Protein 6ZYT (pdb70)

B-factor: mean 37.99, std 12.78, range [18.91, 91.52]

Foldseek 3Di:
DCQPQVAAWKAWPQRKIWGWGQDPQFKIWTWTADNRPPDPLHDDTFIWTWGADAQWTKIKTQSDDPPDHPQKMKMWTFGWDGDPFTKTKTKMWIWHADPVGIDIDIDIIIMTNPD/DAAWKAWPQGKIWGWDQDPVFKIWTWIADNRPPDPLHDDTFIKIWGDDAFWIKIKTQSDDPPDHPQKMKMWTFGWDDDPFTKTKTKMWIWHADPPGIDIDIDIIIMDNPD/DPAAWKAWPQRKIDHWDQDPVFKIWDWIADNHPPDPLHDDTFIKTWGADVFWTKIKTQSDDPPDHPQKMKIWTFGWDDDQFIKTKTKMWIWHADPVGIDIDIDIIIIGNDD/DPAAWKAWPQRKIDHWDQDPVFKIWDWIAGNRPPDPLHDDTFTKIWGHDAFWIKIKTQSDDPPDHPAKMKIWTFGWDDDDFTKTKTKMWIWHADPVGTDIDIDIIIMTNDD/DFVAAWKAWPQGKIDHWDQDPVFKIWDWIADNHPPDPLHDDTFIKIWGHDVFKIKIKTQSDDPPDHPQKMKIWTFGWDGDPFIKTKTKMWIWHADPVGTDIDIDIIIIGNDD/DADWKAWPQGKIDHWDCDPPFKIWDWIADNRPPDPLHPDTFTKTWGADQFWTKIKTQSDDPPDHPQKMKIWTAGWDDDQQTKTKTKMWIWHADDPGIDIDIDIIIIDPD

Solvent-accessible surface area: 32009 Å² total; per-residue (Å²): 65,20,69,103,18,0,56,23,50,0,32,13,116,51,34,2,18,3,74,6,57,2,13,48,29,2,4,1,1,6,87,5,41,13,98,22,181,86,67,41,3,57,104,13,74,2,71,0,5,8,24,3,23,20,68,73,6,37,4,26,0,26,20,83,40,129,100,74,67,39,112,10,38,7,29,8,48,10,84,26,112,28,68,105,109,17,86,0,66,3,87,51,23,39,16,73,111,30,94,128,34,72,23,62,77,128,21,120,13,59,0,33,83,104,198,33,75,23,51,0,48,15,117,51,36,2,18,3,72,5,60,22,11,66,20,2,7,3,4,6,82,4,37,13,86,20,172,64,32,44,2,54,101,12,71,2,71,1,0,1,31,25,5,33,72,52,3,32,3,41,0,33,19,78,39,128,103,77,67,40,129,9,52,8,51,7,44,18,72,45,78,38,59,113,127,16,107,0,60,4,111,25,40,25,15,50,127,15,49,48,13,36,2,19,6,105,11,124,12,48,0,27,88,119,192,71,14,65,25,53,0,39,13,153,55,35,1,17,0,52,5,75,25,27,118,131,18,58,2,78,32,76,4,29,14,102,20,171,68,26,39,4,56,101,7,71,1,87,3,63,13,129,51,126,58,65,124,1,53,3,37,0,32,19,34,43,130,102,76,56,38,127,8,23,6,37,8,68,17,84,40,89,40,68,116,131,4,84,0,74,7,21,23,21,20,30,44,79,21,49,45,10,12,1,23,8,7,9,72,20,36,0,30,99,118,203,76,13,70,26,45,0,17,15,119,47,33,1,14,0,35,4,82,25,24,120,103,12,70,2,88,17,70,4,29,14,58,21,180,83,68,42,1,28,12,3,24,1,96,1,86,9,161,50,117,56,75,112,1,64,0,93,0,105,19,91,44,128,63,58,62,46,120,24,42,7,21,6,105,21,92,37,118,31,82,107,137,23,98,0,79,6,100,49,38,38,49,73,138,32,93,128,33,140,22,79,79,130,15,110,13,49,0,18,85,110,90,128,36,6,55,26,56,0,38,12,162,55,35,2,12,0,46,3,75,14,23,119,101,14,58,1,30,10,40,5,35,12,92,21,174,69,24,43,2,60,108,9,71,1,28,0,47,8,119,52,118,59,58,115,7,54,1,42,0,27,19,24,45,126,97,74,61,42,128,8,32,7,36,7,64,21,68,29,103,42,68,113,145,3,82,0,63,8,20,21,23,20,13,44,92,23,50,45,10,16,0,11,8,12,7,74,21,40,0,30,86,120,199,81,76,29,55,0,91,14,161,58,33,2,15,3,60,9,76,21,54,70,108,16,28,5,64,24,91,4,46,14,85,20,95,68,30,39,2,63,107,9,62,1,59,2,11,1,28,64,128,66,66,116,11,38,0,48,0,45,21,26,35,128,103,80,59,42,121,8,77,7,40,7,147,21,81,33,87,28,56,95,108,1,105,1,62,5,34,20,50,22,35,48,135,28,53,50,18,98,0,40,6,24,6,82,21,26,0,19,103,156

Radius of gyration: 29.75 Å; Cα contacts (8 Å, |Δi|>4): 1801; chains: 6; bounding box: 52×66×89 Å

Secondary structure (P-SEA, 3-state):
cccccccccbbbbbbbbcccbbbbbbbbbbccccccccbbbbbbbccccccccccccccccccccccbbbbbbccccccbbbbbbbbbbbbbccccbbbbbbbbbbbccc/cccccccbbbbcccbbbbbbbbcccbbbbbbbbbcccccccccbbbbbbbcccccbbbbbbcccccccccccbbbbbbccccccbbbbbbbbbbbccccccbbbbbbbbbbbccc/cccbbbbcccbbbbbbbbcccccccbbbbbbccccccccbbbbbbbccccccccccccccccccccccbbbbbbccccccbbbbbbbbbbbbbccccbbbbbbbbbbcccc/ccccbbbbcccbbbbbbbbcccccccbbbbbbccccccccbbbbbbbccccccbbbbbccccccccccbbbbbbbccccccbbbbbbbbbbbbbccccbbbbbbbbbbcccc/ccbbbbcccbbbbbbcccccbbbbbbbbbcccccccccbbbbbbbcccccccccccccccccccccbbbbbbbccccccbbbbbbbbbbbbbccccbbbbbbbbbbccc/ccbbbbbcccbbbbbbbbcccccccbbbbbcccccccccbbbbbbbcccccccccccccccccccccbbbbbbbcccccccccccbbbbbbbbccccbbbbbbbbbbcccc

Sequence (668 aa):
SAEAGITGTWYNQSGSTFTVTAGADGNLTGQYENRAQGTGCQNSPYTLTGRYNGTKLEWRRVEWNNSTENCHSRTEWRGQYQGGAEARINTQWNLTYEEGGSGPATEQGQDTFTKVKITGTWYNQSGSTFTVTAGADGNLTGQYENRAQGTGCQNSPYTLTGRYNGTKLEWRVEWNNSTENCHSRTEWRGQYQGGAEARINTQWNLTYEGGSGPATEQGQDTFTKVKGITGTWYNQSGSTFTVTAGADGNLTGQYENRAQGTGCQNSPYTLTGRYNGTKLEWRVEWNNSTENCHSRTEWRGQYQGGAEARINTQWNLTYEGGSGPATEQGQDTFTKVKGITGTWYNQSGSTFTVTAGADGNLTGQYENRAQGTGCQNSPYTLTGRYNGTKLEWRVEWNNSTENCHSRTEWRGQYQGGAEARINTQWNLTYEGGSGPATEQGQDTFTKVKAGITGTWYNQSGSTFTVTAGADGNLTGQYENRAQGTGCQNSPYTLTGRYNGTKKLEWRVEWNNSTENCHSRTEWRGQYQGGAEARINTQWNLTYEGGSGPATEQGQDTFTKVKITGTWYNQSGSTFTVTAGADGNLTGQYENRAQGTGCQNSPYTLTGRYNGTKLEWRVEWNNSTENCHSRRTEWRGQYQGGAEARINTQWNLTYEGGSGPATEQGQDTFTKV

Structure (mmCIF, N/CA/C/O backbone):
data_6ZYT
#
_entry.id   6ZYT
#
_cell.length_a   41.790
_cell.length_b   52.740
_cell.length_c   89.360
_cell.angle_alpha   75.240
_cell.angle_beta   78.240
_cell.angle_gamma   84.880
#
_symmetry.space_group_name_H-M   'P 1'
#
loop_
_entity.id
_entity.type
_entity.pdbx_description
1 polymer 'Streptavidin/Rhizavidin Hybrid'
2 non-polymer 'SULFATE ION'
3 non-polymer 5-((3aS,4S,6aR)-2-oxohexahydro-1H-thieno[3,4-d]imidazol-4-yl)-N-((S)-pyrrolidin-3-yl)pentanamide
4 water water
#
loop_
_atom_site.group_PDB
_atom_site.id
_atom_site.type_symbol
_atom_site.label_atom_id
_atom_site.label_alt_id
_atom_site.label_comp_id
_atom_site.label_asym_id
_atom_site.label_entity_id
_atom_site.label_seq_id
_atom_site.pdbx_PDB_ins_code
_atom_site.Cartn_x
_atom_site.Cartn_y
_atom_site.Cartn_z
_atom_site.occupancy
_atom_site.B_iso_or_equiv
_atom_site.auth_seq_id
_atom_site.auth_comp_id
_atom_site.auth_asym_id
_atom_site.auth_atom_id
_atom_site.pdbx_PDB_model_num
ATOM 1 N N . SER A 1 16 ? 41.026 22.666 26.451 1.000 50.166 23 SER BBB N 1
ATOM 2 C CA . SER A 1 16 ? 40.343 21.350 26.259 1.000 51.787 23 SER BBB CA 1
ATOM 3 C C . SER A 1 16 ? 40.967 20.233 27.086 1.000 51.752 23 SER BBB C 1
ATOM 4 O O . SER A 1 16 ? 41.944 19.621 26.605 1.000 58.532 23 SER BBB O 1
ATOM 5 N N . ALA A 1 17 ? 40.417 19.968 28.277 1.000 51.698 24 ALA BBB N 1
ATOM 6 C CA . ALA A 1 17 ? 40.760 18.818 29.156 1.000 48.912 24 ALA BBB CA 1
ATOM 7 C C . ALA A 1 17 ? 39.812 17.634 28.877 1.000 46.647 24 ALA BBB C 1
ATOM 8 O O . ALA A 1 17 ? 39.494 16.886 29.828 1.000 39.691 24 ALA BBB O 1
ATOM 10 N N . GLU A 1 18 ? 39.413 17.457 27.608 1.000 46.303 25 GLU BBB N 1
ATOM 11 C CA . GLU A 1 18 ? 38.447 16.435 27.120 1.000 46.790 25 GLU BBB CA 1
ATOM 12 C C . GLU A 1 18 ? 38.763 15.049 27.709 1.000 48.303 25 GLU BBB C 1
ATOM 13 O O . GLU A 1 18 ? 37.921 14.536 28.467 1.000 42.458 25 GLU BBB O 1
ATOM 19 N N . ALA A 1 19 ? 39.905 14.456 27.325 1.000 53.419 26 ALA BBB N 1
ATOM 20 C CA . ALA A 1 19 ? 40.301 13.054 27.618 1.000 52.194 26 ALA BBB CA 1
ATOM 21 C C . ALA A 1 19 ? 41.058 13.007 28.949 1.000 53.965 26 ALA BBB C 1
ATOM 22 O O . ALA A 1 19 ? 42.305 13.099 28.944 1.000 57.225 26 ALA BBB O 1
ATOM 24 N N . GLY A 1 20 ? 40.309 12.817 30.037 1.000 47.868 27 GLY BBB N 1
ATOM 25 C CA . GLY A 1 20 ? 40.719 13.140 31.412 1.000 43.058 27 GLY BBB CA 1
ATOM 26 C C . GLY A 1 20 ? 39.499 13.548 32.214 1.000 36.240 27 GLY BBB C 1
ATOM 27 O O . GLY A 1 20 ? 39.265 12.939 33.247 1.000 41.375 27 GLY BBB O 1
ATOM 28 N N . ILE A 1 21 ? 38.725 14.522 31.727 1.000 36.192 28 ILE BBB N 1
ATOM 29 C CA . ILE A 1 21 ? 37.397 14.891 32.312 1.000 32.149 28 ILE BBB CA 1
ATOM 30 C C . ILE A 1 21 ? 36.438 13.724 32.058 1.000 30.234 28 ILE BBB C 1
ATOM 31 O O . ILE A 1 21 ? 35.751 13.314 33.008 1.000 28.219 28 ILE BBB O 1
ATOM 36 N N . THR A 1 22 ? 36.386 13.230 30.813 1.000 27.314 29 THR BBB N 1
ATOM 37 C CA . THR A 1 22 ? 35.483 12.124 30.397 1.000 28.266 29 THR BBB CA 1
ATOM 38 C C . THR A 1 22 ? 35.767 10.916 31.294 1.000 28.082 29 THR BBB C 1
ATOM 39 O O . THR A 1 22 ? 36.931 10.485 31.368 1.000 28.072 29 THR BBB O 1
ATOM 43 N N . GLY A 1 23 ? 34.748 10.395 31.964 1.000 27.575 30 GLY BBB N 1
ATOM 44 C CA . GLY A 1 23 ? 34.871 9.179 32.778 1.000 27.957 30 GLY BBB CA 1
ATOM 45 C C . GLY A 1 23 ? 33.874 9.183 33.908 1.000 30.457 30 GLY BBB C 1
ATOM 46 O O . GLY A 1 23 ? 32.897 9.974 33.870 1.000 29.998 30 GLY BBB O 1
ATOM 47 N N . THR A 1 24 ? 34.099 8.302 34.871 1.000 29.238 31 THR BBB N 1
ATOM 48 C CA . THR A 1 24 ? 33.288 8.193 36.096 1.000 29.705 31 THR BBB CA 1
ATOM 49 C C . THR A 1 24 ? 34.078 8.828 37.235 1.000 31.416 31 THR BBB C 1
ATOM 50 O O . THR A 1 24 ? 35.313 8.604 37.301 1.000 30.039 31 THR BBB O 1
ATOM 54 N N . TRP A 1 25 ? 33.367 9.600 38.058 1.000 29.096 32 TRP BBB N 1
ATOM 55 C CA . TRP A 1 25 ? 33.884 10.346 39.225 1.000 28.372 32 TRP BBB CA 1
ATOM 56 C C . TRP A 1 25 ? 33.041 10.012 40.448 1.000 28.417 32 TRP BBB C 1
ATOM 57 O O . TRP A 1 25 ? 31.849 9.689 40.261 1.000 27.343 32 TRP BBB O 1
ATOM 68 N N . TYR A 1 26 ? 33.658 10.117 41.631 1.000 28.103 33 TYR BBB N 1
ATOM 69 C CA . TYR A 1 26 ? 33.064 9.897 42.971 1.000 27.505 33 TYR BBB CA 1
ATOM 70 C C . TYR A 1 26 ? 33.449 11.059 43.890 1.000 27.882 33 TYR BBB C 1
ATOM 71 O O . TYR A 1 26 ? 34.639 11.411 43.934 1.000 28.596 33 TYR BBB O 1
ATOM 80 N N . ASN A 1 27 ? 32.498 11.607 44.646 1.000 29.460 34 ASN BBB N 1
ATOM 81 C CA . ASN A 1 27 ? 32.796 12.663 45.650 1.000 29.597 34 ASN BBB CA 1
ATOM 82 C C . ASN A 1 27 ? 32.886 12.016 47.039 1.000 31.338 34 ASN BBB C 1
ATOM 83 O O . ASN A 1 27 ? 32.712 10.777 47.142 1.000 31.672 34 ASN BBB O 1
ATOM 88 N N . GLN A 1 28 ? 33.148 12.830 48.063 1.000 33.315 35 GLN BBB N 1
ATOM 89 C CA . GLN A 1 28 ? 33.387 12.400 49.473 1.000 33.707 35 GLN BBB CA 1
ATOM 90 C C . GLN A 1 28 ? 32.098 11.874 50.119 1.000 35.323 35 GLN BBB C 1
ATOM 91 O O . GLN A 1 28 ? 32.208 11.188 51.157 1.000 34.201 35 GLN BBB O 1
ATOM 97 N N . SER A 1 29 ? 30.928 12.193 49.559 1.000 34.999 36 SER BBB N 1
ATOM 98 C CA . SER A 1 29 ? 29.601 11.755 50.066 1.000 35.117 36 SER BBB CA 1
ATOM 99 C C . SER A 1 29 ? 29.235 10.374 49.509 1.000 35.114 36 SER BBB C 1
ATOM 100 O O . SER A 1 29 ? 28.211 9.822 49.967 1.000 36.549 36 SER BBB O 1
ATOM 103 N N . GLY A 1 30 ? 30.018 9.858 48.552 1.000 34.177 37 GLY BBB N 1
ATOM 104 C CA . GLY A 1 30 ? 29.772 8.578 47.855 1.000 32.750 37 GLY BBB CA 1
ATOM 105 C C . GLY A 1 30 ? 28.874 8.732 46.637 1.000 30.939 37 GLY BBB C 1
ATOM 106 O O . GLY A 1 30 ? 28.401 7.696 46.114 1.000 29.335 37 GLY BBB O 1
ATOM 107 N N . SER A 1 31 ? 28.619 9.968 46.194 1.000 29.120 38 SER BBB N 1
ATOM 108 C CA . SER A 1 31 ? 27.866 10.263 44.947 1.000 26.629 38 SER BBB CA 1
ATOM 109 C C . SER A 1 31 ? 28.802 10.038 43.755 1.000 25.383 38 SER BBB C 1
ATOM 110 O O . SER A 1 31 ? 30.032 10.171 43.917 1.000 27.404 38 SER BBB O 1
ATOM 113 N N . THR A 1 32 ? 28.251 9.660 42.610 1.000 24.573 39 THR BBB N 1
ATOM 114 C CA . THR A 1 32 ? 29.019 9.395 41.363 1.000 25.553 39 THR BBB CA 1
ATOM 115 C C . THR A 1 32 ? 28.342 10.121 40.204 1.000 25.333 39 THR BBB C 1
ATOM 116 O O . THR A 1 32 ? 27.099 10.243 40.220 1.000 25.678 39 THR BBB O 1
ATOM 120 N N . PHE A 1 33 ? 29.131 10.616 39.257 1.000 24.328 40 PHE BBB N 1
ATOM 121 C CA . PHE A 1 33 ? 28.619 11.023 37.929 1.000 23.837 40 PHE BBB CA 1
ATOM 122 C C . PHE A 1 33 ? 29.519 10.420 36.864 1.000 23.880 40 PHE BBB C 1
ATOM 123 O O . PHE A 1 33 ? 30.701 10.106 37.119 1.000 22.875 40 PHE BBB O 1
ATOM 131 N N . THR A 1 34 ? 28.928 10.244 35.690 1.000 23.587 41 THR BBB N 1
ATOM 132 C CA . THR A 1 34 ? 29.594 9.767 34.471 1.000 23.867 41 THR BBB CA 1
ATOM 133 C C . THR A 1 34 ? 29.400 10.870 33.442 1.000 25.024 41 THR BBB C 1
ATOM 134 O O . THR A 1 34 ? 28.272 11.353 33.323 1.000 25.545 41 THR BBB O 1
ATOM 138 N N . VAL A 1 35 ? 30.469 11.325 32.805 1.000 26.295 42 VAL BBB N 1
ATOM 139 C CA . VAL A 1 35 ? 30.407 12.533 31.941 1.000 24.250 42 VAL BBB CA 1
ATOM 140 C C . VAL A 1 35 ? 31.157 12.236 30.648 1.000 25.034 42 VAL BBB C 1
ATOM 141 O O . VAL A 1 35 ? 32.142 11.471 30.697 1.000 23.781 42 VAL BBB O 1
ATOM 145 N N . THR A 1 36 ? 30.669 12.800 29.545 1.000 26.970 43 THR BBB N 1
ATOM 146 C CA . THR A 1 36 ? 31.375 12.921 28.246 1.000 28.730 43 THR BBB CA 1
ATOM 147 C C . THR A 1 36 ? 31.741 14.397 28.054 1.000 29.361 43 THR BBB C 1
ATOM 148 O O . THR A 1 36 ? 30.828 15.238 28.060 1.000 29.307 43 THR BBB O 1
ATOM 152 N N . ALA A 1 37 ? 33.033 14.693 27.912 1.000 30.487 44 ALA BBB N 1
ATOM 153 C CA . ALA A 1 37 ? 33.566 16.022 27.542 1.000 31.410 44 ALA BBB CA 1
ATOM 154 C C . ALA A 1 37 ? 33.833 16.037 26.035 1.000 30.549 44 ALA BBB C 1
ATOM 155 O O . ALA A 1 37 ? 34.763 15.338 25.586 1.000 30.302 44 ALA BBB O 1
ATOM 157 N N . GLY A 1 38 ? 32.993 16.721 25.256 1.000 29.177 45 GLY BBB N 1
ATOM 158 C CA . GLY A 1 38 ? 33.228 16.894 23.810 1.000 28.612 45 GLY BBB CA 1
ATOM 159 C C . GLY A 1 38 ? 34.353 17.887 23.578 1.000 27.927 45 GLY BBB C 1
ATOM 160 O O . GLY A 1 38 ? 34.549 18.748 24.453 1.000 27.039 45 GLY BBB O 1
ATOM 161 N N . ALA A 1 39 ? 35.058 17.796 22.444 1.000 26.161 46 ALA BBB N 1
ATOM 162 C CA . ALA A 1 39 ? 36.125 18.749 22.056 1.000 28.743 46 ALA BBB CA 1
ATOM 163 C C . ALA A 1 39 ? 35.589 20.180 22.108 1.000 28.388 46 ALA BBB C 1
ATOM 164 O O . ALA A 1 39 ? 36.379 21.069 22.448 1.000 27.059 46 ALA BBB O 1
ATOM 166 N N . ASP A 1 40 ? 34.295 20.377 21.812 1.000 30.571 47 ASP BBB N 1
ATOM 167 C CA . ASP A 1 40 ? 33.656 21.722 21.717 1.000 31.908 47 ASP BBB CA 1
ATOM 168 C C . ASP A 1 40 ? 33.396 22.312 23.112 1.000 28.737 47 ASP BBB C 1
ATOM 169 O O . ASP A 1 40 ? 33.095 23.522 23.194 1.000 27.823 47 ASP BBB O 1
ATOM 174 N N . GLY A 1 41 ? 33.499 21.515 24.173 1.000 26.891 48 GLY BBB N 1
ATOM 175 C CA . GLY A 1 41 ? 33.329 22.006 25.554 1.000 27.014 48 GLY BBB CA 1
ATOM 176 C C . GLY A 1 41 ? 31.980 21.629 26.148 1.000 27.155 48 GLY BBB C 1
ATOM 177 O O . GLY A 1 41 ? 31.728 22.021 27.302 1.000 26.426 48 GLY BBB O 1
ATOM 178 N N . ASN A 1 42 ? 31.146 20.887 25.410 1.000 26.594 49 ASN BBB N 1
ATOM 179 C CA . ASN A 1 42 ? 29.897 20.275 25.941 1.000 26.629 49 ASN BBB CA 1
ATOM 180 C C . ASN A 1 42 ? 30.254 19.248 27.028 1.000 24.871 49 ASN BBB C 1
ATOM 181 O O . ASN A 1 42 ? 31.124 18.376 26.761 1.000 22.447 49 ASN BBB O 1
ATOM 186 N N . LEU A 1 43 ? 29.635 19.365 28.207 1.000 22.449 50 LEU BBB N 1
ATOM 187 C CA . LEU A 1 43 ? 29.562 18.293 29.233 1.000 22.991 50 LEU BBB CA 1
ATOM 188 C C . LEU A 1 43 ? 28.161 17.680 29.217 1.000 22.891 50 LEU BBB C 1
ATOM 189 O O . LEU A 1 43 ? 27.183 18.432 29.302 1.000 21.825 50 LEU BBB O 1
ATOM 194 N N . THR A 1 44 ? 28.075 16.352 29.150 1.000 23.892 51 THR BBB N 1
ATOM 195 C CA . THR A 1 44 ? 26.791 15.601 29.203 1.000 24.562 51 THR BBB CA 1
ATOM 196 C C . THR A 1 44 ? 27.006 14.300 29.968 1.000 23.532 51 THR BBB C 1
ATOM 197 O O . THR A 1 44 ? 28.127 13.773 29.940 1.000 22.822 51 THR BBB O 1
ATOM 201 N N . GLY A 1 45 ? 25.958 13.817 30.624 1.000 25.113 52 GLY BBB N 1
ATOM 202 C CA . GLY A 1 45 ? 25.994 12.513 31.301 1.000 25.184 52 GLY BBB CA 1
ATOM 203 C C . GLY A 1 45 ? 24.884 12.385 32.316 1.000 24.291 52 GLY BBB C 1
ATOM 204 O O . GLY A 1 45 ? 23.801 12.950 32.106 1.000 23.364 52 GLY BBB O 1
ATOM 205 N N . GLN A 1 46 ? 25.179 11.702 33.409 1.000 21.771 53 GLN BBB N 1
ATOM 206 C CA . GLN A 1 46 ? 24.211 11.345 34.460 1.000 23.938 53 GLN BBB CA 1
ATOM 207 C C . GLN A 1 46 ? 24.897 11.530 35.811 1.000 22.523 53 GLN BBB C 1
ATOM 208 O O . GLN A 1 46 ? 26.116 11.331 35.906 1.000 21.944 53 GLN BBB O 1
ATOM 214 N N . TYR A 1 47 ? 24.116 11.890 36.810 1.000 22.301 54 TYR BBB N 1
ATOM 215 C CA . TYR A 1 47 ? 24.563 12.096 38.198 1.000 24.868 54 TYR BBB CA 1
ATOM 216 C C . TYR A 1 47 ? 23.703 11.188 39.088 1.000 25.972 54 TYR BBB C 1
ATOM 217 O O . TYR A 1 47 ? 22.463 11.142 38.899 1.000 27.364 54 TYR BBB O 1
ATOM 226 N N . GLU A 1 48 ? 24.332 10.459 40.004 1.000 27.875 55 GLU BBB N 1
ATOM 227 C CA . GLU A 1 48 ? 23.617 9.621 41.005 1.000 28.448 55 GLU BBB CA 1
ATOM 228 C C . GLU A 1 48 ? 24.045 10.105 42.392 1.000 28.065 55 GLU BBB C 1
ATOM 229 O O . GLU A 1 48 ? 25.216 9.907 42.744 1.000 26.694 55 GLU BBB O 1
ATOM 235 N N . ASN A 1 49 ? 23.127 10.757 43.110 1.000 27.059 56 ASN BBB N 1
ATOM 236 C CA . ASN A 1 49 ? 23.314 11.287 44.484 1.000 30.285 56 ASN BBB CA 1
ATOM 237 C C . ASN A 1 49 ? 23.262 10.107 45.468 1.000 31.471 56 ASN BBB C 1
ATOM 238 O O . ASN A 1 49 ? 22.372 9.268 45.326 1.000 31.254 56 ASN BBB O 1
ATOM 243 N N . ARG A 1 50 ? 24.174 10.056 46.434 1.000 34.573 57 ARG BBB N 1
ATOM 244 C CA . ARG A 1 50 ? 24.123 9.062 47.542 1.000 35.750 57 ARG BBB CA 1
ATOM 245 C C . ARG A 1 50 ? 24.463 9.749 48.867 1.000 36.090 57 ARG BBB C 1
ATOM 246 O O . ARG A 1 50 ? 24.856 9.042 49.804 1.000 35.158 57 ARG BBB O 1
ATOM 254 N N . ALA A 1 51 ? 24.293 11.072 48.948 1.000 35.584 58 ALA BBB N 1
ATOM 255 C CA . ALA A 1 51 ? 24.550 11.864 50.168 1.000 38.487 58 ALA BBB CA 1
ATOM 256 C C . ALA A 1 51 ? 23.461 11.535 51.198 1.000 39.233 58 ALA BBB C 1
ATOM 257 O O . ALA A 1 51 ? 22.264 11.818 50.932 1.000 39.464 58 ALA BBB O 1
ATOM 259 N N . GLN A 1 52 ? 23.854 10.901 52.306 1.000 38.118 59 GLN BBB N 1
ATOM 260 C CA . GLN A 1 52 ? 22.942 10.506 53.414 1.000 40.449 59 GLN BBB CA 1
ATOM 261 C C . GLN A 1 52 ? 22.017 11.683 53.748 1.000 37.992 59 GLN BBB C 1
ATOM 262 O O . GLN A 1 52 ? 22.526 12.803 53.839 1.000 34.571 59 GLN BBB O 1
ATOM 268 N N . GLY A 1 53 ? 20.714 11.419 53.898 1.000 40.006 60 GLY BBB N 1
ATOM 269 C CA . GLY A 1 53 ? 19.718 12.362 54.444 1.000 40.571 60 GLY BBB CA 1
ATOM 270 C C . GLY A 1 53 ? 19.103 13.274 53.392 1.000 42.491 60 GLY BBB C 1
ATOM 271 O O . GLY A 1 53 ? 18.187 14.030 53.759 1.000 44.343 60 GLY BBB O 1
ATOM 272 N N . THR A 1 54 ? 19.551 13.199 52.130 1.000 40.848 61 THR BBB N 1
ATOM 273 C CA . THR A 1 54 ? 19.078 14.068 51.016 1.000 41.379 61 THR BBB CA 1
ATOM 274 C C . THR A 1 54 ? 17.916 13.377 50.295 1.000 39.090 61 THR BBB C 1
ATOM 275 O O . THR A 1 54 ? 17.616 12.222 50.642 1.000 39.470 61 THR BBB O 1
ATOM 279 N N . GLY A 1 55 ? 17.294 14.066 49.335 1.000 37.440 62 GLY BBB N 1
ATOM 280 C CA . GLY A 1 55 ? 16.294 13.482 48.421 1.000 34.382 62 GLY BBB CA 1
ATOM 281 C C . GLY A 1 55 ? 16.949 12.972 47.147 1.000 34.351 62 GLY BBB C 1
ATOM 282 O O . GLY A 1 55 ? 18.159 13.190 46.968 1.000 31.972 62 GLY BBB O 1
ATOM 283 N N . CYS A 1 56 ? 16.180 12.286 46.301 1.000 33.115 63 CYS BBB N 1
ATOM 284 C CA . CYS A 1 56 ? 16.558 11.931 44.912 1.000 33.243 63 CYS BBB CA 1
ATOM 285 C C . CYS A 1 56 ? 17.893 11.166 44.892 1.000 32.405 63 CYS BBB C 1
ATOM 286 O O . CYS A 1 56 ? 18.784 11.528 44.106 1.000 32.926 63 CYS BBB O 1
ATOM 289 N N . GLN A 1 57 ? 18.008 10.101 45.690 1.000 31.205 64 GLN BBB N 1
ATOM 290 C CA . GLN A 1 57 ? 19.222 9.246 45.720 1.000 30.324 64 GLN BBB CA 1
ATOM 291 C C . GLN A 1 57 ? 18.985 7.978 44.906 1.000 29.859 64 GLN BBB C 1
ATOM 292 O O . GLN A 1 57 ? 17.803 7.612 44.725 1.000 30.690 64 GLN BBB O 1
ATOM 298 N N . ASN A 1 58 ? 20.078 7.372 44.429 1.000 29.897 65 ASN BBB N 1
ATOM 299 C CA . ASN A 1 58 ? 20.165 5.961 43.965 1.000 32.278 65 ASN BBB CA 1
ATOM 300 C C . ASN A 1 58 ? 19.385 5.779 42.656 1.000 33.550 65 ASN BBB C 1
ATOM 301 O O . ASN A 1 58 ? 18.989 4.640 42.377 1.000 36.074 65 ASN BBB O 1
ATOM 306 N N . SER A 1 59 ? 19.173 6.851 41.886 1.000 30.885 66 SER BBB N 1
ATOM 307 C CA . SER A 1 59 ? 18.638 6.811 40.503 1.000 31.315 66 SER BBB CA 1
ATOM 308 C C . SER A 1 59 ? 19.350 7.889 39.691 1.000 30.708 66 SER BBB C 1
ATOM 309 O O . SER A 1 59 ? 19.738 8.911 40.251 1.000 28.977 66 SER BBB O 1
ATOM 312 N N . PRO A 1 60 ? 19.598 7.683 38.375 1.000 30.793 67 PRO BBB N 1
ATOM 313 C CA . PRO A 1 60 ? 20.327 8.664 37.575 1.000 29.030 67 PRO BBB CA 1
ATOM 314 C C . PRO A 1 60 ? 19.493 9.914 37.272 1.000 27.925 67 PRO BBB C 1
ATOM 315 O O . PRO A 1 60 ? 18.326 9.798 37.038 1.000 28.903 67 PRO BBB O 1
ATOM 319 N N . TYR A 1 61 ? 20.148 11.072 37.296 1.000 24.130 68 TYR BBB N 1
ATOM 320 C CA . TYR A 1 61 ? 19.604 12.395 36.909 1.000 24.305 68 TYR BBB CA 1
ATOM 321 C C . TYR A 1 61 ? 20.482 12.961 35.799 1.000 25.635 68 TYR BBB C 1
ATOM 322 O O . TYR A 1 61 ? 21.683 12.613 35.694 1.000 24.412 68 TYR BBB O 1
ATOM 331 N N . THR A 1 62 ? 19.886 13.768 34.935 1.000 24.332 69 THR BBB N 1
ATOM 332 C CA . THR A 1 62 ? 20.606 14.325 33.771 1.000 24.682 69 THR BBB CA 1
ATOM 333 C C . THR A 1 62 ? 21.624 15.335 34.298 1.000 23.777 69 THR BBB C 1
ATOM 334 O O . THR A 1 62 ? 21.266 16.171 35.137 1.000 24.065 69 THR BBB O 1
ATOM 338 N N . LEU A 1 63 ? 22.853 15.215 33.814 1.000 23.238 70 LEU BBB N 1
ATOM 339 C CA . LEU A 1 63 ? 23.943 16.193 34.013 1.000 22.705 70 LEU BBB CA 1
ATOM 340 C C . LEU A 1 63 ? 24.171 16.921 32.685 1.000 21.133 70 LEU BBB C 1
ATOM 341 O O . LEU A 1 63 ? 24.357 16.264 31.650 1.000 21.431 70 LEU BBB O 1
ATOM 346 N N . THR A 1 64 ? 24.202 18.246 32.715 1.000 21.518 71 THR BBB N 1
ATOM 347 C CA . THR A 1 64 ? 24.627 19.063 31.558 1.000 20.966 71 THR BBB CA 1
ATOM 348 C C . THR A 1 64 ? 25.504 20.204 32.061 1.000 20.745 71 THR BBB C 1
ATOM 349 O O . THR A 1 64 ? 25.274 20.664 33.197 1.000 19.296 71 THR BBB O 1
ATOM 353 N N . GLY A 1 65 ? 26.470 20.605 31.243 1.000 19.827 72 GLY BBB N 1
ATOM 354 C CA . GLY A 1 65 ? 27.399 21.694 31.595 1.000 21.616 72 GLY BBB CA 1
ATOM 355 C C . GLY A 1 65 ? 28.380 22.028 30.493 1.000 22.373 72 GLY BBB C 1
ATOM 356 O O . GLY A 1 65 ? 28.185 21.638 29.329 1.000 23.600 72 GLY BBB O 1
ATOM 357 N N . ARG A 1 66 ? 29.420 22.760 30.859 1.000 23.571 73 ARG BBB N 1
ATOM 358 C CA . ARG A 1 66 ? 30.375 23.366 29.908 1.000 25.448 73 ARG BBB CA 1
ATOM 359 C C . ARG A 1 66 ? 31.735 23.337 30.603 1.000 26.649 73 ARG BBB C 1
ATOM 360 O O . ARG A 1 66 ? 31.758 23.507 31.840 1.000 26.219 73 ARG BBB O 1
ATOM 368 N N . TYR A 1 67 ? 32.804 23.142 29.842 1.000 26.160 74 TYR BBB N 1
ATOM 369 C CA . TYR A 1 67 ? 34.185 23.291 30.347 1.000 26.690 74 TYR BBB CA 1
ATOM 370 C C . TYR A 1 67 ? 34.995 24.129 29.358 1.000 27.372 74 TYR BBB C 1
ATOM 371 O O . TYR A 1 67 ? 34.684 24.172 28.139 1.000 24.043 74 TYR BBB O 1
ATOM 380 N N . ASN A 1 68 ? 36.021 24.782 29.900 1.000 26.682 75 ASN BBB N 1
ATOM 381 C CA . ASN A 1 68 ? 37.001 25.620 29.162 1.000 27.030 75 ASN BBB CA 1
ATOM 382 C C . ASN A 1 68 ? 38.369 25.324 29.776 1.000 28.237 75 ASN BBB C 1
ATOM 383 O O . ASN A 1 68 ? 38.643 25.838 30.867 1.000 29.002 75 ASN BBB O 1
ATOM 388 N N . GLY A 1 69 ? 39.150 24.449 29.137 1.000 30.290 76 GLY BBB N 1
ATOM 389 C CA . GLY A 1 69 ? 40.394 23.912 29.715 1.000 29.930 76 GLY BBB CA 1
ATOM 390 C C . GLY A 1 69 ? 40.115 23.243 31.047 1.000 29.262 76 GLY BBB C 1
ATOM 391 O O . GLY A 1 69 ? 39.294 22.284 31.087 1.000 32.499 76 GLY BBB O 1
ATOM 392 N N . THR A 1 70 ? 40.736 23.731 32.116 1.000 28.847 77 THR BBB N 1
ATOM 393 C CA . THR A 1 70 ? 40.628 23.129 33.469 1.000 30.442 77 THR BBB CA 1
ATOM 394 C C . THR A 1 70 ? 39.378 23.651 34.171 1.000 29.398 77 THR BBB C 1
ATOM 395 O O . THR A 1 70 ? 39.061 23.120 35.237 1.000 28.815 77 THR BBB O 1
ATOM 399 N N . LYS A 1 71 ? 38.699 24.646 33.595 1.000 28.848 78 LYS BBB N 1
ATOM 400 C CA . LYS A 1 71 ? 37.507 25.286 34.217 1.000 29.986 78 LYS BBB CA 1
ATOM 401 C C . LYS A 1 71 ? 36.241 24.547 33.754 1.000 27.476 78 LYS BBB C 1
ATOM 402 O O . LYS A 1 71 ? 36.044 24.408 32.541 1.000 28.081 78 LYS BBB O 1
ATOM 408 N N . LEU A 1 72 ? 35.454 24.065 34.712 1.000 28.330 79 LEU BBB N 1
ATOM 409 C CA . LEU A 1 72 ? 34.266 23.189 34.511 1.000 29.060 79 LEU BBB CA 1
ATOM 410 C C . LEU A 1 72 ? 33.073 23.807 35.233 1.000 27.161 79 LEU BBB C 1
ATOM 411 O O . LEU A 1 72 ? 33.278 24.390 36.315 1.000 28.393 79 LEU BBB O 1
ATOM 416 N N . GLU A 1 73 ? 31.864 23.576 34.719 1.000 26.436 80 GLU BBB N 1
ATOM 417 C CA . GLU A 1 73 ? 30.603 23.884 35.441 1.000 26.766 80 GLU BBB CA 1
ATOM 418 C C . GLU A 1 73 ? 29.529 22.936 34.902 1.000 24.036 80 GLU BBB C 1
ATOM 419 O O . GLU A 1 73 ? 29.504 22.712 33.687 1.000 22.522 80 GLU BBB O 1
ATOM 425 N N . TRP A 1 74 ? 28.727 22.347 35.787 1.000 23.962 81 TRP BBB N 1
ATOM 426 C CA . TRP A 1 74 ? 27.584 21.491 35.379 1.000 22.608 81 TRP BBB CA 1
ATOM 427 C C . TRP A 1 74 ? 26.442 21.699 36.365 1.000 22.540 81 TRP BBB C 1
ATOM 428 O O . TRP A 1 74 ? 26.677 22.174 37.494 1.000 24.282 81 TRP BBB O 1
ATOM 439 N N A ARG A 1 75 ? 25.228 21.358 35.948 0.500 23.001 82 ARG BBB N 1
ATOM 440 N N B ARG A 1 75 ? 25.220 21.388 35.939 0.500 22.704 82 ARG BBB N 1
ATOM 441 C CA A ARG A 1 75 ? 24.039 21.470 36.818 0.500 24.295 82 ARG BBB CA 1
ATOM 442 C CA B ARG A 1 75 ? 24.018 21.485 36.798 0.500 23.772 82 ARG BBB CA 1
ATOM 443 C C A ARG A 1 75 ? 23.163 20.231 36.625 0.500 24.529 82 ARG BBB C 1
ATOM 444 C C B ARG A 1 75 ? 23.189 20.209 36.635 0.500 24.216 82 ARG BBB C 1
ATOM 445 O O A ARG A 1 75 ? 23.183 19.629 35.523 0.500 24.166 82 ARG BBB O 1
ATOM 446 O O B ARG A 1 75 ? 23.256 19.567 35.557 0.500 23.819 82 ARG BBB O 1
ATOM 461 N N . VAL A 1 76 ? 22.461 19.854 37.692 1.000 23.320 83 VAL BBB N 1
ATOM 462 C CA . VAL A 1 76 ? 21.503 18.719 37.695 1.000 22.401 83 VAL BBB CA 1
ATOM 463 C C . VAL A 1 76 ? 20.173 19.247 38.219 1.000 22.485 83 VAL BBB C 1
ATOM 464 O O . VAL A 1 76 ? 20.159 19.801 39.360 1.000 24.928 83 VAL BBB O 1
ATOM 468 N N . GLU A 1 77 ? 19.110 19.104 37.423 1.000 21.377 84 GLU BBB N 1
ATOM 469 C CA . GLU A 1 77 ? 17.717 19.293 37.888 1.000 23.514 84 GLU BBB CA 1
ATOM 470 C C . GLU A 1 77 ? 17.259 17.997 38.559 1.000 23.319 84 GLU BBB C 1
ATOM 471 O O . GLU A 1 77 ? 17.325 16.981 37.889 1.000 26.000 84 GLU BBB O 1
ATOM 477 N N . TRP A 1 78 ? 16.811 18.041 39.818 1.000 24.808 85 TRP BBB N 1
ATOM 478 C CA . TRP A 1 78 ? 16.443 16.839 40.618 1.000 25.312 85 TRP BBB CA 1
ATOM 479 C C . TRP A 1 78 ? 15.001 16.437 40.291 1.000 25.854 85 TRP BBB C 1
ATOM 480 O O . TRP A 1 78 ? 14.136 16.495 41.172 1.000 24.691 85 TRP BBB O 1
ATOM 491 N N . ASN A 1 79 ? 14.783 16.090 39.029 1.000 27.344 86 ASN BBB N 1
ATOM 492 C CA . ASN A 1 79 ? 13.497 15.622 38.456 1.000 27.578 86 ASN BBB CA 1
ATOM 493 C C . ASN A 1 79 ? 13.843 14.561 37.416 1.000 27.505 86 ASN BBB C 1
ATOM 494 O O . ASN A 1 79 ? 14.604 14.876 36.468 1.000 24.286 86 ASN BBB O 1
ATOM 499 N N . ASN A 1 80 ? 13.375 13.330 37.639 1.000 25.412 87 ASN BBB N 1
ATOM 500 C CA . ASN A 1 80 ? 13.488 12.220 36.670 1.000 25.049 87 ASN BBB CA 1
ATOM 501 C C . ASN A 1 80 ? 12.206 11.382 36.795 1.000 26.497 87 ASN BBB C 1
ATOM 502 O O . ASN A 1 80 ? 11.306 11.757 37.584 1.000 26.873 87 ASN BBB O 1
ATOM 507 N N . SER A 1 81 ? 12.124 10.284 36.047 1.000 29.152 88 SER BBB N 1
ATOM 508 C CA . SER A 1 81 ? 10.943 9.384 36.003 1.000 29.813 88 SER BBB CA 1
ATOM 509 C C . SER A 1 81 ? 10.767 8.653 37.337 1.000 29.535 88 SER BBB C 1
ATOM 510 O O . SER A 1 81 ? 9.723 7.987 37.503 1.000 34.282 88 SER BBB O 1
ATOM 513 N N . THR A 1 82 ? 11.738 8.738 38.247 1.000 27.447 89 THR BBB N 1
ATOM 514 C CA . THR A 1 82 ? 11.679 8.050 39.564 1.000 27.294 89 THR BBB CA 1
ATOM 515 C C . THR A 1 82 ? 11.200 9.015 40.659 1.000 28.540 89 THR BBB C 1
ATOM 516 O O . THR A 1 82 ? 10.308 8.625 41.431 1.000 29.365 89 THR BBB O 1
ATOM 520 N N . GLU A 1 83 ? 11.764 10.223 40.746 1.000 28.617 90 GLU BBB N 1
ATOM 521 C CA . GLU A 1 83 ? 11.517 11.132 41.889 1.000 30.146 90 GLU BBB CA 1
ATOM 522 C C . GLU A 1 83 ? 11.787 12.585 41.486 1.000 30.506 90 GLU BBB C 1
ATOM 523 O O . GLU A 1 83 ? 12.791 12.838 40.806 1.000 32.045 90 GLU BBB O 1
ATOM 529 N N . ASN A 1 84 ? 10.890 13.484 41.889 1.000 30.574 91 ASN BBB N 1
ATOM 530 C CA . ASN A 1 84 ? 10.971 14.947 41.659 1.000 31.470 91 ASN BBB CA 1
ATOM 531 C C . ASN A 1 84 ? 11.159 15.619 43.018 1.000 32.265 91 ASN BBB C 1
ATOM 532 O O . ASN A 1 84 ? 10.214 15.535 43.814 1.000 34.429 91 ASN BBB O 1
ATOM 537 N N . CYS A 1 85 ? 12.319 16.256 43.253 1.000 31.353 92 CYS BBB N 1
ATOM 538 C CA . CYS A 1 85 ? 12.715 16.906 44.537 1.000 31.164 92 CYS BBB CA 1
ATOM 539 C C . CYS A 1 85 ? 12.614 18.435 44.411 1.000 30.090 92 CYS BBB C 1
ATOM 540 O O . CYS A 1 85 ? 13.076 19.138 45.335 1.000 28.837 92 CYS BBB O 1
ATOM 543 N N . HIS A 1 86 ? 12.040 18.938 43.309 1.000 30.967 93 HIS BBB N 1
ATOM 544 C CA . HIS A 1 86 ? 11.705 20.372 43.117 1.000 31.766 93 HIS BBB CA 1
ATOM 545 C C . HIS A 1 86 ? 12.902 21.223 43.537 1.000 30.577 93 HIS BBB C 1
ATOM 546 O O . HIS A 1 86 ? 12.759 22.031 44.457 1.000 30.045 93 HIS BBB O 1
ATOM 553 N N . SER A 1 87 ? 14.054 20.988 42.914 1.000 29.223 94 SER BBB N 1
ATOM 554 C CA . SER A 1 87 ? 15.332 21.651 43.272 1.000 28.614 94 SER BBB CA 1
ATOM 555 C C . SER A 1 87 ? 16.370 21.360 42.178 1.000 26.961 94 SER BBB C 1
ATOM 556 O O . SER A 1 87 ? 16.117 20.483 41.350 1.000 25.135 94 SER BBB O 1
ATOM 559 N N . ARG A 1 88 ? 17.475 22.103 42.156 1.000 27.197 95 ARG BBB N 1
ATOM 560 C CA . ARG A 1 88 ? 18.612 21.860 41.232 1.000 27.186 95 ARG BBB CA 1
ATOM 561 C C . ARG A 1 88 ? 19.927 22.252 41.913 1.000 27.479 95 ARG BBB C 1
ATOM 562 O O . ARG A 1 88 ? 19.904 23.062 42.870 1.000 28.676 95 ARG BBB O 1
ATOM 570 N N . THR A 1 89 ? 21.033 21.663 41.455 1.000 26.737 96 THR BBB N 1
ATOM 571 C CA . THR A 1 89 ? 22.400 21.988 41.934 1.000 26.341 96 THR BBB CA 1
ATOM 572 C C . THR A 1 89 ? 23.248 22.446 40.742 1.000 27.981 96 THR BBB C 1
ATOM 573 O O . THR A 1 89 ? 23.069 21.895 39.640 1.000 25.266 96 THR BBB O 1
ATOM 577 N N . GLU A 1 90 ? 24.098 23.452 40.960 1.000 28.859 97 GLU BBB N 1
ATOM 578 C CA . GLU A 1 90 ? 25.201 23.819 40.036 1.000 27.173 97 GLU BBB CA 1
ATOM 579 C C . GLU A 1 90 ? 26.513 23.604 40.779 1.000 24.982 97 GLU BBB C 1
ATOM 580 O O . GLU A 1 90 ? 26.569 23.937 41.968 1.000 25.597 97 GLU BBB O 1
ATOM 586 N N . TRP A 1 91 ? 27.479 22.998 40.095 1.000 25.985 98 TRP BBB N 1
ATOM 587 C CA . TRP A 1 91 ? 28.875 22.778 40.545 1.000 25.277 98 TRP BBB CA 1
ATOM 588 C C . TRP A 1 91 ? 29.739 23.680 39.676 1.000 28.089 98 TRP BBB C 1
ATOM 589 O O . TRP A 1 91 ? 29.459 23.728 38.487 1.000 26.494 98 TRP BBB O 1
ATOM 600 N N . ARG A 1 92 ? 30.688 24.403 40.266 1.000 29.665 99 ARG BBB N 1
ATOM 601 C CA . ARG A 1 92 ? 31.726 25.168 39.536 1.000 32.159 99 ARG BBB CA 1
ATOM 602 C C . ARG A 1 92 ? 33.076 24.803 40.148 1.000 29.148 99 ARG BBB C 1
ATOM 603 O O . ARG A 1 92 ? 33.190 24.799 41.375 1.000 28.831 99 ARG BBB O 1
ATOM 611 N N . GLY A 1 93 ? 34.054 24.463 39.331 1.000 28.700 100 GLY BBB N 1
ATOM 612 C CA . GLY A 1 93 ? 35.401 24.236 39.863 1.000 29.123 100 GLY BBB CA 1
ATOM 613 C C . GLY A 1 93 ? 36.417 23.991 38.781 1.000 30.869 100 GLY BBB C 1
ATOM 614 O O . GLY A 1 93 ? 36.199 24.385 37.609 1.000 28.932 100 GLY BBB O 1
ATOM 615 N N . GLN A 1 94 ? 37.488 23.324 39.180 1.000 31.455 101 GLN BBB N 1
ATOM 616 C CA . GLN A 1 94 ? 38.690 23.135 38.353 1.000 32.173 101 GLN BBB CA 1
ATOM 617 C C . GLN A 1 94 ? 38.992 21.639 38.314 1.000 29.645 101 GLN BBB C 1
ATOM 618 O O . GLN A 1 94 ? 38.774 20.957 39.339 1.000 28.771 101 GLN BBB O 1
ATOM 624 N N . TYR A 1 95 ? 39.451 21.177 37.156 1.000 28.192 102 TYR BBB N 1
ATOM 625 C CA . TYR A 1 95 ? 40.015 19.826 36.922 1.000 29.597 102 TYR BBB CA 1
ATOM 626 C C . TYR A 1 95 ? 41.539 19.897 37.051 1.000 30.929 102 TYR BBB C 1
ATOM 627 O O . TYR A 1 95 ? 42.165 20.802 36.460 1.000 28.466 102 TYR BBB O 1
ATOM 636 N N . GLN A 1 96 ? 42.095 18.958 37.812 1.000 32.157 103 GLN BBB N 1
ATOM 637 C CA . GLN A 1 96 ? 43.551 18.719 37.970 1.000 32.614 103 GLN BBB CA 1
ATOM 638 C C . GLN A 1 96 ? 43.852 17.329 37.407 1.000 33.256 103 GLN BBB C 1
ATOM 639 O O . GLN A 1 96 ? 43.354 16.346 38.005 1.000 38.680 103 GLN BBB O 1
ATOM 645 N N . GLY A 1 97 ? 44.603 17.262 36.299 1.000 34.051 104 GLY BBB N 1
ATOM 646 C CA . GLY A 1 97 ? 44.963 16.013 35.589 1.000 33.933 104 GLY BBB CA 1
ATOM 647 C C . GLY A 1 97 ? 46.181 15.341 36.204 1.000 36.393 104 GLY BBB C 1
ATOM 648 O O . GLY A 1 97 ? 46.705 15.872 37.208 1.000 33.370 104 GLY BBB O 1
ATOM 649 N N . GLY A 1 98 ? 46.610 14.210 35.633 1.000 36.287 105 GLY BBB N 1
ATOM 650 C CA . GLY A 1 98 ? 47.840 13.487 36.025 1.000 37.488 105 GLY BBB CA 1
ATOM 651 C C . GLY A 1 98 ? 47.571 12.426 37.082 1.000 37.744 105 GLY BBB C 1
ATOM 652 O O . GLY A 1 98 ? 46.422 11.944 37.157 1.000 35.973 105 GLY BBB O 1
ATOM 653 N N . ALA A 1 99 ? 48.582 12.066 37.883 1.000 37.262 106 ALA BBB N 1
ATOM 654 C CA . ALA A 1 99 ? 48.427 11.094 38.989 1.000 38.279 106 ALA BBB CA 1
ATOM 655 C C . ALA A 1 99 ? 47.447 11.673 40.021 1.000 38.233 106 ALA BBB C 1
ATOM 656 O O . ALA A 1 99 ? 47.528 12.873 40.323 1.000 34.104 106 ALA BBB O 1
ATOM 658 N N . GLU A 1 100 ? 46.501 10.861 40.496 1.000 41.042 107 GLU BBB N 1
ATOM 659 C CA . GLU A 1 100 ? 45.488 11.279 41.501 1.000 44.166 107 GLU BBB CA 1
ATOM 660 C C . GLU A 1 100 ? 44.719 12.496 40.964 1.000 42.514 107 GLU BBB C 1
ATOM 661 O O . GLU A 1 100 ? 44.700 13.549 41.646 1.000 41.251 107 GLU BBB O 1
ATOM 667 N N . ALA A 1 101 ? 44.122 12.357 39.776 1.000 38.723 108 ALA BBB N 1
ATOM 668 C CA . ALA A 1 101 ? 43.352 13.419 39.089 1.000 36.883 108 ALA BBB CA 1
ATOM 669 C C . ALA A 1 101 ? 42.133 13.765 39.942 1.000 34.363 108 ALA BBB C 1
ATOM 670 O O . ALA A 1 101 ? 41.596 12.861 40.613 1.000 33.862 108 ALA BBB O 1
ATOM 672 N N . ARG A 1 102 ? 41.725 15.032 39.916 1.000 33.691 109 ARG BBB N 1
ATOM 673 C CA . ARG A 1 102 ? 40.697 15.589 40.831 1.000 36.528 109 ARG BBB CA 1
ATOM 674 C C . ARG A 1 102 ? 39.878 16.657 40.103 1.000 32.869 109 ARG BBB C 1
ATOM 675 O O . ARG A 1 102 ? 40.413 17.300 39.192 1.000 30.462 109 ARG BBB O 1
ATOM 683 N N . ILE A 1 103 ? 38.606 16.776 40.480 1.000 31.828 110 ILE BBB N 1
ATOM 684 C CA . ILE A 1 103 ? 37.725 17.937 40.179 1.000 31.208 110 ILE BBB CA 1
ATOM 685 C C . ILE A 1 103 ? 37.320 18.521 41.530 1.000 30.446 110 ILE BBB C 1
ATOM 686 O O . ILE A 1 103 ? 36.622 17.835 42.284 1.000 33.501 110 ILE BBB O 1
ATOM 691 N N . ASN A 1 104 ? 37.809 19.721 41.839 1.000 32.343 111 ASN BBB N 1
ATOM 692 C CA . ASN A 1 104 ? 37.480 20.465 43.079 1.000 33.168 111 ASN BBB CA 1
ATOM 693 C C . ASN A 1 104 ? 36.352 21.432 42.726 1.000 31.569 111 ASN BBB C 1
ATOM 694 O O . ASN A 1 104 ? 36.482 22.119 41.694 1.000 32.617 111 ASN BBB O 1
ATOM 699 N N . THR A 1 105 ? 35.269 21.436 43.504 1.000 29.593 112 THR BBB N 1
ATOM 700 C CA . THR A 1 105 ? 34.043 22.208 43.179 1.000 29.353 112 THR BBB CA 1
ATOM 701 C C . THR A 1 105 ? 33.445 22.883 44.407 1.000 29.483 112 THR BBB C 1
ATOM 702 O O . THR A 1 105 ? 33.508 22.300 45.530 1.000 30.179 112 THR BBB O 1
ATOM 706 N N . GLN A 1 106 ? 32.838 24.046 44.148 1.000 27.791 113 GLN BBB N 1
ATOM 707 C CA . GLN A 1 106 ? 31.838 24.745 44.991 1.000 28.918 113 GLN BBB CA 1
ATOM 708 C C . GLN A 1 106 ? 30.457 24.488 44.370 1.000 28.786 113 GLN BBB C 1
ATOM 709 O O . GLN A 1 106 ? 30.334 24.624 43.127 1.000 31.778 113 GLN BBB O 1
ATOM 715 N N . TRP A 1 107 ? 29.453 24.117 45.163 1.000 28.013 114 TRP BBB N 1
ATOM 716 C CA . TRP A 1 107 ? 28.067 23.925 44.652 1.000 27.801 114 TRP BBB CA 1
ATOM 717 C C . TRP A 1 107 ? 27.062 24.835 45.366 1.000 27.127 114 TRP BBB C 1
ATOM 718 O O . TRP A 1 107 ? 27.264 25.162 46.564 1.000 28.931 114 TRP BBB O 1
ATOM 729 N N . ASN A 1 108 ? 26.004 25.211 44.636 1.000 28.853 115 ASN BBB N 1
ATOM 730 C CA . ASN A 1 108 ? 24.746 25.796 45.171 1.000 28.674 115 ASN BBB CA 1
ATOM 731 C C . ASN A 1 108 ? 23.591 24.814 44.923 1.000 27.959 115 ASN BBB C 1
ATOM 732 O O . ASN A 1 108 ? 23.458 24.327 43.795 1.000 26.463 115 ASN BBB O 1
ATOM 737 N N . LEU A 1 109 ? 22.792 24.539 45.946 1.000 25.837 116 LEU BBB N 1
ATOM 738 C CA . LEU A 1 109 ? 21.545 23.745 45.837 1.000 28.752 116 LEU BBB CA 1
ATOM 739 C C . LEU A 1 109 ? 20.391 24.696 46.142 1.000 27.576 116 LEU BBB C 1
ATOM 740 O O . LEU A 1 109 ? 20.254 25.096 47.316 1.000 36.403 116 LEU BBB O 1
ATOM 745 N N . THR A 1 110 ? 19.587 25.017 45.126 1.000 29.186 117 THR BBB N 1
ATOM 746 C CA . THR A 1 110 ? 18.536 26.067 45.170 1.000 27.867 117 THR BBB CA 1
ATOM 747 C C . THR A 1 110 ? 17.151 25.433 45.036 1.000 30.330 117 THR BBB C 1
ATOM 748 O O . THR A 1 110 ? 16.989 24.478 44.247 1.000 32.433 117 THR BBB O 1
ATOM 752 N N . TYR A 1 111 ? 16.186 25.958 45.786 1.000 28.313 118 TYR BBB N 1
ATOM 753 C CA . TYR A 1 111 ? 14.790 25.466 45.790 1.000 30.346 118 TYR BBB CA 1
ATOM 754 C C . TYR A 1 111 ? 13.897 26.581 46.323 1.000 29.570 118 TYR BBB C 1
ATOM 755 O O . TYR A 1 111 ? 14.424 27.631 46.734 1.000 29.397 118 TYR BBB O 1
ATOM 764 N N A GLU A 1 112 ? 12.578 26.380 46.276 0.600 32.092 119 GLU BBB N 1
ATOM 765 N N B GLU A 1 112 ? 12.579 26.374 46.272 0.400 30.443 119 GLU BBB N 1
ATOM 766 C CA A GLU A 1 112 ? 11.597 27.320 46.884 0.600 33.201 119 GLU BBB CA 1
ATOM 767 C CA B GLU A 1 112 ? 11.588 27.292 46.890 0.400 30.668 119 GLU BBB CA 1
ATOM 768 C C A GLU A 1 112 ? 11.423 26.903 48.352 0.600 33.051 119 GLU BBB C 1
ATOM 769 C C B GLU A 1 112 ? 11.437 26.888 48.361 0.400 31.679 119 GLU BBB C 1
ATOM 770 O O A GLU A 1 112 ? 10.947 25.778 48.613 0.600 32.268 119 GLU BBB O 1
ATOM 771 O O B GLU A 1 112 ? 10.953 25.769 48.629 0.400 31.280 119 GLU BBB O 1
ATOM 782 N N . GLY A 1 113 ? 11.894 27.751 49.271 1.000 33.951 120 GLY BBB N 1
ATOM 783 C CA . GLY A 1 113 ? 11.670 27.593 50.720 1.000 33.875 120 GLY BBB CA 1
ATOM 784 C C . GLY A 1 113 ? 10.300 28.121 51.081 1.000 34.775 120 GLY BBB C 1
ATOM 785 O O . GLY A 1 113 ? 9.603 28.594 50.161 1.000 34.568 120 GLY BBB O 1
ATOM 786 N N . GLY A 1 114 ? 9.933 28.051 52.362 1.000 37.668 121 GLY BBB N 1
ATOM 787 C CA . GLY A 1 114 ? 8.628 28.498 52.883 1.000 38.445 121 GLY BBB CA 1
ATOM 788 C C . GLY A 1 114 ? 8.455 30.004 52.778 1.000 40.102 121 GLY BBB C 1
ATOM 789 O O . GLY A 1 114 ? 7.322 30.454 52.500 1.000 40.649 121 GLY BBB O 1
ATOM 790 N N . SER A 1 115 ? 9.530 30.767 52.995 1.000 40.560 122 SER BBB N 1
ATOM 791 C CA . SER A 1 115 ? 9.499 32.251 53.058 1.000 39.138 122 SER BBB CA 1
ATOM 792 C C . SER A 1 115 ? 10.047 32.871 51.765 1.000 37.254 122 SER BBB C 1
ATOM 793 O O . SER A 1 115 ? 9.593 33.973 51.425 1.000 36.643 122 SER BBB O 1
ATOM 796 N N . GLY A 1 116 ? 10.990 32.212 51.077 1.000 35.075 123 GLY BBB N 1
ATOM 797 C CA . GLY A 1 116 ? 11.638 32.779 49.878 1.000 34.767 123 GLY BBB CA 1
ATOM 798 C C . GLY A 1 116 ? 12.513 31.775 49.129 1.000 34.340 123 GLY BBB C 1
ATOM 799 O O . GLY A 1 116 ? 12.613 30.614 49.521 1.000 34.778 123 GLY BBB O 1
ATOM 800 N N . PRO A 1 117 ? 13.174 32.204 48.026 1.000 33.919 124 PRO BBB N 1
ATOM 801 C CA . PRO A 1 117 ? 14.160 31.373 47.335 1.000 33.047 124 PRO BBB CA 1
ATOM 802 C C . PRO A 1 117 ? 15.296 30.975 48.292 1.000 32.189 124 PRO BBB C 1
ATOM 803 O O . PRO A 1 117 ? 15.891 31.855 48.900 1.000 28.881 124 PRO BBB O 1
ATOM 807 N N . ALA A 1 118 ? 15.526 29.661 48.426 1.000 30.472 125 ALA BBB N 1
ATOM 808 C CA . ALA A 1 118 ? 16.569 29.036 49.265 1.000 26.952 125 ALA BBB CA 1
ATOM 809 C C . ALA A 1 118 ? 17.834 28.788 48.436 1.000 29.249 125 ALA BBB C 1
ATOM 810 O O . ALA A 1 118 ? 17.698 28.461 47.248 1.000 27.420 125 ALA BBB O 1
ATOM 812 N N . THR A 1 119 ? 19.008 28.926 49.061 1.000 29.733 126 THR BBB N 1
ATOM 813 C CA . THR A 1 119 ? 20.329 28.472 48.545 1.000 31.379 126 THR BBB CA 1
ATOM 814 C C . THR A 1 119 ? 21.033 27.678 49.655 1.000 34.864 126 THR BBB C 1
ATOM 815 O O . THR A 1 119 ? 21.134 28.217 50.765 1.000 35.421 126 THR BBB O 1
ATOM 819 N N . GLU A 1 120 ? 21.467 26.442 49.383 1.000 35.426 127 GLU BBB N 1
ATOM 820 C CA . GLU A 1 120 ? 22.472 25.720 50.213 1.000 34.822 127 GLU BBB CA 1
ATOM 821 C C . GLU A 1 120 ? 23.811 25.764 49.468 1.000 36.656 127 GLU BBB C 1
ATOM 822 O O . GLU A 1 120 ? 23.803 25.745 48.212 1.000 31.819 127 GLU BBB O 1
ATOM 828 N N . GLN A 1 121 ? 24.908 25.870 50.221 1.000 36.243 128 GLN BBB N 1
ATOM 829 C CA . GLN A 1 121 ? 26.295 26.008 49.706 1.000 36.842 128 GLN BBB CA 1
ATOM 830 C C . GLN A 1 121 ? 27.148 24.850 50.238 1.000 33.923 128 GLN BBB C 1
ATOM 831 O O . GLN A 1 121 ? 26.958 24.467 51.402 1.000 33.463 128 GLN BBB O 1
ATOM 837 N N . GLY A 1 122 ? 28.083 24.349 49.429 1.000 33.873 129 GLY BBB N 1
ATOM 838 C CA . GLY A 1 122 ? 29.057 23.335 49.874 1.000 31.704 129 GLY BBB CA 1
ATOM 839 C C . GLY A 1 122 ? 30.179 23.131 48.878 1.000 30.869 129 GLY BBB C 1
ATOM 840 O O . GLY A 1 122 ? 30.132 23.731 47.778 1.000 28.935 129 GLY BBB O 1
ATOM 841 N N . GLN A 1 123 ? 31.139 22.280 49.246 1.000 31.448 130 GLN BBB N 1
ATOM 842 C CA . GLN A 1 123 ? 32.273 21.869 48.381 1.000 32.683 130 GLN BBB CA 1
ATOM 843 C C . GLN A 1 123 ? 32.190 20.354 48.200 1.000 31.214 130 GLN BBB C 1
ATOM 844 O O . GLN A 1 123 ? 31.909 19.637 49.183 1.000 32.843 130 GLN BBB O 1
ATOM 850 N N . ASP A 1 124 ? 32.341 19.906 46.960 1.000 29.877 131 ASP BBB N 1
ATOM 851 C CA . ASP A 1 124 ? 32.513 18.479 46.604 1.000 30.435 131 ASP BBB CA 1
ATOM 852 C C . ASP A 1 124 ? 33.861 18.339 45.910 1.000 29.208 131 ASP BBB C 1
ATOM 853 O O . ASP A 1 124 ? 34.189 19.193 45.051 1.000 28.891 131 ASP BBB O 1
ATOM 858 N N . THR A 1 125 ? 34.595 17.298 46.296 1.000 27.824 132 THR BBB N 1
ATOM 859 C CA . THR A 1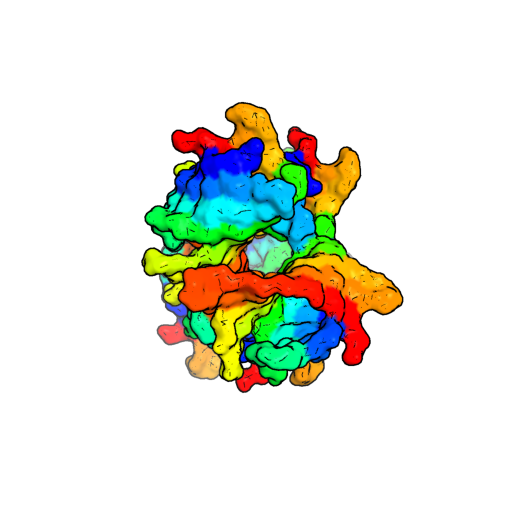 125 ? 35.891 16.880 45.721 1.000 28.320 132 THR BBB CA 1
ATOM 860 C C . THR A 1 125 ? 35.664 15.545 45.022 1.000 26.547 132 THR BBB C 1
ATOM 861 O O . THR A 1 125 ? 35.261 14.600 45.709 1.000 25.111 132 THR BBB O 1
ATOM 865 N N . PHE A 1 126 ? 35.937 15.475 43.724 1.000 26.608 133 PHE BBB N 1
ATOM 866 C CA . PHE A 1 126 ? 35.692 14.275 42.887 1.000 27.600 133 PHE BBB CA 1
ATOM 867 C C . PHE A 1 126 ? 37.016 13.581 42.544 1.000 29.120 133 PHE BBB C 1
ATOM 868 O O . PHE A 1 126 ? 37.985 14.258 42.194 1.000 27.951 133 PHE BBB O 1
ATOM 876 N N . THR A 1 127 ? 37.034 12.250 42.666 1.000 32.858 134 THR BBB N 1
ATOM 877 C CA . THR A 1 127 ? 38.140 11.355 42.227 1.000 36.043 134 THR BBB CA 1
ATOM 878 C C . THR A 1 127 ? 37.571 10.275 41.295 1.000 36.280 134 THR BBB C 1
ATOM 879 O O . THR A 1 127 ? 36.340 10.091 41.302 1.000 34.679 134 THR BBB O 1
ATOM 883 N N . LYS A 1 128 ? 38.425 9.595 40.520 1.000 38.235 135 LYS BBB N 1
ATOM 884 C CA . LYS A 1 128 ? 38.012 8.465 39.645 1.000 41.649 135 LYS BBB CA 1
ATOM 885 C C . LYS A 1 128 ? 38.128 7.147 40.416 1.000 43.478 135 LYS BBB C 1
ATOM 886 O O . LYS A 1 128 ? 37.695 6.120 39.857 1.000 42.344 135 LYS BBB O 1
ATOM 892 N N . VAL A 1 129 ? 38.663 7.189 41.645 1.000 44.985 136 VAL BBB N 1
ATOM 893 C CA . VAL A 1 129 ? 38.757 6.030 42.584 1.000 46.676 136 VAL BBB CA 1
ATOM 894 C C . VAL A 1 129 ? 37.401 5.837 43.272 1.000 48.282 136 VAL BBB C 1
ATOM 895 O O . VAL A 1 129 ? 36.864 6.824 43.804 1.000 50.549 136 VAL BBB O 1
ATOM 899 N N . LYS A 1 130 ? 36.926 4.589 43.323 1.000 52.971 137 LYS BBB N 1
ATOM 900 C CA . LYS A 1 130 ? 35.510 4.214 43.597 1.000 55.925 137 LYS BBB CA 1
ATOM 901 C C . LYS A 1 130 ? 35.179 4.458 45.076 1.000 54.729 137 LYS BBB C 1
ATOM 902 O O . LYS A 1 130 ? 36.029 4.350 45.965 1.000 52.686 137 LYS BBB O 1
ATOM 908 N N . ILE B 1 21 ? 41.301 36.185 22.598 1.000 33.892 28 ILE AAA N 1
ATOM 909 C CA . ILE B 1 21 ? 40.050 36.051 21.814 1.000 31.715 28 ILE AAA CA 1
ATOM 910 C C . ILE B 1 21 ? 39.221 37.332 21.938 1.000 27.946 28 ILE AAA C 1
ATOM 911 O O . ILE B 1 21 ? 38.676 37.759 20.903 1.000 26.922 28 ILE AAA O 1
ATOM 916 N N . THR B 1 22 ? 39.063 37.853 23.162 1.000 28.339 29 THR AAA N 1
ATOM 917 C CA . THR B 1 22 ? 38.297 39.089 23.489 1.000 29.317 29 THR AAA CA 1
ATOM 918 C C . THR B 1 22 ? 38.838 40.225 22.624 1.000 28.979 29 THR AAA C 1
ATOM 919 O O . THR B 1 22 ? 40.067 40.426 22.636 1.000 31.916 29 THR AAA O 1
ATOM 923 N N . GLY B 1 23 ? 37.966 40.891 21.863 1.000 28.787 30 GLY AAA N 1
ATOM 924 C CA . GLY B 1 23 ? 38.303 42.101 21.090 1.000 28.145 30 GLY AAA CA 1
ATOM 925 C C . GLY B 1 23 ? 37.552 42.191 19.776 1.000 28.039 30 GLY AAA C 1
ATOM 926 O O . GLY B 1 23 ? 36.489 41.564 19.648 1.000 25.049 30 GLY AAA O 1
ATOM 927 N N . THR B 1 24 ? 38.096 42.967 18.829 1.000 27.000 31 THR AAA N 1
ATOM 928 C CA . THR B 1 24 ? 37.494 43.269 17.505 1.000 27.324 31 THR AAA CA 1
ATOM 929 C C . THR B 1 24 ? 38.288 42.518 16.434 1.000 27.435 31 THR AAA C 1
ATOM 930 O O . THR B 1 24 ? 39.540 42.600 16.448 1.000 30.982 31 THR AAA O 1
ATOM 934 N N . TRP B 1 25 ? 37.565 41.810 15.563 1.000 27.353 32 TRP AAA N 1
ATOM 935 C CA . TRP B 1 25 ? 38.081 40.943 14.470 1.000 26.526 32 TRP AAA CA 1
ATOM 936 C C . TRP B 1 25 ? 37.511 41.408 13.135 1.000 27.721 32 TRP AAA C 1
ATOM 937 O O . TRP B 1 25 ? 36.385 41.948 13.147 1.000 25.581 32 TRP AAA O 1
ATOM 948 N N . TYR B 1 26 ? 38.239 41.140 12.044 1.000 26.386 33 TYR AAA N 1
ATOM 949 C CA . TYR B 1 26 ? 37.887 41.469 10.640 1.000 27.773 33 TYR AAA CA 1
ATOM 950 C C . TYR B 1 26 ? 38.191 40.275 9.731 1.000 28.500 33 TYR AAA C 1
ATOM 951 O O . TYR B 1 26 ? 39.261 39.648 9.902 1.000 31.847 33 TYR AAA O 1
ATOM 960 N N . ASN B 1 27 ? 37.291 39.971 8.799 1.000 29.233 34 ASN AAA N 1
ATOM 961 C CA . ASN B 1 27 ? 37.446 38.854 7.827 1.000 30.905 34 ASN AAA CA 1
ATOM 962 C C . ASN B 1 27 ? 37.766 39.438 6.440 1.000 33.160 34 ASN AAA C 1
ATOM 963 O O . ASN B 1 27 ? 37.859 40.680 6.313 1.000 29.317 34 ASN AAA O 1
ATOM 968 N N . GLN B 1 28 ? 37.952 38.561 5.452 1.000 35.484 35 GLN AAA N 1
ATOM 969 C CA . GLN B 1 28 ? 38.498 38.887 4.106 1.000 39.188 35 GLN AAA CA 1
ATOM 970 C C . GLN B 1 28 ? 37.409 39.513 3.227 1.000 40.002 35 GLN AAA C 1
ATOM 971 O O . GLN B 1 28 ? 37.735 39.917 2.090 1.000 36.637 35 GLN AAA O 1
ATOM 977 N N . SER B 1 29 ? 36.166 39.583 3.726 1.000 40.327 36 SER AAA N 1
ATOM 978 C CA . SER B 1 29 ? 35.010 40.226 3.049 1.000 38.485 36 SER AAA CA 1
ATOM 979 C C . SER B 1 29 ? 34.726 41.620 3.636 1.000 36.962 36 SER AAA C 1
ATOM 980 O O . SER B 1 29 ? 33.825 42.294 3.096 1.000 40.287 36 SER AAA O 1
ATOM 983 N N . GLY B 1 30 ? 35.435 42.031 4.696 1.000 35.546 37 GLY AAA N 1
ATOM 984 C CA . GLY B 1 30 ? 35.320 43.373 5.308 1.000 34.055 37 GLY AAA CA 1
ATOM 985 C C . GLY B 1 30 ? 34.403 43.404 6.529 1.000 31.977 37 GLY AAA C 1
ATOM 986 O O . GLY B 1 30 ? 34.235 44.496 7.136 1.000 27.776 37 GLY AAA O 1
ATOM 987 N N . SER B 1 31 ? 33.797 42.268 6.879 1.000 29.995 38 SER AAA N 1
ATOM 988 C CA . SER B 1 31 ? 32.928 42.137 8.078 1.000 28.203 38 SER AAA CA 1
ATOM 989 C C . SER B 1 31 ? 33.804 42.268 9.317 1.000 27.116 38 SER AAA C 1
ATOM 990 O O . SER B 1 31 ? 35.026 42.027 9.226 1.000 26.789 38 SER AAA O 1
ATOM 993 N N . THR B 1 32 ? 33.191 42.674 10.421 1.000 26.597 39 THR AAA N 1
ATOM 994 C CA . THR B 1 32 ? 33.838 42.821 11.741 1.000 26.060 39 THR AAA CA 1
ATOM 995 C C . THR B 1 32 ? 32.913 42.226 12.796 1.000 26.433 39 THR AAA C 1
ATOM 996 O O . THR B 1 32 ? 31.696 42.379 12.649 1.000 24.457 39 THR AAA O 1
ATOM 1000 N N . PHE B 1 33 ? 33.475 41.550 13.799 1.000 26.333 40 PHE AAA N 1
ATOM 1001 C CA . PHE B 1 33 ? 32.760 41.215 15.052 1.000 25.608 40 PHE AAA CA 1
ATOM 1002 C C . PHE B 1 33 ? 33.590 41.703 16.239 1.000 25.626 40 PHE AAA C 1
ATOM 1003 O O . PHE B 1 33 ? 34.822 41.860 16.145 1.000 25.678 40 PHE AAA O 1
ATOM 1011 N N . THR B 1 34 ? 32.882 42.012 17.318 1.000 23.622 41 THR AAA N 1
ATOM 1012 C CA . THR B 1 34 ? 33.449 42.435 18.607 1.000 24.429 41 THR AAA CA 1
ATOM 1013 C C . THR B 1 34 ? 32.910 41.448 19.641 1.000 27.029 41 THR AAA C 1
ATOM 1014 O O . THR B 1 34 ? 31.675 41.267 19.686 1.000 27.725 41 THR AAA O 1
ATOM 1018 N N . VAL B 1 35 ? 33.800 40.772 20.364 1.000 26.698 42 VAL AAA N 1
ATOM 1019 C CA . VAL B 1 35 ? 33.419 39.625 21.231 1.000 26.475 42 VAL AAA CA 1
ATOM 1020 C C . VAL B 1 35 ? 34.059 39.803 22.605 1.000 24.611 42 VAL AAA C 1
ATOM 1021 O O . VAL B 1 35 ? 35.140 40.426 22.706 1.000 24.719 42 VAL AAA O 1
ATOM 1025 N N . THR B 1 36 ? 33.388 39.273 23.620 1.000 26.008 43 THR AAA N 1
ATOM 1026 C CA . THR B 1 36 ? 33.904 39.070 24.990 1.000 25.312 43 THR AAA CA 1
ATOM 1027 C C . THR B 1 36 ? 33.973 37.567 25.232 1.000 28.182 43 THR AAA C 1
ATOM 1028 O O . THR B 1 36 ? 32.923 36.913 25.092 1.000 26.714 43 THR AAA O 1
ATOM 1032 N N . ALA B 1 37 ? 35.152 37.053 25.593 1.000 27.293 44 ALA AAA N 1
ATOM 1033 C CA . ALA B 1 37 ? 35.386 35.625 25.901 1.000 27.978 44 ALA AAA CA 1
ATOM 1034 C C . ALA B 1 37 ? 35.457 35.447 27.423 1.000 28.979 44 ALA AAA C 1
ATOM 1035 O O . ALA B 1 37 ? 36.504 35.774 28.008 1.000 29.838 44 ALA AAA O 1
ATOM 1037 N N . GLY B 1 38 ? 34.371 34.980 28.040 1.000 27.274 45 GLY AAA N 1
ATOM 1038 C CA . GLY B 1 38 ? 34.300 34.804 29.498 1.000 28.273 45 GLY AAA CA 1
ATOM 1039 C C . GLY B 1 38 ? 35.206 33.676 29.937 1.000 29.677 45 GLY AAA C 1
ATOM 1040 O O . GLY B 1 38 ? 35.415 32.755 29.128 1.000 28.956 45 GLY AAA O 1
ATOM 1041 N N . ALA B 1 39 ? 35.678 33.724 31.188 1.000 31.235 46 ALA AAA N 1
ATOM 1042 C CA . ALA B 1 39 ? 36.490 32.662 31.822 1.000 31.762 46 ALA AAA CA 1
ATOM 1043 C C . ALA B 1 39 ? 35.788 31.312 31.636 1.000 29.612 46 ALA AAA C 1
ATOM 1044 O O . ALA B 1 39 ? 36.493 30.322 31.400 1.000 27.709 46 ALA AAA O 1
ATOM 1046 N N . ASP B 1 40 ? 34.452 31.287 31.720 1.000 30.091 47 ASP AAA N 1
ATOM 1047 C CA . ASP B 1 40 ? 33.645 30.031 31.747 1.000 30.833 47 ASP AAA CA 1
ATOM 1048 C C . ASP B 1 40 ? 33.454 29.448 30.340 1.000 29.262 47 ASP AAA C 1
ATOM 1049 O O . ASP B 1 40 ? 32.878 28.331 30.241 1.000 27.992 47 ASP AAA O 1
ATOM 1054 N N . GLY B 1 41 ? 33.899 30.157 29.294 1.000 28.133 48 GLY AAA N 1
ATOM 1055 C CA . GLY B 1 41 ? 33.785 29.707 27.892 1.000 26.874 48 GLY AAA CA 1
ATOM 1056 C C . GLY B 1 41 ? 32.633 30.353 27.127 1.000 25.687 48 GLY AAA C 1
ATOM 1057 O O . GLY B 1 41 ? 32.462 30.010 25.946 1.000 26.738 48 GLY AAA O 1
ATOM 1058 N N . ASN B 1 42 ? 31.868 31.260 27.745 1.000 28.149 49 ASN AAA N 1
ATOM 1059 C CA . ASN B 1 42 ? 30.818 32.067 27.057 1.000 28.281 49 ASN AAA CA 1
ATOM 1060 C C . ASN B 1 42 ? 31.467 33.000 26.024 1.000 26.757 49 ASN AAA C 1
ATOM 1061 O O . ASN B 1 42 ? 32.424 33.696 26.413 1.000 27.269 49 ASN AAA O 1
ATOM 1066 N N . LEU B 1 43 ? 30.972 33.012 24.777 1.000 25.391 50 LEU AAA N 1
ATOM 1067 C CA . LEU B 1 43 ? 31.211 34.080 23.763 1.000 25.599 50 LEU AAA CA 1
ATOM 1068 C C . LEU B 1 43 ? 29.945 34.915 23.558 1.000 25.834 50 LEU AAA C 1
ATOM 1069 O O . LEU B 1 43 ? 28.868 34.337 23.304 1.000 24.772 50 LEU AAA O 1
ATOM 1074 N N . THR B 1 44 ? 30.080 36.240 23.604 1.000 25.026 51 THR AAA N 1
ATOM 1075 C CA . THR B 1 44 ? 28.947 37.190 23.506 1.000 25.702 51 THR AAA CA 1
ATOM 1076 C C . THR B 1 44 ? 29.489 38.467 22.877 1.000 25.701 51 THR AAA C 1
ATOM 1077 O O . THR B 1 44 ? 30.623 38.844 23.225 1.000 27.266 51 THR AAA O 1
ATOM 1081 N N . GLY B 1 45 ? 28.735 39.079 21.969 1.000 25.546 52 GLY AAA N 1
ATOM 1082 C CA . GLY B 1 45 ? 29.148 40.333 21.313 1.000 24.550 52 GLY AAA CA 1
ATOM 1083 C C . GLY B 1 45 ? 28.228 40.694 20.179 1.000 24.141 52 GLY AAA C 1
ATOM 1084 O O . GLY B 1 45 ? 27.013 40.446 20.301 1.000 25.428 52 GLY AAA O 1
ATOM 1085 N N . GLN B 1 46 ? 28.790 41.242 19.098 1.000 24.602 53 GLN AAA N 1
ATOM 1086 C CA . GLN B 1 46 ? 28.026 41.792 17.961 1.000 22.857 53 GLN AAA CA 1
ATOM 1087 C C . GLN B 1 46 ? 28.805 41.496 16.671 1.000 23.428 53 GLN AAA C 1
ATOM 1088 O O . GLN B 1 46 ? 30.060 41.498 16.689 1.000 22.360 53 GLN AAA O 1
ATOM 1094 N N . TYR B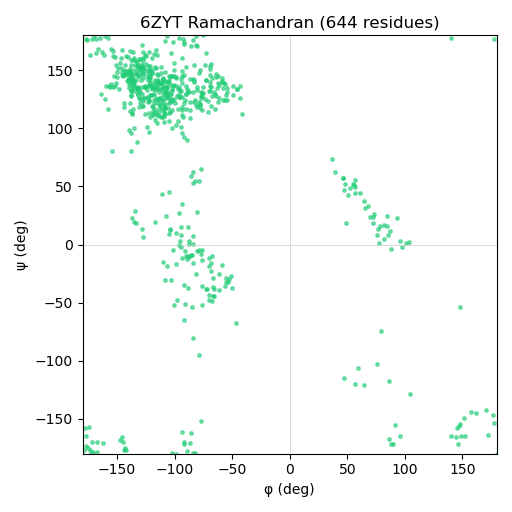 1 47 ? 28.081 41.249 15.585 1.000 22.507 54 TYR AAA N 1
ATOM 1095 C CA . TYR B 1 47 ? 28.636 40.977 14.239 1.000 24.210 54 TYR AAA CA 1
ATOM 1096 C C . TYR B 1 47 ? 28.074 42.028 13.284 1.000 26.688 54 TYR AAA C 1
ATOM 1097 O O . TYR B 1 47 ? 26.847 42.228 13.273 1.000 26.495 54 TYR AAA O 1
ATOM 1106 N N . GLU B 1 48 ? 28.950 42.697 12.528 1.000 26.100 55 GLU AAA N 1
ATOM 1107 C CA . GLU B 1 48 ? 28.534 43.593 11.418 1.000 27.291 55 GLU AAA CA 1
ATOM 1108 C C . GLU B 1 48 ? 28.971 42.977 10.086 1.000 27.061 55 GLU AAA C 1
ATOM 1109 O O . GLU B 1 48 ? 30.186 42.929 9.784 1.000 27.015 55 GLU AAA O 1
ATOM 1115 N N . ASN B 1 49 ? 27.995 42.512 9.318 1.000 27.095 56 ASN AAA N 1
ATOM 1116 C CA . ASN B 1 49 ? 28.217 41.970 7.962 1.000 28.324 56 ASN AAA CA 1
ATOM 1117 C C . ASN B 1 49 ? 28.476 43.142 7.007 1.000 27.608 56 ASN AAA C 1
ATOM 1118 O O . ASN B 1 49 ? 27.696 44.126 7.055 1.000 28.181 56 ASN AAA O 1
ATOM 1123 N N . ARG B 1 50 ? 29.553 43.049 6.220 1.000 28.677 57 ARG AAA N 1
ATOM 1124 C CA . ARG B 1 50 ? 29.895 43.993 5.118 1.000 31.421 57 ARG AAA CA 1
ATOM 1125 C C . ARG B 1 50 ? 30.311 43.210 3.868 1.000 32.230 57 ARG AAA C 1
ATOM 1126 O O . ARG B 1 50 ? 31.111 43.743 3.070 1.000 35.251 57 ARG AAA O 1
ATOM 1134 N N . ALA B 1 51 ? 29.789 41.997 3.678 1.000 32.425 58 ALA AAA N 1
ATOM 1135 C CA . ALA B 1 51 ? 30.104 41.142 2.508 1.000 32.888 58 ALA AAA CA 1
ATOM 1136 C C . ALA B 1 51 ? 29.293 41.627 1.299 1.000 31.249 58 ALA AAA C 1
ATOM 1137 O O . ALA B 1 51 ? 28.050 41.650 1.391 1.000 28.718 58 ALA AAA O 1
ATOM 1139 N N . GLN B 1 52 ? 29.968 41.978 0.200 1.000 33.394 59 GLN AAA N 1
ATOM 1140 C CA . GLN B 1 52 ? 29.326 42.627 -0.976 1.000 38.382 59 GLN AAA CA 1
ATOM 1141 C C . GLN B 1 52 ? 28.270 41.674 -1.542 1.000 37.422 59 GLN AAA C 1
ATOM 1142 O O . GLN B 1 52 ? 28.537 40.453 -1.598 1.000 38.096 59 GLN A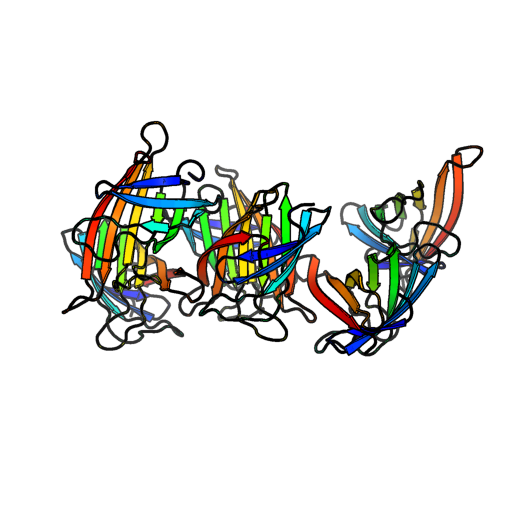AA O 1
ATOM 1148 N N . GLY B 1 53 ? 27.101 42.220 -1.892 1.000 42.100 60 GLY AAA N 1
ATOM 1149 C CA . GLY B 1 53 ? 25.977 41.469 -2.488 1.000 42.025 60 GLY AAA CA 1
ATOM 1150 C C . GLY B 1 53 ? 25.365 40.489 -1.502 1.000 41.547 60 GLY AAA C 1
ATOM 1151 O O . GLY B 1 53 ? 24.925 39.405 -1.942 1.000 41.855 60 GLY AAA O 1
ATOM 1152 N N . THR B 1 54 ? 25.349 40.839 -0.212 1.000 39.804 61 THR AAA N 1
ATOM 1153 C CA . THR B 1 54 ? 24.598 40.104 0.835 1.000 34.448 61 THR AAA CA 1
ATOM 1154 C C . THR B 1 54 ? 23.583 41.063 1.466 1.000 36.256 61 THR AAA C 1
ATOM 1155 O O . THR B 1 54 ? 23.766 42.305 1.348 1.000 31.897 61 THR AAA O 1
ATOM 1159 N N . GLY B 1 55 ? 22.565 40.503 2.123 1.000 33.399 62 GLY AAA N 1
ATOM 1160 C CA . GLY B 1 55 ? 21.600 41.247 2.954 1.000 34.295 62 GLY AAA CA 1
ATOM 1161 C C . GLY B 1 55 ? 22.115 41.478 4.370 1.000 33.813 62 GLY AAA C 1
ATOM 1162 O O . GLY B 1 55 ? 23.228 41.001 4.701 1.000 33.709 62 GLY AAA O 1
ATOM 1163 N N . CYS B 1 56 ? 21.347 42.210 5.175 1.000 32.034 63 CYS AAA N 1
ATOM 1164 C CA . CYS B 1 56 ? 21.664 42.532 6.590 1.000 33.528 63 CYS AAA CA 1
ATOM 1165 C C . CYS B 1 56 ? 23.124 42.997 6.712 1.000 32.127 63 CYS AAA C 1
ATOM 1166 O O . CYS B 1 56 ? 23.883 42.389 7.487 1.000 32.285 63 CYS AAA O 1
ATOM 1169 N N . GLN B 1 57 ? 23.495 44.051 5.980 1.000 30.714 64 GLN AAA N 1
ATOM 1170 C CA . GLN B 1 57 ? 24.829 44.700 6.086 1.000 33.975 64 GLN AAA CA 1
ATOM 1171 C C . GLN B 1 57 ? 24.758 45.972 6.934 1.000 33.726 64 GLN AAA C 1
ATOM 1172 O O . GLN B 1 57 ? 23.695 46.629 6.941 1.000 33.390 64 GLN AAA O 1
ATOM 1178 N N . ASN B 1 58 ? 25.868 46.282 7.610 1.000 36.395 65 ASN AAA N 1
ATOM 1179 C CA . ASN B 1 58 ? 26.236 47.627 8.130 1.000 37.096 65 ASN AAA CA 1
ATOM 1180 C C . ASN B 1 58 ? 25.366 48.000 9.337 1.000 35.996 65 ASN AAA C 1
ATOM 1181 O O . ASN B 1 58 ? 25.346 49.199 9.699 1.000 34.674 65 ASN AAA O 1
ATOM 1186 N N . SER B 1 59 ? 24.730 47.015 9.979 1.000 34.208 66 SER AAA N 1
ATOM 1187 C CA . SER B 1 59 ? 24.096 47.164 11.314 1.000 33.711 66 SER AAA CA 1
ATOM 1188 C C . SER B 1 59 ? 24.509 45.976 12.179 1.000 31.808 66 SER AAA C 1
ATOM 1189 O O . SER B 1 59 ? 24.706 44.887 11.657 1.000 31.010 66 SER AAA O 1
ATOM 1192 N N . PRO B 1 60 ? 24.660 46.153 13.510 1.000 29.208 67 PRO AAA N 1
ATOM 1193 C CA . PRO B 1 60 ? 25.087 45.066 14.387 1.000 27.982 67 PRO AAA CA 1
ATOM 1194 C C . PRO B 1 60 ? 23.983 44.019 14.606 1.000 27.340 67 PRO AAA C 1
ATOM 1195 O O . PRO B 1 60 ? 22.848 44.408 14.703 1.000 28.995 67 PRO AAA O 1
ATOM 1199 N N . TYR B 1 61 ? 24.362 42.736 14.650 1.000 25.216 68 TYR AAA N 1
ATOM 1200 C CA . TYR B 1 61 ? 23.498 41.574 15.002 1.000 25.875 68 TYR AAA CA 1
ATOM 1201 C C . TYR B 1 61 ? 24.127 40.825 16.169 1.000 25.059 68 TYR AAA C 1
ATOM 1202 O O . TYR B 1 61 ? 25.356 40.733 16.179 1.000 26.011 68 TYR AAA O 1
ATOM 1211 N N . THR B 1 62 ? 23.315 40.335 17.111 1.000 25.450 69 THR AAA N 1
ATOM 1212 C CA . THR B 1 62 ? 23.763 39.576 18.308 1.000 25.182 69 THR AAA CA 1
ATOM 1213 C C . THR B 1 62 ? 24.628 38.386 17.869 1.000 25.302 69 THR AAA C 1
ATOM 1214 O O . THR B 1 62 ? 24.212 37.622 16.978 1.000 24.553 69 THR AAA O 1
ATOM 1218 N N . LEU B 1 63 ? 25.784 38.247 18.503 1.000 24.009 70 LEU AAA N 1
ATOM 1219 C CA . LEU B 1 63 ? 26.689 37.077 18.412 1.000 25.178 70 LEU AAA CA 1
ATOM 1220 C C . LEU B 1 63 ? 26.620 36.336 19.741 1.000 23.166 70 LEU AAA C 1
ATOM 1221 O O . LEU B 1 63 ? 26.683 36.998 20.785 1.000 24.065 70 LEU AAA O 1
ATOM 1226 N N . THR B 1 64 ? 26.502 35.013 19.714 1.000 22.365 71 THR AAA N 1
ATOM 1227 C CA . THR B 1 64 ? 26.685 34.165 20.916 1.000 22.325 71 THR AAA CA 1
ATOM 1228 C C . THR B 1 64 ? 27.386 32.883 20.482 1.000 22.029 71 THR AAA C 1
ATOM 1229 O O . THR B 1 64 ? 27.281 32.500 19.305 1.000 21.439 71 THR AAA O 1
ATOM 1233 N N . GLY B 1 65 ? 28.088 32.253 21.413 1.000 21.302 72 GLY AAA N 1
ATOM 1234 C CA . GLY B 1 65 ? 28.972 31.130 21.081 1.000 21.859 72 GLY AAA CA 1
ATOM 1235 C C . GLY B 1 65 ? 29.650 30.602 22.317 1.000 22.793 72 GLY AAA C 1
ATOM 1236 O O . GLY B 1 65 ? 29.372 31.113 23.420 1.000 23.513 72 GLY AAA O 1
ATOM 1237 N N . ARG B 1 66 ? 30.474 29.583 22.126 1.000 23.133 73 ARG AAA N 1
ATOM 1238 C CA . ARG B 1 66 ? 31.223 28.900 23.207 1.000 24.714 73 ARG AAA CA 1
ATOM 1239 C C . ARG B 1 66 ? 32.638 28.657 22.685 1.000 23.786 73 ARG AAA C 1
ATOM 1240 O O . ARG B 1 66 ? 32.786 28.424 21.473 1.000 25.862 73 ARG AAA O 1
ATOM 1248 N N . TYR B 1 67 ? 33.634 28.760 23.556 1.000 25.717 74 TYR AAA N 1
ATOM 1249 C CA . TYR B 1 67 ? 35.027 28.384 23.225 1.000 25.022 74 TYR AAA CA 1
ATOM 1250 C C . TYR B 1 67 ? 35.535 27.472 24.335 1.000 24.267 74 TYR AAA C 1
ATOM 1251 O O . TYR B 1 67 ? 35.064 27.521 25.492 1.000 24.987 74 TYR AAA O 1
ATOM 1260 N N . ASN B 1 68 ? 36.443 26.594 23.948 1.000 25.046 75 ASN AAA N 1
ATOM 1261 C CA . ASN B 1 68 ? 37.142 25.651 24.850 1.000 24.370 75 ASN AAA CA 1
ATOM 1262 C C . ASN B 1 68 ? 38.602 25.657 24.400 1.000 23.916 75 ASN AAA C 1
ATOM 1263 O O . ASN B 1 68 ? 38.920 24.947 23.441 1.000 23.660 75 ASN AAA O 1
ATOM 1268 N N . GLY B 1 69 ? 39.433 26.459 25.068 1.000 26.312 76 GLY AAA N 1
ATOM 1269 C CA . GLY B 1 69 ? 40.817 26.710 24.635 1.000 27.015 76 GLY AAA CA 1
ATOM 1270 C C . GLY B 1 69 ? 40.820 27.423 23.305 1.000 25.751 76 GLY AAA C 1
ATOM 1271 O O . GLY B 1 69 ? 40.255 28.539 23.231 1.000 27.149 76 GLY AAA O 1
ATOM 1272 N N . THR B 1 70 ? 41.434 26.828 22.283 1.000 28.452 77 THR AAA N 1
ATOM 1273 C CA . THR B 1 70 ? 41.588 27.467 20.948 1.000 30.352 77 THR AAA CA 1
ATOM 1274 C C . THR B 1 70 ? 40.394 27.119 20.061 1.000 28.441 77 THR AAA C 1
ATOM 1275 O O . THR B 1 70 ? 40.291 27.739 18.993 1.000 29.218 77 THR AAA O 1
ATOM 1279 N N . LYS B 1 71 ? 39.536 26.180 20.491 1.000 28.697 78 LYS AAA N 1
ATOM 1280 C CA . LYS B 1 71 ? 38.376 25.677 19.708 1.000 27.706 78 LYS AAA CA 1
ATOM 1281 C C . LYS B 1 71 ? 37.179 26.594 19.969 1.000 26.389 78 LYS AAA C 1
ATOM 1282 O O . LYS B 1 71 ? 36.820 26.730 21.143 1.000 26.339 78 LYS AAA O 1
ATOM 1288 N N . LEU B 1 72 ? 36.596 27.197 18.925 1.000 25.704 79 LEU AAA N 1
ATOM 1289 C CA . LEU B 1 72 ? 35.468 28.154 19.102 1.000 26.982 79 LEU AAA CA 1
ATOM 1290 C C . LEU B 1 72 ? 34.371 27.938 18.065 1.000 26.025 79 LEU AAA C 1
ATOM 1291 O O . LEU B 1 72 ? 34.616 27.365 16.993 1.000 25.603 79 LEU AAA O 1
ATOM 1296 N N . GLU B 1 73 ? 33.182 28.419 18.422 1.000 25.721 80 GLU AAA N 1
ATOM 1297 C CA . GLU B 1 73 ? 31.944 28.295 17.633 1.000 27.893 80 GLU AAA CA 1
ATOM 1298 C C . GLU B 1 73 ? 31.029 29.440 18.061 1.000 25.327 80 GLU AAA C 1
ATOM 1299 O O . GLU B 1 73 ? 30.941 29.729 19.272 1.000 24.981 80 GLU AAA O 1
ATOM 1305 N N . TRP B 1 74 ? 30.420 30.095 17.088 1.000 26.211 81 TRP AAA N 1
ATOM 1306 C CA . TRP B 1 74 ? 29.445 31.181 17.344 1.000 25.774 81 TRP AAA CA 1
ATOM 1307 C C . TRP B 1 74 ? 28.450 31.239 16.190 1.000 25.617 81 TRP AAA C 1
ATOM 1308 O O . TRP B 1 74 ? 28.724 30.674 15.115 1.000 26.957 81 TRP AAA O 1
ATOM 1319 N N . ARG B 1 75 ? 27.323 31.882 16.474 1.000 25.984 82 ARG AAA N 1
ATOM 1320 C CA . ARG B 1 75 ? 26.075 31.885 15.686 1.000 29.292 82 ARG AAA CA 1
ATOM 1321 C C . ARG B 1 75 ? 25.528 33.309 15.713 1.000 26.547 82 ARG AAA C 1
ATOM 1322 O O . ARG B 1 75 ? 25.647 33.965 16.762 1.000 26.222 82 ARG AAA O 1
ATOM 1330 N N . VAL B 1 76 ? 25.017 33.753 14.575 1.000 24.881 83 VAL AAA N 1
ATOM 1331 C CA . VAL B 1 76 ? 24.310 35.041 14.410 1.000 24.427 83 VAL AAA CA 1
ATOM 1332 C C . VAL B 1 76 ? 22.980 34.728 13.725 1.000 25.222 83 VAL AAA C 1
ATOM 1333 O O . VAL B 1 76 ? 23.013 34.190 12.598 1.000 26.091 83 VAL AAA O 1
ATOM 1337 N N . GLU B 1 77 ? 21.859 35.034 14.381 1.000 25.166 84 GLU AAA N 1
ATOM 1338 C CA . GLU B 1 77 ? 20.529 35.125 13.726 1.000 26.223 84 GLU AAA CA 1
ATOM 1339 C C . GLU B 1 77 ? 20.473 36.463 12.982 1.000 25.149 84 GLU AAA C 1
ATOM 1340 O O . GLU B 1 77 ? 20.740 37.485 13.624 1.000 26.490 84 GLU AAA O 1
ATOM 1346 N N . TRP B 1 78 ? 20.130 36.470 11.691 1.000 25.728 85 TRP AAA N 1
ATOM 1347 C CA . TRP B 1 78 ? 20.142 37.715 10.876 1.000 23.903 85 TRP AAA CA 1
ATOM 1348 C C . TRP B 1 78 ? 18.810 38.449 11.044 1.000 23.832 85 TRP AAA C 1
ATOM 1349 O O . TRP B 1 78 ? 18.091 38.635 10.047 1.000 25.136 85 TRP AAA O 1
ATOM 1360 N N . ASN B 1 79 ? 18.495 38.794 12.288 1.000 24.473 86 ASN AAA N 1
ATOM 1361 C CA . ASN B 1 79 ? 17.304 39.579 12.695 1.000 26.752 86 ASN AAA CA 1
ATOM 1362 C C . ASN B 1 79 ? 17.728 40.576 13.775 1.000 26.864 86 ASN AAA C 1
ATOM 1363 O O . ASN B 1 79 ? 18.242 40.156 14.842 1.000 27.072 86 ASN AAA O 1
ATOM 1368 N N . ASN B 1 80 ? 17.511 41.861 13.504 1.000 27.704 87 ASN AAA N 1
ATOM 1369 C CA . ASN B 1 80 ? 17.682 42.937 14.509 1.000 28.101 87 ASN AAA CA 1
ATOM 1370 C C . ASN B 1 80 ? 16.608 43.983 14.226 1.000 28.349 87 ASN AAA C 1
ATOM 1371 O O . ASN B 1 80 ? 15.733 43.696 13.402 1.000 29.070 87 ASN AAA O 1
ATOM 1376 N N . SER B 1 81 ? 16.688 45.144 14.872 1.000 31.314 88 SER AAA N 1
ATOM 1377 C CA . SER B 1 81 ? 15.653 46.207 14.799 1.000 30.955 88 SER AAA CA 1
ATOM 1378 C C . SER B 1 81 ? 15.752 46.960 13.462 1.000 31.027 88 SER AAA C 1
ATOM 1379 O O . SER B 1 81 ? 14.860 47.772 13.204 1.000 34.902 88 SER AAA O 1
ATOM 1382 N N . THR B 1 82 ? 16.755 46.663 12.622 1.000 30.349 89 THR AAA N 1
ATOM 1383 C CA . THR B 1 82 ? 17.004 47.325 11.309 1.000 32.406 89 THR AAA CA 1
ATOM 1384 C C . THR B 1 82 ? 16.486 46.466 10.135 1.000 32.339 89 THR AAA C 1
ATOM 1385 O O . THR B 1 82 ? 15.728 47.012 9.311 1.000 32.019 89 THR AAA O 1
ATOM 1389 N N . GLU B 1 83 ? 16.873 45.183 10.050 1.000 31.894 90 GLU AAA N 1
ATOM 1390 C CA . GLU B 1 83 ? 16.628 44.300 8.880 1.000 30.799 90 GLU AAA CA 1
ATOM 1391 C C . GLU B 1 83 ? 16.541 42.835 9.333 1.000 31.157 90 GLU AAA C 1
ATOM 1392 O O . GLU B 1 83 ? 17.371 42.408 10.159 1.000 29.194 90 GLU AAA O 1
ATOM 1398 N N . ASN B 1 84 ? 15.560 42.102 8.810 1.000 29.559 91 ASN AAA N 1
ATOM 1399 C CA . ASN B 1 84 ? 15.389 40.636 9.005 1.000 30.009 91 ASN AAA CA 1
ATOM 1400 C C . ASN B 1 84 ? 15.665 39.937 7.669 1.000 31.307 91 ASN AAA C 1
ATOM 1401 O O . ASN B 1 84 ? 14.901 40.179 6.720 1.000 35.087 91 ASN AAA O 1
ATOM 1406 N N . CYS B 1 85 ? 16.709 39.101 7.599 1.000 31.655 92 CYS AAA N 1
ATOM 1407 C CA . CYS B 1 85 ? 17.100 38.324 6.387 1.000 32.398 92 CYS AAA CA 1
ATOM 1408 C C . CYS B 1 85 ? 16.702 36.847 6.531 1.000 30.874 92 CYS AAA C 1
ATOM 1409 O O . CYS B 1 85 ? 17.131 36.052 5.687 1.000 30.790 92 CYS AAA O 1
ATOM 1412 N N . HIS B 1 86 ? 15.881 36.516 7.532 1.000 28.899 93 HIS AAA N 1
ATOM 1413 C CA . HIS B 1 86 ? 15.204 35.204 7.720 1.000 29.383 93 HIS AAA CA 1
ATOM 1414 C C . HIS B 1 86 ? 16.238 34.096 7.526 1.000 29.982 93 HIS AAA C 1
ATOM 1415 O O . HIS B 1 86 ? 15.963 33.130 6.832 1.000 31.565 93 HIS AAA O 1
ATOM 1422 N N . SER B 1 87 ? 17.402 34.245 8.144 1.000 31.525 94 SER AAA N 1
ATOM 1423 C CA . SER B 1 87 ? 18.539 33.311 7.959 1.000 31.967 94 SER AAA CA 1
ATOM 1424 C C . SER B 1 87 ? 19.421 33.340 9.203 1.000 29.328 94 SER AAA C 1
ATOM 1425 O O . SER B 1 87 ? 19.235 34.240 10.043 1.000 27.689 94 SER AAA O 1
ATOM 1428 N N . ARG B 1 88 ? 20.326 32.375 9.324 1.000 26.523 95 ARG AAA N 1
ATOM 1429 C CA . ARG B 1 88 ? 21.317 32.368 10.423 1.000 27.689 95 ARG AAA CA 1
ATOM 1430 C C . ARG B 1 88 ? 22.588 31.680 9.944 1.000 25.262 95 ARG AAA C 1
ATOM 1431 O O . ARG B 1 88 ? 22.484 30.777 9.122 1.000 26.295 95 ARG AAA O 1
ATOM 1439 N N . THR B 1 89 ? 23.721 32.129 10.482 1.000 24.630 96 THR AAA N 1
ATOM 1440 C CA . THR B 1 89 ? 25.077 31.605 10.220 1.000 23.914 96 THR AAA CA 1
ATOM 1441 C C . THR B 1 89 ? 25.673 31.045 11.508 1.000 25.001 96 THR AAA C 1
ATOM 1442 O O . THR B 1 89 ? 25.567 31.719 12.554 1.000 25.551 96 THR AAA O 1
ATOM 1446 N N . GLU B 1 90 ? 26.351 29.904 11.391 1.000 25.005 97 GLU AAA N 1
ATOM 1447 C CA . GLU B 1 90 ? 27.232 29.333 12.438 1.000 26.731 97 GLU AAA CA 1
ATOM 1448 C C . GLU B 1 90 ? 28.653 29.265 11.879 1.000 26.599 97 GLU AAA C 1
ATOM 1449 O O . GLU B 1 90 ? 28.816 28.757 10.764 1.000 26.970 97 GLU AAA O 1
ATOM 1455 N N . TRP B 1 91 ? 29.619 29.787 12.629 1.000 24.261 98 TRP AAA N 1
ATOM 1456 C CA . TRP B 1 91 ? 31.069 29.700 12.351 1.000 25.170 98 TRP AAA CA 1
ATOM 1457 C C . TRP B 1 91 ? 31.653 28.680 13.334 1.000 25.950 98 TRP AAA C 1
ATOM 1458 O O . TRP B 1 91 ? 31.241 28.682 14.504 1.000 23.838 98 TRP AAA O 1
ATOM 1469 N N . ARG B 1 92 ? 32.584 27.861 12.857 1.000 27.992 99 ARG AAA N 1
ATOM 1470 C CA . ARG B 1 92 ? 33.305 26.851 13.658 1.000 32.263 99 ARG AAA CA 1
ATOM 1471 C C . ARG B 1 92 ? 34.769 26.910 13.232 1.000 32.267 99 ARG AAA C 1
ATOM 1472 O O . ARG B 1 92 ? 35.035 26.942 12.021 1.000 31.943 99 ARG AAA O 1
ATOM 1480 N N . GLY B 1 93 ? 35.681 26.945 14.198 1.000 34.480 100 GLY AAA N 1
ATOM 1481 C CA . GLY B 1 93 ? 37.114 26.846 13.883 1.000 33.765 100 GLY AAA CA 1
ATOM 1482 C C . GLY B 1 93 ? 37.997 26.978 15.098 1.000 32.244 100 GLY AAA C 1
ATOM 1483 O O . GLY B 1 93 ? 37.584 26.533 16.183 1.000 26.613 100 GLY AAA O 1
ATOM 1484 N N . GLN B 1 94 ? 39.180 27.567 14.900 1.000 31.696 101 GLN AAA N 1
ATOM 1485 C CA . GLN B 1 94 ? 40.301 27.526 15.870 1.000 33.643 101 GLN AAA CA 1
ATOM 1486 C C . GLN B 1 94 ? 40.937 28.914 15.934 1.000 33.654 101 GLN AAA C 1
ATOM 1487 O O . GLN B 1 94 ? 41.094 29.547 14.868 1.000 30.198 101 GLN AAA O 1
ATOM 1493 N N . TYR B 1 95 ? 41.262 29.353 17.150 1.000 33.243 102 TYR AAA N 1
ATOM 1494 C CA . TYR B 1 95 ? 42.049 30.577 17.444 1.000 35.491 102 TYR AAA CA 1
ATOM 1495 C C . TYR B 1 95 ? 43.526 30.191 17.421 1.000 39.968 102 TYR AAA C 1
ATOM 1496 O O . TYR B 1 95 ? 43.895 29.146 18.007 1.000 36.749 102 TYR AAA O 1
ATOM 1505 N N . GLN B 1 96 ? 44.324 30.982 16.704 1.000 42.669 103 GLN AAA N 1
ATOM 1506 C CA . GLN B 1 96 ? 45.808 30.942 16.725 1.000 46.707 103 GLN AAA CA 1
ATOM 1507 C C . GLN B 1 96 ? 46.282 32.207 17.451 1.000 46.001 103 GLN AAA C 1
ATOM 1508 O O . GLN B 1 96 ? 45.956 33.321 16.980 1.000 40.815 103 GLN AAA O 1
ATOM 1514 N N . GLY B 1 97 ? 46.977 32.035 18.582 1.000 49.449 104 GLY AAA N 1
ATOM 1515 C CA . GLY B 1 97 ? 47.441 33.126 19.462 1.000 51.759 104 GLY AAA CA 1
ATOM 1516 C C . GLY B 1 97 ? 48.723 33.781 18.968 1.000 53.116 104 GLY AAA C 1
ATOM 1517 O O . GLY B 1 97 ? 49.250 33.357 17.916 1.000 50.088 104 GLY AAA O 1
ATOM 1518 N N . GLY B 1 98 ? 49.205 34.785 19.709 1.000 55.047 105 GLY AAA N 1
ATOM 1519 C CA . GLY B 1 98 ? 50.450 35.525 19.423 1.000 57.440 105 GLY AAA CA 1
ATOM 1520 C C . GLY B 1 98 ? 50.186 36.808 18.651 1.000 62.709 105 GLY AAA C 1
ATOM 1521 O O . GLY B 1 98 ? 49.010 37.232 18.581 1.000 62.325 105 GLY AAA O 1
ATOM 1522 N N . ALA B 1 99 ? 51.245 37.390 18.072 1.000 65.476 106 ALA AAA N 1
ATOM 1523 C CA . ALA B 1 99 ? 51.240 38.693 17.361 1.000 67.116 106 ALA AAA CA 1
ATOM 1524 C C . ALA B 1 99 ? 50.798 38.509 15.900 1.000 66.798 106 ALA AAA C 1
ATOM 1525 O O . ALA B 1 99 ? 50.864 39.496 15.130 1.000 70.287 106 ALA AAA O 1
ATOM 1527 N N . GLU B 1 100 ? 50.350 37.300 15.546 1.000 60.798 107 GLU AAA N 1
ATOM 1528 C CA . GLU B 1 100 ? 49.819 36.934 14.205 1.000 56.898 107 GLU AAA CA 1
ATOM 1529 C C . GLU B 1 100 ? 48.344 36.524 14.347 1.000 51.728 107 GLU AAA C 1
ATOM 1530 O O . GLU B 1 100 ? 47.825 35.879 13.416 1.000 52.601 107 GLU AAA O 1
ATOM 1536 N N . ALA B 1 101 ? 47.701 36.925 15.454 1.000 45.805 108 ALA AAA N 1
ATOM 1537 C CA . ALA B 1 101 ? 46.373 36.458 15.930 1.000 42.441 108 ALA AAA CA 1
ATOM 1538 C C . ALA B 1 101 ? 45.391 36.336 14.761 1.000 40.318 108 ALA AAA C 1
ATOM 1539 O O . ALA B 1 101 ? 45.022 37.372 14.173 1.000 41.488 108 ALA AAA O 1
ATOM 1541 N N . ARG B 1 102 ? 44.996 35.104 14.441 1.000 35.893 109 ARG AAA N 1
ATOM 1542 C CA . ARG B 1 102 ? 43.990 34.781 13.403 1.000 36.350 109 ARG AAA CA 1
ATOM 1543 C C . ARG B 1 102 ? 43.014 33.764 13.998 1.000 32.679 109 ARG AAA C 1
ATOM 1544 O O . ARG B 1 102 ? 43.469 32.915 14.771 1.000 34.728 109 ARG AAA O 1
ATOM 1552 N N . ILE B 1 103 ? 41.728 33.892 13.686 1.000 31.265 110 ILE AAA N 1
ATOM 1553 C CA . ILE B 1 103 ? 40.710 32.822 13.896 1.000 31.667 110 ILE AAA CA 1
ATOM 1554 C C . ILE B 1 103 ? 40.343 32.303 12.509 1.000 32.941 110 ILE AAA C 1
ATOM 1555 O O . ILE B 1 103 ? 39.862 33.104 11.706 1.000 34.480 110 ILE AAA O 1
ATOM 1560 N N . ASN B 1 104 ? 40.605 31.024 12.236 1.000 33.314 111 ASN AAA N 1
ATOM 1561 C CA . ASN B 1 104 ? 40.222 30.371 10.958 1.000 34.215 111 ASN AAA CA 1
ATOM 1562 C C . ASN B 1 104 ? 38.907 29.622 11.192 1.000 32.824 111 ASN AAA C 1
ATOM 1563 O O . ASN B 1 104 ? 38.804 28.949 12.232 1.000 31.784 111 ASN AAA O 1
ATOM 1568 N N . THR B 1 105 ? 37.939 29.763 10.280 1.000 33.295 112 THR AAA N 1
ATOM 1569 C CA . THR B 1 105 ? 36.568 29.203 10.431 1.000 31.086 112 THR AAA CA 1
ATOM 1570 C C . THR B 1 105 ? 36.037 28.597 9.131 1.000 32.476 112 THR AAA C 1
ATOM 1571 O O . THR B 1 105 ? 36.388 29.103 8.018 1.000 29.890 112 THR AAA O 1
ATOM 1575 N N . GLN B 1 106 ? 35.190 27.575 9.306 1.000 31.279 113 GLN AAA N 1
ATOM 1576 C CA . GLN B 1 106 ? 34.127 27.150 8.364 1.000 30.332 113 GLN AAA CA 1
ATOM 1577 C C . GLN B 1 106 ? 32.786 27.658 8.915 1.000 27.402 113 GLN AAA C 1
ATOM 1578 O O . GLN B 1 106 ? 32.527 27.517 10.159 1.000 22.659 113 GLN AAA O 1
ATOM 1584 N N . TRP B 1 107 ? 31.984 28.259 8.039 1.000 26.963 114 TRP AAA N 1
ATOM 1585 C CA . TRP B 1 107 ? 30.623 28.770 8.351 1.000 27.503 114 TRP AAA CA 1
ATOM 1586 C C . TRP B 1 107 ? 29.577 28.069 7.480 1.000 28.513 114 TRP AAA C 1
ATOM 1587 O O . TRP B 1 107 ? 29.904 27.699 6.310 1.000 27.454 114 TRP AAA O 1
ATOM 1598 N N . ASN B 1 108 ? 28.373 27.883 8.038 1.000 29.058 115 ASN AAA N 1
ATOM 1599 C CA . ASN B 1 108 ? 27.144 27.468 7.307 1.000 31.424 115 ASN AAA CA 1
ATOM 1600 C C . ASN B 1 108 ? 26.087 28.568 7.459 1.000 29.722 115 ASN AAA C 1
ATOM 1601 O O . ASN B 1 108 ? 25.704 28.854 8.611 1.000 30.008 115 ASN AAA O 1
ATOM 1606 N N . LEU B 1 109 ? 25.663 29.167 6.344 1.000 27.427 116 LEU AAA N 1
ATOM 1607 C CA . LEU B 1 109 ? 24.501 30.089 6.270 1.000 28.369 116 LEU AAA CA 1
ATOM 1608 C C . LEU B 1 109 ? 23.256 29.264 5.926 1.000 28.466 116 LEU AAA C 1
ATOM 1609 O O . LEU B 1 109 ? 23.275 28.553 4.903 1.000 28.480 116 LEU AAA O 1
ATOM 1614 N N . THR B 1 110 ? 22.229 29.296 6.774 1.000 28.643 117 THR AAA N 1
ATOM 1615 C CA . THR B 1 110 ? 21.052 28.397 6.641 1.000 29.230 117 THR AAA CA 1
ATOM 1616 C C . THR B 1 110 ? 19.790 29.251 6.548 1.000 30.067 117 THR AAA C 1
ATOM 1617 O O . THR B 1 110 ? 19.659 30.235 7.312 1.000 28.771 117 THR AAA O 1
ATOM 1621 N N . TYR B 1 111 ? 18.904 28.881 5.623 1.000 28.279 118 TYR AAA N 1
ATOM 1622 C CA . TYR B 1 111 ? 17.603 29.552 5.389 1.000 29.024 118 TYR AAA CA 1
ATOM 1623 C C . TYR B 1 111 ? 16.622 28.546 4.794 1.000 29.603 118 TYR AAA C 1
ATOM 1624 O O . TYR B 1 111 ? 17.064 27.485 4.337 1.000 29.192 118 TYR AAA O 1
ATOM 1633 N N . GLU B 1 112 ? 15.325 28.847 4.849 1.000 32.366 119 GLU AAA N 1
ATOM 1634 C CA . GLU B 1 112 ? 14.284 28.014 4.189 1.000 34.808 119 GLU AAA CA 1
ATOM 1635 C C . GLU B 1 112 ? 14.286 28.337 2.695 1.000 35.893 119 GLU AAA C 1
ATOM 1636 O O . GLU B 1 112 ? 14.037 29.508 2.355 1.000 35.859 119 GLU AAA O 1
ATOM 1642 N N . GLY B 1 113 ? 14.547 27.334 1.850 1.000 37.738 120 GLY AAA N 1
ATOM 1643 C CA . GLY B 1 113 ? 14.446 27.449 0.383 1.000 37.612 120 GLY AAA CA 1
ATOM 1644 C C . GLY B 1 113 ? 13.048 27.104 -0.104 1.000 36.452 120 GLY AAA C 1
ATOM 1645 O O . GLY B 1 113 ? 12.189 26.781 0.732 1.000 34.901 120 GLY AAA O 1
ATOM 1646 N N . GLY B 1 114 ? 12.839 27.130 -1.421 1.000 36.041 121 GLY AAA N 1
ATOM 1647 C CA . GLY B 1 114 ? 11.555 26.792 -2.066 1.000 35.584 121 GLY AAA CA 1
ATOM 1648 C C . GLY B 1 114 ? 11.188 25.325 -1.887 1.000 35.718 121 GLY AAA C 1
ATOM 1649 O O . GLY B 1 114 ? 9.996 25.039 -1.682 1.000 32.658 121 GLY AAA O 1
ATOM 1650 N N . SER B 1 115 ? 12.177 24.429 -1.944 1.000 34.691 122 SER AAA N 1
ATOM 1651 C CA . SER B 1 115 ? 11.981 22.956 -2.018 1.000 36.976 122 SER AAA CA 1
ATOM 1652 C C . SER B 1 115 ? 12.369 22.275 -0.696 1.000 37.194 122 SER AAA C 1
ATOM 1653 O O . SER B 1 115 ? 11.761 21.231 -0.376 1.000 37.612 122 SER AAA O 1
ATOM 1656 N N . GLY B 1 116 ? 13.335 22.822 0.049 1.000 34.640 123 GLY AAA N 1
ATOM 1657 C CA . GLY B 1 116 ? 13.693 22.308 1.385 1.000 35.462 123 GLY AAA CA 1
ATOM 1658 C C . GLY B 1 116 ? 14.685 23.198 2.129 1.000 34.326 123 GLY AAA C 1
ATOM 1659 O O . GLY B 1 116 ? 14.957 24.322 1.721 1.000 32.630 123 GLY AAA O 1
ATOM 1660 N N . PRO B 1 117 ? 15.229 22.719 3.270 1.000 34.754 124 PRO AAA N 1
ATOM 1661 C CA . PRO B 1 117 ? 16.288 23.432 3.981 1.000 32.155 124 PRO AAA CA 1
ATOM 1662 C C . PRO B 1 117 ? 17.475 23.704 3.049 1.000 29.494 124 PRO AAA C 1
ATOM 1663 O O . PRO B 1 117 ? 17.942 22.787 2.384 1.000 25.084 124 PRO AAA O 1
ATOM 1667 N N . ALA B 1 118 ? 17.908 24.968 3.000 1.000 28.809 125 ALA AAA N 1
ATOM 1668 C CA . ALA B 1 118 ? 19.013 25.450 2.142 1.000 31.449 125 ALA AAA CA 1
ATOM 1669 C C . ALA B 1 118 ? 20.234 25.698 3.023 1.000 32.030 125 ALA AAA C 1
ATOM 1670 O O . ALA B 1 118 ? 20.053 26.216 4.142 1.000 32.313 125 ALA AAA O 1
ATOM 1672 N N . THR B 1 119 ? 21.418 25.319 2.550 1.000 33.123 126 THR AAA N 1
ATOM 1673 C CA . THR B 1 119 ? 22.710 25.623 3.216 1.000 33.731 126 THR AAA CA 1
ATOM 1674 C C . THR B 1 119 ? 23.657 26.267 2.193 1.000 35.802 126 THR AAA C 1
ATOM 1675 O O . THR B 1 119 ? 23.801 25.716 1.086 1.000 33.046 126 THR AAA O 1
ATOM 1679 N N . GLU B 1 120 ? 24.249 27.406 2.560 1.000 37.019 127 GLU AAA N 1
ATOM 1680 C CA . GLU B 1 120 ? 25.429 28.016 1.893 1.000 36.407 127 GLU AAA CA 1
ATOM 1681 C C . GLU B 1 120 ? 26.647 27.805 2.796 1.000 36.104 127 GLU AAA C 1
ATOM 1682 O O . GLU B 1 120 ? 26.522 28.043 4.010 1.000 34.231 127 GLU AAA O 1
ATOM 1688 N N . GLN B 1 121 ? 27.784 27.394 2.221 1.000 39.146 128 GLN AAA N 1
ATOM 1689 C CA . GLN B 1 121 ? 29.018 27.028 2.966 1.000 36.814 128 GLN AAA CA 1
ATOM 1690 C C . GLN B 1 121 ? 30.180 27.894 2.485 1.000 38.137 128 GLN AAA C 1
ATOM 1691 O O . GLN B 1 121 ? 30.213 28.239 1.285 1.000 36.577 128 GLN AAA O 1
ATOM 1697 N N . GLY B 1 122 ? 31.112 28.202 3.381 1.000 34.187 129 GLY AAA N 1
ATOM 1698 C CA . GLY B 1 122 ? 32.343 28.912 3.010 1.000 35.802 129 GLY AAA CA 1
ATOM 1699 C C . GLY B 1 122 ? 33.299 29.003 4.169 1.000 34.789 129 GLY AAA C 1
ATOM 1700 O O . GLY B 1 122 ? 32.972 28.490 5.250 1.000 35.618 129 GLY AAA O 1
ATOM 1701 N N . GLN B 1 123 ? 34.418 29.687 3.943 1.000 35.064 130 GLN AAA N 1
ATOM 1702 C CA . GLN B 1 123 ? 35.514 29.878 4.920 1.000 33.783 130 GLN AAA CA 1
ATOM 1703 C C . GLN B 1 123 ? 35.646 31.382 5.184 1.000 33.199 130 GLN AAA C 1
ATOM 1704 O O . GLN B 1 123 ? 35.500 32.168 4.217 1.000 32.207 130 GLN AAA O 1
ATOM 1710 N N . ASP B 1 124 ? 35.847 31.759 6.450 1.000 31.549 131 ASP AAA N 1
ATOM 1711 C CA . ASP B 1 124 ? 36.182 33.142 6.878 1.000 31.721 131 ASP AAA CA 1
ATOM 1712 C C . ASP B 1 124 ? 37.452 33.086 7.723 1.000 32.148 131 ASP AAA C 1
ATOM 1713 O O . ASP B 1 124 ? 37.464 32.333 8.715 1.000 33.704 131 ASP AAA O 1
ATOM 1718 N N . THR B 1 125 ? 38.457 33.880 7.356 1.000 32.069 132 THR AAA N 1
ATOM 1719 C CA . THR B 1 125 ? 39.702 34.075 8.127 1.000 32.673 132 THR AAA CA 1
ATOM 1720 C C . THR B 1 125 ? 39.622 35.438 8.794 1.000 30.685 132 THR AAA C 1
ATOM 1721 O O . THR B 1 125 ? 39.447 36.414 8.068 1.000 31.131 132 THR AAA O 1
ATOM 1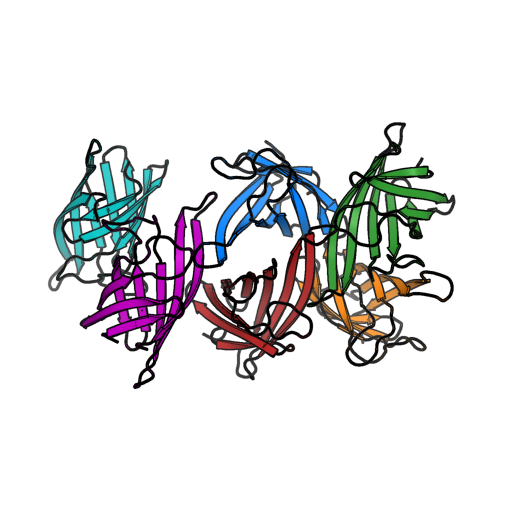725 N N . PHE B 1 126 ? 39.727 35.480 10.127 1.000 32.410 133 PHE AAA N 1
ATOM 1726 C CA . PHE B 1 126 ? 39.586 36.720 10.929 1.000 31.828 133 PHE AAA CA 1
ATOM 1727 C C . PHE B 1 126 ? 40.951 37.108 11.514 1.000 30.867 133 PHE AAA C 1
ATOM 1728 O O . PHE B 1 126 ? 41.731 36.231 11.923 1.000 31.519 133 PHE AAA O 1
ATOM 1736 N N . THR B 1 127 ? 41.232 38.411 11.539 1.000 32.357 134 THR AAA N 1
ATOM 1737 C CA . THR B 1 127 ? 42.432 39.019 12.157 1.000 32.527 134 THR AAA CA 1
ATOM 1738 C C . THR B 1 127 ? 41.988 40.238 12.963 1.000 33.612 134 THR AAA C 1
ATOM 1739 O O . THR B 1 127 ? 40.905 40.765 12.684 1.000 31.912 134 THR AAA O 1
ATOM 1743 N N . LYS B 1 128 ? 42.819 40.688 13.898 1.000 35.452 135 LYS AAA N 1
ATOM 1744 C CA . LYS B 1 128 ? 42.565 41.920 14.686 1.000 37.997 135 LYS AAA CA 1
ATOM 1745 C C . LYS B 1 128 ? 43.123 43.134 13.945 1.000 40.895 135 LYS AAA C 1
ATOM 1746 O O . LYS B 1 128 ? 42.974 44.249 14.487 1.000 42.862 135 LYS AAA O 1
ATOM 1752 N N . VAL B 1 129 ? 43.723 42.931 12.763 1.000 41.502 136 VAL AAA N 1
ATOM 1753 C CA . VAL B 1 129 ? 44.174 44.027 11.853 1.000 44.063 136 VAL AAA CA 1
ATOM 1754 C C . VAL B 1 129 ? 43.168 44.155 10.704 1.000 46.040 136 VAL AAA C 1
ATOM 1755 O O . VAL B 1 129 ? 42.889 43.126 10.072 1.000 52.369 136 VAL AAA O 1
ATOM 1759 N N . LYS B 1 130 ? 42.677 45.371 10.429 1.000 53.677 137 LYS AAA N 1
ATOM 1760 C CA . LYS B 1 130 ? 41.647 45.668 9.387 1.000 56.646 137 LYS AAA CA 1
ATOM 1761 C C . LYS B 1 130 ? 42.208 45.379 7.982 1.000 60.834 137 LYS AAA C 1
ATOM 1762 O O . LYS B 1 130 ? 42.151 46.199 7.054 1.000 61.050 137 LYS AAA O 1
ATOM 1768 N N . GLY C 1 20 ? 30.492 52.701 45.136 1.000 39.891 27 GLY CCC N 1
ATOM 1769 C CA . GLY C 1 20 ? 30.443 52.845 43.656 1.000 39.203 27 GLY CCC CA 1
ATOM 1770 C C . GLY C 1 20 ? 29.481 51.861 43.016 1.000 39.261 27 GLY CCC C 1
ATOM 1771 O O . GLY C 1 20 ? 28.663 52.296 42.167 1.000 38.942 27 GLY CCC O 1
ATOM 1772 N N . ILE C 1 21 ? 29.596 50.577 43.373 1.000 38.026 28 ILE CCC N 1
ATOM 1773 C CA . ILE C 1 21 ? 28.679 49.493 42.908 1.000 40.126 28 ILE CCC CA 1
ATOM 1774 C C . ILE C 1 21 ? 27.294 49.739 43.507 1.000 36.873 28 ILE CCC C 1
ATOM 1775 O O . ILE C 1 21 ? 26.311 49.608 42.773 1.000 37.792 28 ILE CCC O 1
ATOM 1780 N N . THR C 1 22 ? 27.215 50.079 44.793 1.000 36.777 29 THR CCC N 1
ATOM 1781 C CA . THR C 1 22 ? 25.925 50.299 45.499 1.000 36.096 29 THR CCC CA 1
ATOM 1782 C C . THR C 1 22 ? 25.141 51.395 44.779 1.000 36.687 29 THR CCC C 1
ATOM 1783 O O . THR C 1 22 ? 25.743 52.433 44.429 1.000 38.756 29 THR CCC O 1
ATOM 1787 N N . GLY C 1 23 ? 23.846 51.162 44.570 1.000 36.185 30 GLY CCC N 1
ATOM 1788 C CA . GLY C 1 23 ? 22.951 52.104 43.878 1.000 35.706 30 GLY CCC CA 1
ATOM 1789 C C . GLY C 1 23 ? 21.974 51.403 42.950 1.000 34.775 30 GLY CCC C 1
ATOM 1790 O O . GLY C 1 23 ? 21.812 50.155 43.050 1.000 31.336 30 GLY CCC O 1
ATOM 1791 N N . THR C 1 24 ? 21.363 52.195 42.071 1.000 31.291 31 THR CCC N 1
ATOM 1792 C CA . THR C 1 24 ? 20.278 51.806 41.139 1.000 30.844 31 THR CCC CA 1
ATOM 1793 C C . THR C 1 24 ? 20.824 51.876 39.715 1.000 29.439 31 THR CCC C 1
ATOM 1794 O O . THR C 1 24 ? 21.277 52.953 39.289 1.000 27.433 31 THR CCC O 1
ATOM 1798 N N . TRP C 1 25 ? 20.796 50.742 39.031 1.000 26.919 32 TRP CCC N 1
ATOM 1799 C CA . TRP C 1 25 ? 21.357 50.551 37.676 1.000 26.430 32 TRP CCC CA 1
ATOM 1800 C C . TRP C 1 25 ? 20.233 50.215 36.709 1.000 25.857 32 TRP CCC C 1
ATOM 1801 O O . TRP C 1 25 ? 19.250 49.603 37.148 1.000 27.756 32 TRP CCC O 1
ATOM 1812 N N . TYR C 1 26 ? 20.424 50.568 35.440 1.000 26.588 33 TYR CCC N 1
ATOM 1813 C CA . TYR C 1 26 ? 19.474 50.331 34.328 1.000 26.162 33 TYR CCC CA 1
ATOM 1814 C C . TYR C 1 26 ? 20.266 49.718 33.177 1.000 25.717 33 TYR CCC C 1
ATOM 1815 O O . TYR C 1 26 ? 21.359 50.236 32.882 1.000 25.236 33 TYR CCC O 1
ATOM 1824 N N . ASN C 1 27 ? 19.746 48.668 32.536 1.000 26.085 34 ASN CCC N 1
ATOM 1825 C CA . ASN C 1 27 ? 20.418 48.056 31.355 1.000 26.727 34 ASN CCC CA 1
ATOM 1826 C C . ASN C 1 27 ? 19.713 48.542 30.093 1.000 25.893 34 ASN CCC C 1
ATOM 1827 O O . ASN C 1 27 ? 18.692 49.208 30.241 1.000 28.153 34 ASN CCC O 1
ATOM 1832 N N . GLN C 1 28 ? 20.248 48.188 28.917 1.000 29.386 35 GLN CCC N 1
ATOM 1833 C CA . GLN C 1 28 ? 19.768 48.605 27.570 1.000 31.226 35 GLN CCC CA 1
ATOM 1834 C C . GLN C 1 28 ? 18.314 48.192 27.310 1.000 30.588 35 GLN CCC C 1
ATOM 1835 O O . GLN C 1 28 ? 17.733 48.726 26.330 1.000 29.409 35 GLN CCC O 1
ATOM 1841 N N . SER C 1 29 ? 17.769 47.244 28.087 1.000 29.755 36 SER CCC N 1
ATOM 1842 C CA . SER C 1 29 ? 16.385 46.706 27.974 1.000 29.960 36 SER CCC CA 1
ATOM 1843 C C . SER C 1 29 ? 15.435 47.453 28.925 1.000 29.753 36 SER CCC C 1
ATOM 1844 O O . SER C 1 29 ? 14.221 47.133 28.924 1.000 30.185 36 SER CCC O 1
ATOM 1847 N N . GLY C 1 30 ? 15.960 48.400 29.710 1.000 30.033 37 GLY CCC N 1
ATOM 1848 C CA . GLY C 1 30 ? 15.184 49.175 30.703 1.000 29.430 37 GLY CCC CA 1
ATOM 1849 C C . GLY C 1 30 ? 14.988 48.432 32.018 1.000 27.833 37 GLY CCC C 1
ATOM 1850 O O . GLY C 1 30 ? 14.265 48.952 32.890 1.000 26.509 37 GLY CCC O 1
ATOM 1851 N N . SER C 1 31 ? 15.587 47.251 32.187 1.000 27.144 38 SER CCC N 1
ATOM 1852 C CA . SER C 1 31 ? 15.559 46.519 33.485 1.000 26.564 38 SER CCC CA 1
ATOM 1853 C C . SER C 1 31 ? 16.302 47.336 34.542 1.000 27.533 38 SER CCC C 1
ATOM 1854 O O . SER C 1 31 ? 17.274 48.015 34.172 1.000 32.151 38 SER CCC O 1
ATOM 1857 N N . THR C 1 32 ? 15.825 47.308 35.787 1.000 29.259 39 THR CCC N 1
ATOM 1858 C CA . THR C 1 32 ? 16.394 48.019 36.962 1.000 31.031 39 THR CCC CA 1
ATOM 1859 C C . THR C 1 32 ? 17.079 47.017 37.896 1.000 31.365 39 THR CCC C 1
ATOM 1860 O O . THR C 1 32 ? 16.461 45.988 38.228 1.000 29.526 39 THR CCC O 1
ATOM 1864 N N . PHE C 1 33 ? 18.317 47.321 38.274 1.000 30.611 40 PHE CCC N 1
ATOM 1865 C CA . PHE C 1 33 ? 19.153 46.565 39.239 1.000 31.991 40 PHE CCC CA 1
ATOM 1866 C C . PHE C 1 33 ? 19.375 47.499 40.434 1.000 32.516 40 PHE CCC C 1
ATOM 1867 O O . PHE C 1 33 ? 20.124 48.500 40.304 1.000 31.180 40 PHE CCC O 1
ATOM 1875 N N . THR C 1 34 ? 18.680 47.243 41.543 1.000 34.679 41 THR CCC N 1
ATOM 1876 C CA . THR C 1 34 ? 18.880 47.987 42.819 1.000 36.194 41 THR CCC CA 1
ATOM 1877 C C . THR C 1 34 ? 19.696 47.088 43.740 1.000 34.347 41 THR CCC C 1
ATOM 1878 O O . THR C 1 34 ? 19.205 45.998 44.064 1.000 35.873 41 THR CCC O 1
ATOM 1882 N N . VAL C 1 35 ? 20.914 47.513 44.085 1.000 33.174 42 VAL CCC N 1
ATOM 1883 C CA . VAL C 1 35 ? 21.948 46.639 44.701 1.000 32.955 42 VAL CCC CA 1
ATOM 1884 C C . VAL C 1 35 ? 22.622 47.382 45.862 1.000 34.489 42 VAL CCC C 1
ATOM 1885 O O . VAL C 1 35 ? 22.832 48.604 45.756 1.000 31.851 42 VAL CCC O 1
ATOM 1889 N N . THR C 1 36 ? 22.915 46.661 46.946 1.000 36.342 43 THR CCC N 1
ATOM 1890 C CA . THR C 1 36 ? 23.848 47.096 48.019 1.000 39.781 43 THR CCC CA 1
ATOM 1891 C C . THR C 1 36 ? 25.072 46.178 47.989 1.000 41.705 43 THR CCC C 1
ATOM 1892 O O . THR C 1 36 ? 24.884 44.948 48.029 1.000 42.757 43 THR CCC O 1
ATOM 1896 N N . ALA C 1 37 ? 26.270 46.755 47.895 1.000 43.410 44 ALA CCC N 1
ATOM 1897 C CA . ALA C 1 37 ? 27.557 46.036 48.019 1.000 45.294 44 ALA CCC CA 1
ATOM 1898 C C . ALA C 1 37 ? 28.020 46.110 49.480 1.000 47.670 44 ALA CCC C 1
ATOM 1899 O O . ALA C 1 37 ? 28.628 47.125 49.845 1.000 48.718 44 ALA CCC O 1
ATOM 1901 N N . GLY C 1 38 ? 27.720 45.074 50.275 1.000 50.089 45 GLY CCC N 1
ATOM 1902 C CA . GLY C 1 38 ? 28.061 44.977 51.710 1.000 50.699 45 GLY CCC CA 1
ATOM 1903 C C . GLY C 1 38 ? 29.557 44.818 51.938 1.000 53.072 45 GLY CCC C 1
ATOM 1904 O O . GLY C 1 38 ? 30.220 44.157 51.114 1.000 52.786 45 GLY CCC O 1
ATOM 1905 N N . ALA C 1 39 ? 30.074 45.389 53.031 1.000 53.747 46 ALA CCC N 1
ATOM 1906 C CA . ALA C 1 39 ? 31.516 45.422 53.375 1.000 55.928 46 ALA CCC CA 1
ATOM 1907 C C . ALA C 1 39 ? 32.113 44.011 53.307 1.000 58.007 46 ALA CCC C 1
ATOM 1908 O O . ALA C 1 39 ? 33.331 43.913 53.046 1.000 59.740 46 ALA CCC O 1
ATOM 1910 N N . ASP C 1 40 ? 31.293 42.971 53.524 1.000 60.155 47 ASP CCC N 1
ATOM 1911 C CA . ASP C 1 40 ? 31.713 41.540 53.548 1.000 61.650 47 ASP CCC CA 1
ATOM 1912 C C . ASP C 1 40 ? 31.659 40.936 52.135 1.000 57.576 47 ASP CCC C 1
ATOM 1913 O O . ASP C 1 40 ? 31.715 39.695 52.028 1.000 57.753 47 ASP CCC O 1
ATOM 1918 N N . GLY C 1 41 ? 31.563 41.765 51.090 1.000 54.893 48 GLY CCC N 1
ATOM 1919 C CA . GLY C 1 41 ? 31.654 41.316 49.685 1.000 51.113 48 GLY CCC CA 1
ATOM 1920 C C . GLY C 1 41 ? 30.379 40.646 49.192 1.000 47.838 48 GLY CCC C 1
ATOM 1921 O O . GLY C 1 41 ? 30.436 40.016 48.121 1.000 46.224 48 GLY CCC O 1
ATOM 1922 N N . ASN C 1 42 ? 29.271 40.771 49.935 1.000 44.432 49 ASN CCC N 1
ATOM 1923 C CA . ASN C 1 42 ? 27.923 40.289 49.526 1.000 42.474 49 ASN CCC CA 1
ATOM 1924 C C . ASN C 1 42 ? 27.219 41.364 48.697 1.000 38.868 49 ASN CCC C 1
ATOM 1925 O O . ASN C 1 42 ? 27.362 42.557 49.024 1.000 39.549 49 ASN CCC O 1
ATOM 1930 N N . LEU C 1 43 ? 26.478 40.936 47.674 1.000 38.206 50 LEU CCC N 1
ATOM 1931 C CA . LEU C 1 43 ? 25.516 41.772 46.912 1.000 36.125 50 LEU CCC CA 1
ATOM 1932 C C . LEU C 1 43 ? 24.100 41.359 47.323 1.000 35.728 50 LEU CCC C 1
ATOM 1933 O O . LEU C 1 43 ? 23.794 40.157 47.240 1.000 31.705 50 LEU CCC O 1
ATOM 1938 N N . THR C 1 44 ? 23.274 42.314 47.753 1.000 36.795 51 THR CCC N 1
ATOM 1939 C CA . THR C 1 44 ? 21.820 42.110 47.995 1.000 39.237 51 THR CCC CA 1
ATOM 1940 C C . THR C 1 44 ? 21.036 43.184 47.239 1.000 39.112 51 THR CCC C 1
ATOM 1941 O O . THR C 1 44 ? 21.635 44.216 46.874 1.000 40.754 51 THR CCC O 1
ATOM 1945 N N . GLY C 1 45 ? 19.747 42.934 47.008 1.000 37.117 52 GLY CCC N 1
ATOM 1946 C CA . GLY C 1 45 ? 18.817 43.917 46.432 1.000 34.494 52 GLY CCC CA 1
ATOM 1947 C C . GLY C 1 45 ? 17.701 43.249 45.659 1.000 33.649 52 GLY CCC C 1
ATOM 1948 O O . GLY C 1 45 ? 17.305 42.130 46.024 1.000 32.049 52 GLY CCC O 1
ATOM 1949 N N . GLN C 1 46 ? 17.194 43.923 44.626 1.000 30.619 53 GLN CCC N 1
ATOM 1950 C CA . GLN C 1 46 ? 16.070 43.427 43.801 1.000 31.341 53 GLN CCC CA 1
ATOM 1951 C C . GLN C 1 46 ? 16.392 43.712 42.339 1.000 30.062 53 GLN CCC C 1
ATOM 1952 O O . GLN C 1 46 ? 17.151 44.683 42.075 1.000 30.608 53 GLN CCC O 1
ATOM 1958 N N . TYR C 1 47 ? 15.811 42.915 41.447 1.000 27.176 54 TYR CCC N 1
ATOM 1959 C CA . TYR C 1 47 ? 15.910 43.083 39.978 1.000 27.470 54 TYR CCC CA 1
ATOM 1960 C C . TYR C 1 47 ? 14.495 43.198 39.420 1.000 28.345 54 TYR CCC C 1
ATOM 1961 O O . TYR C 1 47 ? 13.661 42.327 39.727 1.000 25.924 54 TYR CCC O 1
ATOM 1970 N N . GLU C 1 48 ? 14.213 44.262 38.663 1.000 29.309 55 GLU CCC N 1
ATOM 1971 C CA . GLU C 1 48 ? 12.922 44.394 37.937 1.000 31.245 55 GLU CCC CA 1
ATOM 1972 C C . GLU C 1 48 ? 13.186 44.240 36.442 1.000 27.691 55 GLU CCC C 1
ATOM 1973 O O . GLU C 1 48 ? 13.849 45.113 35.856 1.000 27.304 55 GLU CCC O 1
ATOM 1979 N N . ASN C 1 49 ? 12.719 43.133 35.871 1.000 25.688 56 ASN CCC N 1
ATOM 1980 C CA . ASN C 1 49 ? 12.918 42.802 34.440 1.000 26.445 56 ASN CCC CA 1
ATOM 1981 C C . ASN C 1 49 ? 11.960 43.636 33.592 1.000 24.573 56 ASN CCC C 1
ATOM 1982 O O . ASN C 1 49 ? 10.768 43.625 33.876 1.000 25.264 56 ASN CCC O 1
ATOM 1987 N N . ARG C 1 50 ? 12.445 44.292 32.543 1.000 27.862 57 ARG CCC N 1
ATOM 1988 C CA . ARG C 1 50 ? 11.556 45.046 31.625 1.000 28.048 57 ARG CCC CA 1
ATOM 1989 C C . ARG C 1 50 ? 11.910 44.716 30.173 1.000 29.565 57 ARG CCC C 1
ATOM 1990 O O . ARG C 1 50 ? 11.494 45.483 29.293 1.000 26.205 57 ARG CCC O 1
ATOM 1998 N N . ALA C 1 51 ? 12.618 43.607 29.933 1.000 28.150 58 ALA CCC N 1
ATOM 1999 C CA . ALA C 1 51 ? 13.021 43.162 28.581 1.000 31.188 58 ALA CCC CA 1
ATOM 2000 C C . ALA C 1 51 ? 11.777 42.670 27.837 1.000 34.968 58 ALA CCC C 1
ATOM 2001 O O . ALA C 1 51 ? 11.101 41.771 28.360 1.000 33.810 58 ALA CCC O 1
ATOM 2003 N N . GLN C 1 52 ? 11.502 43.261 26.672 1.000 38.742 59 GLN CCC N 1
ATOM 2004 C CA . GLN C 1 52 ? 10.364 42.906 25.783 1.000 41.742 59 GLN CCC CA 1
ATOM 2005 C C . GLN C 1 52 ? 10.437 41.422 25.415 1.000 38.370 59 GLN CCC C 1
ATOM 2006 O O . GLN C 1 52 ? 11.545 40.922 25.151 1.000 38.856 59 GLN CCC O 1
ATOM 2012 N N . GLY C 1 53 ? 9.283 40.754 25.418 1.000 40.079 60 GLY CCC N 1
ATOM 2013 C CA . GLY C 1 53 ? 9.129 39.364 24.949 1.000 39.448 60 GLY CCC CA 1
ATOM 2014 C C . GLY C 1 53 ? 9.614 38.342 25.961 1.000 38.105 60 GLY CCC C 1
ATOM 2015 O O . GLY C 1 53 ? 9.778 37.164 25.566 1.000 38.610 60 GLY CCC O 1
ATOM 2016 N N . THR C 1 54 ? 9.802 38.755 27.223 1.000 36.060 61 THR CCC N 1
ATOM 2017 C CA . THR C 1 54 ? 10.265 37.883 28.335 1.000 32.700 61 THR CCC CA 1
ATOM 2018 C C . THR C 1 54 ? 9.169 37.744 29.401 1.000 32.324 61 THR CCC C 1
ATOM 2019 O O . THR C 1 54 ? 8.231 38.558 29.430 1.000 29.608 61 THR CCC O 1
ATOM 2023 N N . GLY C 1 55 ? 9.287 36.738 30.262 1.000 31.355 62 GLY CCC N 1
ATOM 2024 C CA . GLY C 1 55 ? 8.366 36.547 31.397 1.000 28.747 62 GLY CCC CA 1
ATOM 2025 C C . GLY C 1 55 ? 8.752 37.444 32.551 1.000 27.781 62 GLY CCC C 1
ATOM 2026 O O . GLY C 1 55 ? 9.807 38.094 32.475 1.000 23.833 62 GLY CCC O 1
ATOM 2027 N N . CYS C 1 56 ? 7.910 37.514 33.580 1.000 28.023 63 CYS CCC N 1
ATOM 2028 C CA . CYS C 1 56 ? 8.298 38.041 34.910 1.000 29.615 63 CYS CCC CA 1
ATOM 2029 C C . CYS C 1 56 ? 8.744 39.506 34.780 1.000 29.608 63 CYS CCC C 1
ATOM 2030 O O . CYS C 1 56 ? 9.773 39.873 35.341 1.000 28.539 63 CYS CCC O 1
ATOM 2033 N N . GLN C 1 57 ? 8.000 40.304 34.022 1.000 31.349 64 GLN CCC N 1
ATOM 2034 C CA . GLN C 1 57 ? 8.295 41.746 33.842 1.000 31.954 64 GLN CCC CA 1
ATOM 2035 C C . GLN C 1 57 ? 7.558 42.521 34.937 1.000 34.029 64 GLN CCC C 1
ATOM 2036 O O . GLN C 1 57 ? 6.546 41.991 35.480 1.000 33.531 64 GLN CCC O 1
ATOM 2042 N N . ASN C 1 58 ? 8.107 43.687 35.295 1.000 35.333 65 ASN CCC N 1
ATOM 2043 C CA . ASN C 1 58 ? 7.431 44.761 36.067 1.000 34.548 65 ASN CCC CA 1
ATOM 2044 C C . ASN C 1 58 ? 7.086 44.294 37.485 1.000 37.409 65 ASN CCC C 1
ATOM 2045 O O . ASN C 1 58 ? 6.001 44.686 37.970 1.000 35.266 65 ASN CCC O 1
ATOM 2050 N N . SER C 1 59 ? 7.953 43.498 38.127 1.000 35.477 66 SER CCC N 1
ATOM 2051 C CA . SER C 1 59 ? 7.869 43.178 39.575 1.000 34.523 66 SER CCC CA 1
ATOM 2052 C C . SER C 1 59 ? 9.268 42.918 40.143 1.000 35.578 66 SER CCC C 1
ATOM 2053 O O . SER C 1 59 ? 10.140 42.398 39.456 1.000 36.189 66 SER CCC O 1
ATOM 2056 N N . PRO C 1 60 ? 9.557 43.320 41.402 1.000 37.919 67 PRO CCC N 1
ATOM 2057 C CA . PRO C 1 60 ? 10.882 43.104 41.987 1.000 37.410 67 PRO CCC CA 1
ATOM 2058 C C . PRO C 1 60 ? 11.165 41.640 42.370 1.000 34.293 67 PRO CCC C 1
ATOM 2059 O O . PRO C 1 60 ? 10.389 41.036 43.110 1.000 33.318 67 PRO CCC O 1
ATOM 2063 N N . TYR C 1 61 ? 12.266 41.106 41.838 1.000 30.754 68 TYR CCC N 1
ATOM 2064 C CA . TYR C 1 61 ? 12.799 39.757 42.140 1.000 30.380 68 TYR CCC CA 1
ATOM 2065 C C . TYR C 1 61 ? 14.053 39.909 42.999 1.000 32.490 68 TYR CCC C 1
ATOM 2066 O O . TYR C 1 61 ? 14.933 40.715 42.651 1.000 33.369 68 TYR CCC O 1
ATOM 2075 N N . THR C 1 62 ? 14.104 39.170 44.108 1.000 34.201 69 THR CCC N 1
ATOM 2076 C CA . THR C 1 62 ? 15.222 39.195 45.079 1.000 35.476 69 THR CCC CA 1
ATOM 2077 C C . THR C 1 62 ? 16.502 38.720 44.388 1.000 36.881 69 THR CCC C 1
ATOM 2078 O O . THR C 1 62 ? 16.454 37.811 43.529 1.000 38.995 69 THR CCC O 1
ATOM 2082 N N . LEU C 1 63 ? 17.613 39.315 44.791 1.000 38.564 70 LEU CCC N 1
ATOM 2083 C CA . LEU C 1 63 ? 18.938 39.140 44.159 1.000 42.034 70 LEU CCC CA 1
ATOM 2084 C C . LEU C 1 63 ? 19.917 38.632 45.218 1.000 40.056 70 LEU CCC C 1
ATOM 2085 O O . LEU C 1 63 ? 19.815 39.073 46.375 1.000 41.774 70 LEU CCC O 1
ATOM 2090 N N . THR C 1 64 ? 20.834 37.749 44.824 1.000 38.529 71 THR CCC N 1
ATOM 2091 C CA . THR C 1 64 ? 21.976 37.291 45.649 1.000 34.054 71 THR CCC CA 1
ATOM 2092 C C . THR C 1 64 ? 23.225 37.291 44.770 1.000 32.639 71 THR CCC C 1
ATOM 2093 O O . THR C 1 64 ? 23.127 36.893 43.602 1.000 30.091 71 THR CCC O 1
ATOM 2097 N N . GLY C 1 65 ? 24.353 37.738 45.304 1.000 32.480 72 GLY CCC N 1
ATOM 2098 C CA . GLY C 1 65 ? 25.612 37.768 44.541 1.000 36.499 72 GLY CCC CA 1
ATOM 2099 C C . GLY C 1 65 ? 26.811 38.131 45.396 1.000 36.705 72 GLY CCC C 1
ATOM 2100 O O . GLY C 1 65 ? 26.633 38.429 46.590 1.000 37.079 72 GLY CCC O 1
ATOM 2101 N N . ARG C 1 66 ? 27.990 38.117 44.773 1.000 37.630 73 ARG CCC N 1
ATOM 2102 C CA . ARG C 1 66 ? 29.292 38.458 45.398 1.000 39.600 73 ARG CCC CA 1
ATOM 2103 C C . ARG C 1 66 ? 30.046 39.401 44.460 1.000 38.199 73 ARG CCC C 1
ATOM 2104 O O . ARG C 1 66 ? 29.746 39.421 43.250 1.000 37.564 73 ARG CCC O 1
ATOM 2112 N N . TYR C 1 67 ? 30.991 40.155 45.018 1.000 40.406 74 TYR CCC N 1
ATOM 2113 C CA . TYR C 1 67 ? 31.936 41.017 44.272 1.000 39.166 74 TYR CCC CA 1
ATOM 2114 C C . TYR C 1 67 ? 33.303 40.900 44.949 1.000 40.277 74 TYR CCC C 1
ATOM 2115 O O . TYR C 1 67 ? 33.343 40.647 46.163 1.000 39.246 74 TYR CCC O 1
ATOM 2124 N N . ASN C 1 68 ? 34.366 41.035 44.157 1.000 39.674 75 ASN CCC N 1
ATOM 2125 C CA . ASN C 1 68 ? 35.782 41.090 44.596 1.000 40.073 75 ASN CCC CA 1
ATOM 2126 C C . ASN C 1 68 ? 36.431 42.239 43.820 1.000 38.527 75 ASN CCC C 1
ATOM 2127 O O . ASN C 1 68 ? 36.765 42.048 42.640 1.000 34.380 75 ASN CCC O 1
ATOM 2132 N N . GLY C 1 69 ? 36.576 43.399 44.463 1.000 40.351 76 GLY CCC N 1
ATOM 2133 C CA . GLY C 1 69 ? 37.051 44.635 43.818 1.000 38.751 76 GLY CCC CA 1
ATOM 2134 C C . GLY C 1 69 ? 36.135 45.042 42.678 1.000 38.728 76 GLY CCC C 1
ATOM 2135 O O . GLY C 1 69 ? 35.026 45.509 42.953 1.000 37.861 76 GLY CCC O 1
ATOM 2136 N N . THR C 1 70 ? 36.582 44.852 41.438 1.000 36.862 77 THR CCC N 1
ATOM 2137 C CA . THR C 1 70 ? 35.859 45.258 40.208 1.000 37.772 77 THR CCC CA 1
ATOM 2138 C C . THR C 1 70 ? 35.016 44.084 39.692 1.000 36.428 77 THR CCC C 1
ATOM 2139 O O . THR C 1 70 ? 34.191 44.319 38.813 1.000 36.396 77 THR CCC O 1
ATOM 2143 N N . LYS C 1 71 ? 35.213 42.865 40.208 1.000 36.613 78 LYS CCC N 1
ATOM 2144 C CA . LYS C 1 71 ? 34.526 41.653 39.681 1.000 35.255 78 LYS CCC CA 1
ATOM 2145 C C . LYS C 1 71 ? 33.195 41.447 40.417 1.000 33.866 78 LYS CCC C 1
ATOM 2146 O O . LYS C 1 71 ? 33.219 41.435 41.673 1.000 30.369 78 LYS CCC O 1
ATOM 2152 N N . LEU C 1 72 ? 32.109 41.258 39.646 1.000 30.736 79 LEU CCC N 1
ATOM 2153 C CA . LEU C 1 72 ? 30.689 41.155 40.089 1.000 32.237 79 LEU CCC CA 1
ATOM 2154 C C . LEU C 1 72 ? 30.110 39.809 39.623 1.000 27.086 79 LEU CCC C 1
ATOM 2155 O O . LEU C 1 72 ? 30.353 39.453 38.472 1.000 25.231 79 LEU CCC O 1
ATOM 2160 N N . GLU C 1 73 ? 29.352 39.116 40.479 1.000 27.859 80 GLU CCC N 1
ATOM 2161 C CA . GLU C 1 73 ? 28.498 37.964 40.081 1.000 27.554 80 GLU CCC CA 1
ATOM 2162 C C . GLU C 1 73 ? 27.165 38.100 40.816 1.000 27.187 80 GLU CCC C 1
ATOM 2163 O O . GLU C 1 73 ? 27.200 38.365 42.027 1.000 30.377 80 GLU CCC O 1
ATOM 2169 N N . TRP C 1 74 ? 26.034 37.958 40.125 1.000 25.475 81 TRP CCC N 1
ATOM 2170 C CA . TRP C 1 74 ? 24.714 37.876 40.810 1.000 26.626 81 TRP CCC CA 1
ATOM 2171 C C . TRP C 1 74 ? 23.741 36.951 40.069 1.000 26.833 81 TRP CCC C 1
ATOM 2172 O O . TRP C 1 74 ? 23.934 36.652 38.867 1.000 26.648 81 TRP CCC O 1
ATOM 2183 N N . ARG C 1 75 ? 22.721 36.511 40.797 1.000 28.187 82 ARG CCC N 1
ATOM 2184 C CA . ARG C 1 75 ? 21.732 35.500 40.342 1.000 28.831 82 ARG CCC CA 1
ATOM 2185 C C . ARG C 1 75 ? 20.340 35.985 40.739 1.000 26.167 82 ARG CCC C 1
ATOM 2186 O O . ARG C 1 75 ? 20.207 36.558 41.816 1.000 26.693 82 ARG CCC O 1
ATOM 2194 N N . VAL C 1 76 ? 19.357 35.786 39.867 1.000 27.505 83 VAL CCC N 1
ATOM 2195 C CA . VAL C 1 76 ? 17.914 35.997 40.169 1.000 26.165 83 VAL CCC CA 1
ATOM 2196 C C . VAL C 1 76 ? 17.190 34.678 39.907 1.000 26.456 83 VAL CCC C 1
ATOM 2197 O O . VAL C 1 76 ? 17.349 34.126 38.792 1.000 24.583 83 VAL CCC O 1
ATOM 2201 N N . GLU C 1 77 ? 16.486 34.164 40.915 1.000 28.813 84 GLU CCC N 1
ATOM 2202 C CA . GLU C 1 77 ? 15.457 33.115 40.726 1.000 28.201 84 GLU CCC CA 1
ATOM 2203 C C . GLU C 1 77 ? 14.171 33.837 40.305 1.000 26.847 84 GLU CCC C 1
ATOM 2204 O O . GLU C 1 77 ? 13.731 34.740 41.034 1.000 25.407 84 GLU CCC O 1
ATOM 2210 N N . TRP C 1 78 ? 13.616 33.486 39.147 1.000 28.100 85 TRP CCC N 1
ATOM 2211 C CA . TRP C 1 78 ? 12.409 34.145 38.579 1.000 27.617 85 TRP CCC CA 1
ATOM 2212 C C . TRP C 1 78 ? 11.146 33.550 39.214 1.000 27.806 85 TRP CCC C 1
ATOM 2213 O O . TRP C 1 78 ? 10.239 33.109 38.478 1.000 28.545 85 TRP CCC O 1
ATOM 2224 N N . ASN C 1 79 ? 11.094 33.568 40.545 1.000 30.072 86 ASN CCC N 1
ATOM 2225 C CA . ASN C 1 79 ? 9.956 33.056 41.342 1.000 30.991 86 ASN CCC CA 1
ATOM 2226 C C . ASN C 1 79 ? 9.664 34.044 42.476 1.000 33.024 86 ASN CCC C 1
ATOM 2227 O O . ASN C 1 79 ? 10.510 34.184 43.368 1.000 32.148 86 ASN CCC O 1
ATOM 2232 N N . ASN C 1 80 ? 8.511 34.721 42.418 1.000 35.044 87 ASN CCC N 1
ATOM 2233 C CA . ASN C 1 80 ? 8.004 35.577 43.522 1.000 36.829 87 ASN CCC CA 1
ATOM 2234 C C . ASN C 1 80 ? 6.476 35.442 43.612 1.000 38.443 87 ASN CCC C 1
ATOM 2235 O O . ASN C 1 80 ? 5.901 34.615 42.876 1.000 40.927 87 ASN CCC O 1
ATOM 2240 N N . SER C 1 81 ? 5.856 36.228 44.496 1.000 40.341 88 SER CCC N 1
ATOM 2241 C CA . SER C 1 81 ? 4.392 36.261 44.761 1.000 42.503 88 SER CCC CA 1
ATOM 2242 C C . SER C 1 81 ? 3.624 36.555 43.463 1.000 44.354 88 SER CCC C 1
ATOM 2243 O O . SER C 1 81 ? 2.531 35.986 43.285 1.00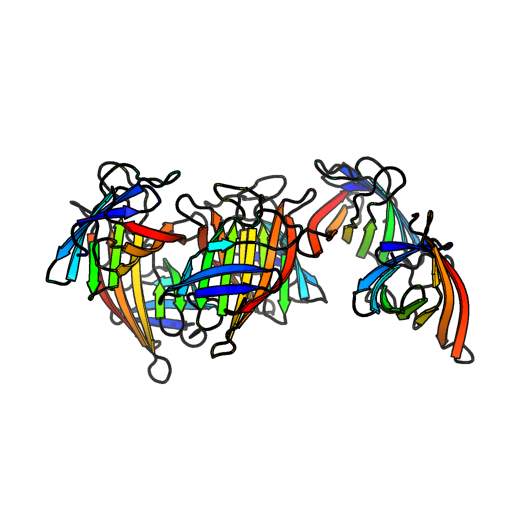0 48.526 88 SER CCC O 1
ATOM 2246 N N . THR C 1 82 ? 4.177 37.400 42.583 1.000 40.097 89 THR CCC N 1
ATOM 2247 C CA . THR C 1 82 ? 3.505 37.897 41.350 1.000 39.626 89 THR CCC CA 1
ATOM 2248 C C . THR C 1 82 ? 3.500 36.819 40.254 1.000 38.120 89 THR CCC C 1
ATOM 2249 O O . THR C 1 82 ? 2.416 36.556 39.700 1.000 34.208 89 THR CCC O 1
ATOM 2253 N N . GLU C 1 83 ? 4.655 36.227 39.928 1.000 36.763 90 GLU CCC N 1
ATOM 2254 C CA . GLU C 1 83 ? 4.781 35.312 38.768 1.000 35.483 90 GLU CCC CA 1
ATOM 2255 C C . GLU C 1 83 ? 6.010 34.410 38.931 1.000 35.192 90 GLU CCC C 1
ATOM 2256 O O . GLU C 1 83 ? 7.081 34.911 39.326 1.000 32.097 90 GLU CCC O 1
ATOM 2262 N N . ASN C 1 84 ? 5.828 33.124 38.628 1.000 36.420 91 ASN CCC N 1
ATOM 2263 C CA . ASN C 1 84 ? 6.887 32.080 38.597 1.000 34.787 91 ASN CCC CA 1
ATOM 2264 C C . ASN C 1 84 ? 7.156 31.698 37.135 1.000 32.828 91 ASN CCC C 1
ATOM 2265 O O . ASN C 1 84 ? 6.271 31.070 36.530 1.000 32.796 91 ASN CCC O 1
ATOM 2270 N N . CYS C 1 85 ? 8.349 32.027 36.618 1.000 30.701 92 CYS CCC N 1
ATOM 2271 C CA . CYS C 1 85 ? 8.829 31.679 35.252 1.000 30.423 92 CYS CCC CA 1
ATOM 2272 C C . CYS C 1 85 ? 9.755 30.440 35.252 1.000 29.140 92 CYS CCC C 1
ATOM 2273 O O . CYS C 1 85 ? 10.384 30.171 34.195 1.000 26.749 92 CYS CCC O 1
ATOM 2276 N N . HIS C 1 86 ? 9.863 29.723 36.375 1.000 27.050 93 HIS CCC N 1
ATOM 2277 C CA . HIS C 1 86 ? 10.564 28.412 36.494 1.000 26.230 93 HIS CCC CA 1
ATOM 2278 C C . HIS C 1 86 ? 11.970 28.504 35.885 1.000 26.559 93 HIS CCC C 1
ATOM 2279 O O . HIS C 1 86 ? 12.348 27.577 35.165 1.000 22.789 93 HIS CCC O 1
ATOM 2286 N N . SER C 1 87 ? 12.692 29.604 36.147 1.000 27.115 94 SER CCC N 1
ATOM 2287 C CA . SER C 1 87 ? 14.028 29.895 35.565 1.000 25.198 94 SER CCC CA 1
ATOM 2288 C C . SER C 1 87 ? 14.915 30.654 36.568 1.000 26.159 94 SER CCC C 1
ATOM 2289 O O . SER C 1 87 ? 14.417 31.073 37.643 1.000 25.368 94 SER CCC O 1
ATOM 2292 N N . ARG C 1 88 ? 16.215 30.747 36.272 1.000 24.878 95 ARG CCC N 1
ATOM 2293 C CA . ARG C 1 88 ? 17.157 31.671 36.946 1.000 26.428 95 ARG CCC CA 1
ATOM 2294 C C . ARG C 1 88 ? 18.155 32.235 35.937 1.000 26.307 95 ARG CCC C 1
ATOM 2295 O O . ARG C 1 88 ? 18.512 31.529 34.980 1.000 23.781 95 ARG CCC O 1
ATOM 2303 N N . THR C 1 89 ? 18.595 33.459 36.194 1.000 25.420 96 THR CCC N 1
ATOM 2304 C CA . THR C 1 89 ? 19.693 34.130 35.471 1.000 26.208 96 THR CCC CA 1
ATOM 2305 C C . THR C 1 89 ? 20.864 34.357 36.430 1.000 24.073 96 THR CCC C 1
ATOM 2306 O O . THR C 1 89 ? 20.639 34.699 37.612 1.000 24.173 96 THR CCC O 1
ATOM 2310 N N . GLU C 1 90 ? 22.062 34.146 35.895 1.000 25.307 97 GLU CCC N 1
ATOM 2311 C CA . GLU C 1 90 ? 23.372 34.553 36.452 1.000 27.158 97 GLU CCC CA 1
ATOM 2312 C C . GLU C 1 90 ? 24.015 35.604 35.535 1.000 24.337 97 GLU CCC C 1
ATOM 2313 O O . GLU C 1 90 ? 24.229 35.315 34.342 1.000 24.639 97 GLU CCC O 1
ATOM 2319 N N . TRP C 1 91 ? 24.371 36.761 36.089 1.000 25.594 98 TRP CCC N 1
ATOM 2320 C CA . TRP C 1 91 ? 25.240 37.777 35.435 1.000 25.154 98 TRP CCC CA 1
ATOM 2321 C C . TRP C 1 91 ? 26.654 37.625 36.009 1.000 25.466 98 TRP CCC C 1
ATOM 2322 O O . TRP C 1 91 ? 26.787 37.419 37.244 1.000 25.037 98 TRP CCC O 1
ATOM 2333 N N . ARG C 1 92 ? 27.664 37.686 35.149 1.000 26.049 99 ARG CCC N 1
ATOM 2334 C CA . ARG C 1 92 ? 29.081 37.822 35.557 1.000 29.411 99 ARG CCC CA 1
ATOM 2335 C C . ARG C 1 92 ? 29.697 38.992 34.787 1.000 27.427 99 ARG CCC C 1
ATOM 2336 O O . ARG C 1 92 ? 29.456 39.081 33.556 1.000 27.544 99 ARG CCC O 1
ATOM 2344 N N . GLY C 1 93 ? 30.457 39.855 35.468 1.000 30.777 100 GLY CCC N 1
ATOM 2345 C CA . GLY C 1 93 ? 31.069 41.001 34.779 1.000 31.091 100 GLY CCC CA 1
ATOM 2346 C C . GLY C 1 93 ? 31.953 41.889 35.635 1.000 29.940 100 GLY CCC C 1
ATOM 2347 O O . GLY C 1 93 ? 32.495 41.437 36.665 1.000 28.250 100 GLY CCC O 1
ATOM 2348 N N . GLN C 1 94 ? 32.103 43.122 35.157 1.000 32.420 101 GLN CCC N 1
ATOM 2349 C CA . GLN C 1 94 ? 33.071 44.129 35.646 1.000 32.222 101 GLN CCC CA 1
ATOM 2350 C C . GLN C 1 94 ? 32.337 45.452 35.865 1.000 30.680 101 GLN CCC C 1
ATOM 2351 O O . GLN C 1 94 ? 31.533 45.855 35.009 1.000 28.345 101 GLN CCC O 1
ATOM 2357 N N . TYR C 1 95 ? 32.635 46.083 36.992 1.000 30.903 102 TYR CCC N 1
ATOM 2358 C CA . TYR C 1 95 ? 32.297 47.485 37.317 1.000 29.496 102 TYR CCC CA 1
ATOM 2359 C C . TYR C 1 95 ? 33.441 48.381 36.830 1.000 29.810 102 TYR CCC C 1
ATOM 2360 O O . TYR C 1 95 ? 34.630 48.055 37.069 1.000 27.089 102 TYR CCC O 1
ATOM 2369 N N . GLN C 1 96 ? 33.102 49.474 36.152 1.000 29.310 103 GLN CCC N 1
ATOM 2370 C CA . GLN C 1 96 ? 34.038 50.607 35.933 1.000 31.726 103 GLN CCC CA 1
ATOM 2371 C C . GLN C 1 96 ? 33.468 51.811 36.695 1.000 29.424 103 GLN CCC C 1
ATOM 2372 O O . GLN C 1 96 ? 32.245 52.039 36.611 1.000 29.725 103 GLN CCC O 1
ATOM 2378 N N . GLY C 1 97 ? 34.316 52.518 37.445 1.000 28.043 104 GLY CCC N 1
ATOM 2379 C CA . GLY C 1 97 ? 33.909 53.607 38.347 1.000 29.221 104 GLY CCC CA 1
ATOM 2380 C C . GLY C 1 97 ? 33.816 54.939 37.629 1.000 27.232 104 GLY CCC C 1
ATOM 2381 O O . GLY C 1 97 ? 33.748 54.948 36.381 1.000 29.254 104 GLY CCC O 1
ATOM 2382 N N . GLY C 1 98 ? 33.820 56.028 38.396 1.000 27.372 105 GLY CCC N 1
ATOM 2383 C CA . GLY C 1 98 ? 33.653 57.405 37.893 1.000 27.071 105 GLY CCC CA 1
ATOM 2384 C C . GLY C 1 98 ? 32.183 57.777 37.824 1.000 28.506 105 GLY CCC C 1
ATOM 2385 O O . GLY C 1 98 ? 31.349 57.010 38.347 1.000 27.857 105 GLY CCC O 1
ATOM 2386 N N . ALA C 1 99 ? 31.871 58.929 37.231 1.000 29.593 106 ALA CCC N 1
ATOM 2387 C CA . ALA C 1 99 ? 30.499 59.481 37.130 1.000 30.613 106 ALA CCC CA 1
ATOM 2388 C C . ALA C 1 99 ? 29.801 58.927 35.879 1.000 29.842 106 ALA CCC C 1
ATOM 2389 O O . ALA C 1 99 ? 28.584 59.154 35.720 1.000 30.813 106 ALA CCC O 1
ATOM 2391 N N . GLU C 1 100 ? 30.555 58.255 35.004 1.000 30.471 107 GLU CCC N 1
ATOM 2392 C CA . GLU C 1 100 ? 30.031 57.539 33.810 1.000 30.726 107 GLU CCC CA 1
ATOM 2393 C C . GLU C 1 100 ? 30.205 56.033 34.055 1.000 27.631 107 GLU CCC C 1
ATOM 2394 O O . GLU C 1 100 ? 30.660 55.322 33.133 1.000 27.109 107 GLU CCC O 1
ATOM 2400 N N . ALA C 1 101 ? 29.879 55.591 35.276 1.000 29.366 108 ALA CCC N 1
ATOM 2401 C CA . ALA C 1 101 ? 29.995 54.191 35.749 1.000 27.835 108 ALA CCC CA 1
ATOM 2402 C C . ALA C 1 101 ? 29.186 53.268 34.833 1.000 27.456 108 ALA CCC C 1
ATOM 2403 O O . ALA C 1 101 ? 28.070 53.639 34.411 1.000 25.582 108 ALA CCC O 1
ATOM 2405 N N . ARG C 1 102 ? 29.764 52.107 34.526 1.000 28.511 109 ARG CCC N 1
ATOM 2406 C CA . ARG C 1 102 ? 29.161 51.021 33.722 1.000 29.030 109 ARG CCC CA 1
ATOM 2407 C C . ARG C 1 102 ? 29.351 49.720 34.505 1.000 28.440 109 ARG CCC C 1
ATOM 2408 O O . ARG C 1 102 ? 30.368 49.594 35.194 1.000 28.229 109 ARG CCC O 1
ATOM 2416 N N . ILE C 1 103 ? 28.382 48.813 34.414 1.000 29.705 110 ILE CCC N 1
ATOM 2417 C CA . ILE C 1 103 ? 28.560 47.364 34.711 1.000 29.683 110 ILE CCC CA 1
ATOM 2418 C C . ILE C 1 103 ? 28.363 46.642 33.376 1.000 27.950 110 ILE CCC C 1
ATOM 2419 O O . ILE C 1 103 ? 27.284 46.799 32.767 1.000 26.610 110 ILE CCC O 1
ATOM 2424 N N . ASN C 1 104 ? 29.413 45.963 32.914 1.000 28.886 111 ASN CCC N 1
ATOM 2425 C CA . ASN C 1 104 ? 29.467 45.189 31.645 1.000 28.828 111 ASN CCC CA 1
ATOM 2426 C C . ASN C 1 104 ? 29.408 43.707 32.017 1.000 27.608 111 ASN CCC C 1
ATOM 2427 O O . ASN C 1 104 ? 30.316 43.260 32.737 1.000 26.625 111 ASN CCC O 1
ATOM 2432 N N . THR C 1 105 ? 28.371 42.981 31.585 1.000 26.433 112 THR CCC N 1
ATOM 2433 C CA . THR C 1 105 ? 28.119 41.582 32.034 1.000 27.613 112 THR CCC CA 1
ATOM 2434 C C . THR C 1 105 ? 27.853 40.671 30.833 1.000 25.347 112 THR CCC C 1
ATOM 2435 O O . THR C 1 105 ? 27.407 41.160 29.799 1.000 29.861 112 THR CCC O 1
ATOM 2439 N N . GLN C 1 106 ? 28.165 39.387 30.989 1.000 24.502 113 GLN CCC N 1
ATOM 2440 C CA . GLN C 1 106 ? 27.564 38.258 30.244 1.000 23.241 113 GLN CCC CA 1
ATOM 2441 C C . GLN C 1 106 ? 26.526 37.632 31.170 1.000 23.107 113 GLN CCC C 1
ATOM 2442 O O . GLN C 1 106 ? 26.802 37.582 32.401 1.000 22.589 113 GLN CCC O 1
ATOM 2448 N N . TRP C 1 107 ? 25.408 37.130 30.639 1.000 23.371 114 TRP CCC N 1
ATOM 2449 C CA . TRP C 1 107 ? 24.414 36.424 31.487 1.000 23.773 114 TRP CCC CA 1
ATOM 2450 C C . TRP C 1 107 ? 24.067 35.062 30.885 1.000 25.719 114 TRP CCC C 1
ATOM 2451 O O . TRP C 1 107 ? 24.206 34.854 29.645 1.000 25.100 114 TRP CCC O 1
ATOM 2462 N N . ASN C 1 108 ? 23.664 34.149 31.760 1.000 25.107 115 ASN CCC N 1
ATOM 2463 C CA . ASN C 1 108 ? 23.090 32.849 31.343 1.000 25.099 115 ASN CCC CA 1
ATOM 2464 C C . ASN C 1 108 ? 21.748 32.687 32.068 1.000 22.830 115 ASN CCC C 1
ATOM 2465 O O . ASN C 1 108 ? 21.728 32.672 33.335 1.000 22.940 115 ASN CCC O 1
ATOM 2470 N N . LEU C 1 109 ? 20.680 32.572 31.286 1.000 21.971 116 LEU CCC N 1
ATOM 2471 C CA . LEU C 1 109 ? 19.318 32.238 31.760 1.000 22.828 116 LEU CCC CA 1
ATOM 2472 C C . LEU C 1 109 ? 19.119 30.731 31.554 1.000 22.563 116 LEU CCC C 1
ATOM 2473 O O . LEU C 1 109 ? 19.162 30.299 30.407 1.000 20.823 116 LEU CCC O 1
ATOM 2478 N N . THR C 1 110 ? 18.926 29.980 32.632 1.000 22.287 117 THR CCC N 1
ATOM 2479 C CA . THR C 1 110 ? 18.797 28.497 32.592 1.000 23.433 117 THR CCC CA 1
ATOM 2480 C C . THR C 1 110 ? 17.390 28.063 33.024 1.000 23.320 117 THR CCC C 1
ATOM 2481 O O . THR C 1 110 ? 16.767 28.721 33.901 1.000 22.737 117 THR CCC O 1
ATOM 2485 N N . TYR C 1 111 ? 16.903 26.983 32.403 1.000 23.652 118 TYR CCC N 1
ATOM 2486 C CA . TYR C 1 111 ? 15.582 26.377 32.681 1.000 24.401 118 TYR CCC CA 1
ATOM 2487 C C . TYR C 1 111 ? 15.584 24.989 32.049 1.000 24.832 118 TYR CCC C 1
ATOM 2488 O O . TYR C 1 111 ? 16.596 24.618 31.419 1.000 26.476 118 TYR CCC O 1
ATOM 2497 N N . GLU C 1 112 ? 14.488 24.262 32.225 1.000 26.819 119 GLU CCC N 1
ATOM 2498 C CA . GLU C 1 112 ? 14.263 22.924 31.631 1.000 27.897 119 GLU CCC CA 1
ATOM 2499 C C . GLU C 1 112 ? 13.502 23.106 30.312 1.000 28.250 119 GLU CCC C 1
ATOM 2500 O O . GLU C 1 112 ? 12.332 23.545 30.351 1.000 29.449 119 GLU CCC O 1
ATOM 2506 N N . GLY C 1 113 ? 14.165 22.833 29.188 1.000 26.248 120 GLY CCC N 1
ATOM 2507 C CA . GLY C 1 113 ? 13.533 22.822 27.857 1.000 27.425 120 GLY CCC CA 1
ATOM 2508 C C . GLY C 1 113 ? 12.697 21.564 27.669 1.000 26.912 120 GLY CCC C 1
ATOM 2509 O O . GLY C 1 113 ? 12.666 20.718 28.601 1.000 26.824 120 GLY CCC O 1
ATOM 2510 N N . GLY C 1 114 ? 12.061 21.413 26.509 1.000 26.764 121 GLY CCC N 1
ATOM 2511 C CA . GLY C 1 114 ? 11.296 20.198 26.173 1.000 29.023 121 GLY CCC CA 1
ATOM 2512 C C . GLY C 1 114 ? 12.205 19.010 25.888 1.000 28.723 121 GLY CCC C 1
ATOM 2513 O O . GLY C 1 114 ? 11.842 17.883 26.256 1.000 31.550 121 GLY CCC O 1
ATOM 2514 N N . SER C 1 115 ? 13.338 19.242 25.227 1.000 26.476 122 SER CCC N 1
ATOM 2515 C CA . SER C 1 115 ? 14.311 18.200 24.803 1.000 25.933 122 SER CCC CA 1
ATOM 2516 C C . SER C 1 115 ? 15.372 18.012 25.888 1.000 27.080 122 SER CCC C 1
ATOM 2517 O O . SER C 1 115 ? 15.832 16.860 26.084 1.000 30.073 122 SER CCC O 1
ATOM 2520 N N . GLY C 1 116 ? 15.744 19.091 26.573 1.000 24.588 123 GLY CCC N 1
ATOM 2521 C CA . GLY C 1 116 ? 16.702 19.025 27.688 1.000 25.954 123 GLY CCC CA 1
ATOM 2522 C C . GLY C 1 116 ? 16.958 20.375 28.344 1.000 27.108 123 GLY CCC C 1
ATOM 2523 O O . GLY C 1 116 ? 16.340 21.388 27.993 1.000 26.243 123 GLY CCC O 1
ATOM 2524 N N . PRO C 1 117 ? 17.882 20.392 29.333 1.000 26.624 124 PRO CCC N 1
ATOM 2525 C CA . PRO C 1 117 ? 18.296 21.625 30.003 1.000 25.008 124 PRO CCC CA 1
ATOM 2526 C C . PRO C 1 117 ? 18.649 22.712 28.984 1.000 23.715 124 PRO CCC C 1
ATOM 2527 O O . PRO C 1 117 ? 19.417 22.452 28.095 1.000 22.459 124 PRO CCC O 1
ATOM 2531 N N . ALA C 1 118 ? 18.061 23.897 29.156 1.000 24.165 125 ALA CCC N 1
ATOM 2532 C CA . ALA C 1 118 ? 18.159 25.036 28.225 1.000 24.157 125 ALA CCC CA 1
ATOM 2533 C C . ALA C 1 118 ? 19.032 26.127 28.863 1.000 23.519 125 ALA CCC C 1
ATOM 2534 O O . ALA C 1 118 ? 19.060 26.253 30.097 1.000 21.292 125 ALA CCC O 1
ATOM 2536 N N . THR C 1 119 ? 19.755 26.872 28.039 1.000 25.527 126 THR CCC N 1
ATOM 2537 C CA . THR C 1 119 ? 20.481 28.091 28.470 1.000 24.521 126 THR CCC CA 1
ATOM 2538 C C . THR C 1 119 ? 20.284 29.151 27.395 1.000 24.280 126 THR CCC C 1
ATOM 2539 O O . THR C 1 119 ? 20.578 28.849 26.228 1.000 24.320 126 THR CCC O 1
ATOM 2543 N N . GLU C 1 120 ? 19.863 30.349 27.782 1.000 22.686 127 GLU CCC N 1
ATOM 2544 C CA . GLU C 1 120 ? 19.906 31.526 26.882 1.000 22.457 127 GLU CCC CA 1
ATOM 2545 C C . GLU C 1 120 ? 21.104 32.395 27.279 1.000 22.564 127 GLU CCC C 1
ATOM 2546 O O . GLU C 1 120 ? 21.446 32.460 28.496 1.000 22.519 127 GLU CCC O 1
ATOM 2552 N N . GLN C 1 121 ? 21.730 33.019 26.283 1.000 21.371 128 GLN CCC N 1
ATOM 2553 C CA . GLN C 1 121 ? 22.979 33.800 26.460 1.000 22.263 128 GLN CCC CA 1
ATOM 2554 C C . GLN C 1 121 ? 22.735 35.239 26.010 1.000 21.132 128 GLN CCC C 1
ATOM 2555 O O . GLN C 1 121 ? 22.092 35.428 24.970 1.000 22.800 128 GLN CCC O 1
ATOM 2561 N N . GLY C 1 122 ? 23.368 36.190 26.680 1.000 21.407 129 GLY CCC N 1
ATOM 2562 C CA . GLY C 1 122 ? 23.452 37.579 26.209 1.000 22.456 129 GLY CCC CA 1
ATOM 2563 C C . GLY C 1 122 ? 24.371 38.393 27.081 1.000 23.907 129 GLY CCC C 1
ATOM 2564 O O . GLY C 1 122 ? 24.941 37.840 28.064 1.000 20.880 129 GLY CCC O 1
ATOM 2565 N N . GLN C 1 123 ? 24.505 39.674 26.744 1.000 25.164 130 GLN CCC N 1
ATOM 2566 C CA . GLN C 1 123 ? 25.322 40.635 27.518 1.000 25.891 130 GLN CCC CA 1
ATOM 2567 C C . GLN C 1 123 ? 24.407 41.812 27.851 1.000 26.324 130 GLN CCC C 1
ATOM 2568 O O . GLN C 1 123 ? 23.615 42.214 26.968 1.000 29.574 130 GLN CCC O 1
ATOM 2574 N N . ASP C 1 124 ? 24.466 42.268 29.100 1.000 26.838 131 ASP CCC N 1
ATOM 2575 C CA . ASP C 1 124 ? 23.735 43.453 29.617 1.000 26.548 131 ASP CCC CA 1
ATOM 2576 C C . ASP C 1 124 ? 24.766 44.510 30.016 1.000 26.998 131 ASP CCC C 1
ATOM 2577 O O . ASP C 1 124 ? 25.786 44.152 30.643 1.000 27.214 131 ASP CCC O 1
ATOM 2582 N N . THR C 1 125 ? 24.522 45.762 29.648 1.000 28.057 132 THR CCC N 1
ATOM 2583 C CA . THR C 1 125 ? 25.317 46.921 30.115 1.000 28.613 132 THR CCC CA 1
ATOM 2584 C C . THR C 1 125 ? 24.409 47.774 30.993 1.000 25.745 132 THR CCC C 1
ATOM 2585 O O . THR C 1 125 ? 23.315 48.135 30.541 1.000 27.828 132 THR CCC O 1
ATOM 2589 N N . PHE C 1 126 ? 24.856 48.050 32.210 1.000 24.141 133 PHE CCC N 1
ATOM 2590 C CA . PHE C 1 126 ? 24.129 48.854 33.218 1.000 24.739 133 PHE CCC CA 1
ATOM 2591 C C . PHE C 1 126 ? 24.817 50.213 33.371 1.000 26.362 133 PHE CCC C 1
ATOM 2592 O O . PHE C 1 126 ? 26.060 50.262 33.443 1.000 27.591 133 PHE CCC O 1
ATOM 2600 N N . THR C 1 127 ? 24.031 51.285 33.415 1.000 27.820 134 THR CCC N 1
ATOM 2601 C CA . THR C 1 127 ? 24.503 52.638 33.801 1.000 29.670 134 THR CCC CA 1
ATOM 2602 C C . THR C 1 127 ? 23.575 53.133 34.910 1.000 29.057 134 THR CCC C 1
ATOM 2603 O O . THR C 1 127 ? 22.500 52.539 35.084 1.000 29.109 134 THR CCC O 1
ATOM 2607 N N . LYS C 1 128 ? 23.962 54.191 35.617 1.000 29.448 135 LYS CCC N 1
ATOM 2608 C CA . LYS C 1 128 ? 23.150 54.774 36.718 1.000 29.102 135 LYS CCC CA 1
ATOM 2609 C C . LYS C 1 128 ? 22.165 55.817 36.163 1.000 30.265 135 LYS CCC C 1
ATOM 2610 O O . LYS C 1 128 ? 21.440 56.415 36.965 1.000 27.861 135 LYS CCC O 1
ATOM 2616 N N . VAL C 1 129 ? 22.118 56.009 34.842 1.000 31.141 136 VAL CCC N 1
ATOM 2617 C CA . VAL C 1 129 ? 21.120 56.904 34.185 1.000 31.921 136 VAL CCC CA 1
ATOM 2618 C C . VAL C 1 129 ? 19.756 56.200 34.137 1.000 30.476 136 VAL CCC C 1
ATOM 2619 O O . VAL C 1 129 ? 19.648 55.163 33.455 1.000 34.240 136 VAL CCC O 1
ATOM 2623 N N . LYS C 1 130 ? 18.755 56.756 34.828 1.000 32.456 137 LYS CCC N 1
ATOM 2624 C CA . LYS C 1 130 ? 17.337 56.301 34.777 1.000 31.920 137 LYS CCC CA 1
ATOM 2625 C C . LYS C 1 130 ? 16.723 56.749 33.442 1.000 34.101 137 LYS CCC C 1
ATOM 2626 O O . LYS C 1 130 ? 16.706 57.953 33.132 1.000 33.080 137 LYS CCC O 1
ATOM 2632 N N . GLY D 1 20 ? 30.827 36.773 -20.436 1.000 49.986 27 GLY FFF N 1
ATOM 2633 C CA . GLY D 1 20 ? 32.186 36.196 -20.645 1.000 49.899 27 GLY FFF CA 1
ATOM 2634 C C . GLY D 1 20 ? 32.156 34.680 -20.731 1.000 50.401 27 GLY FFF C 1
ATOM 2635 O O . GLY D 1 20 ? 31.092 34.126 -21.075 1.000 49.321 27 GLY FFF O 1
ATOM 2636 N N . ILE D 1 21 ? 33.278 34.035 -20.394 1.000 52.752 28 ILE FFF N 1
ATOM 2637 C CA . ILE D 1 21 ? 33.495 32.562 -20.522 1.000 53.499 28 ILE FFF CA 1
ATOM 2638 C C . ILE D 1 21 ? 32.673 31.816 -19.460 1.000 55.629 28 ILE FFF C 1
ATOM 2639 O O . ILE D 1 21 ? 32.155 30.734 -19.790 1.000 58.607 28 ILE FFF O 1
ATOM 2644 N N . THR D 1 22 ? 32.567 32.342 -18.235 1.000 53.873 29 THR FFF N 1
ATOM 2645 C CA . THR D 1 22 ? 31.791 31.703 -17.135 1.000 54.213 29 THR FFF CA 1
ATOM 2646 C C . THR D 1 22 ? 30.340 31.551 -17.607 1.000 54.810 29 THR FFF C 1
ATOM 2647 O O . THR D 1 22 ? 29.845 32.474 -18.285 1.000 58.682 29 THR FFF O 1
ATOM 2651 N N . GLY D 1 23 ? 29.711 30.416 -17.287 1.000 55.164 30 GLY FFF N 1
ATOM 2652 C CA . GLY D 1 23 ? 28.321 30.084 -17.662 1.000 55.372 30 GLY FFF CA 1
ATOM 2653 C C . GLY D 1 23 ? 28.180 28.623 -18.056 1.000 57.090 30 GLY FFF C 1
ATOM 2654 O O . GLY D 1 23 ? 29.203 27.906 -18.045 1.000 58.983 30 GLY FFF O 1
ATOM 2655 N N . THR D 1 24 ? 26.955 28.183 -18.364 1.000 56.148 31 THR FFF N 1
ATOM 2656 C CA . THR D 1 24 ? 26.653 26.823 -18.888 1.000 54.367 31 THR FFF CA 1
ATOM 2657 C C . THR D 1 24 ? 26.525 26.917 -20.413 1.000 54.590 31 THR FFF C 1
ATOM 2658 O O . THR D 1 24 ? 25.756 27.783 -20.884 1.000 48.667 31 THR FFF O 1
ATOM 2662 N N . TRP D 1 25 ? 27.265 26.070 -21.139 1.000 53.063 32 TRP FFF N 1
ATOM 2663 C CA . TRP D 1 25 ? 27.337 26.034 -22.626 1.000 50.657 32 TRP FFF CA 1
ATOM 2664 C C . TRP D 1 25 ? 26.824 24.690 -23.152 1.000 50.497 32 TRP FFF C 1
ATOM 2665 O O . TRP D 1 25 ? 26.744 23.722 -22.360 1.000 51.473 32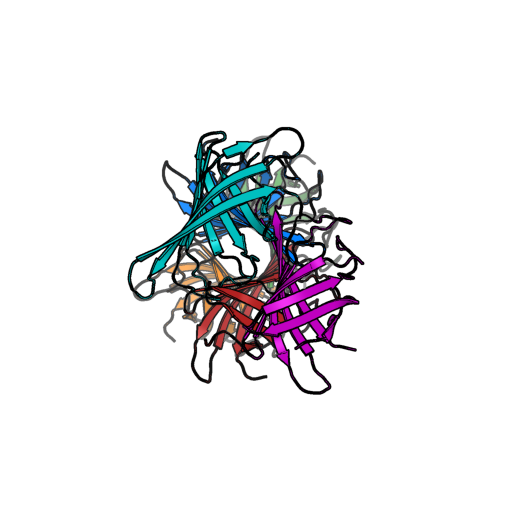 TRP FFF O 1
ATOM 2676 N N . TYR D 1 26 ? 26.522 24.638 -24.453 1.000 45.060 33 TYR FFF N 1
ATOM 2677 C CA . TYR D 1 26 ? 26.007 23.443 -25.168 1.000 42.521 33 TYR FFF CA 1
ATOM 2678 C C . TYR D 1 26 ? 26.721 23.348 -26.521 1.000 39.245 33 TYR FFF C 1
ATOM 2679 O O . TYR D 1 26 ? 27.080 24.395 -27.087 1.000 39.411 33 TYR FFF O 1
ATOM 2688 N N . ASN D 1 27 ? 26.969 22.136 -27.015 1.000 39.811 34 ASN FFF N 1
ATOM 2689 C CA . ASN D 1 27 ? 27.558 21.940 -28.370 1.000 38.212 34 ASN FFF CA 1
ATOM 2690 C C . ASN D 1 27 ? 26.493 21.375 -29.317 1.000 38.400 34 ASN FFF C 1
ATOM 2691 O O . ASN D 1 27 ? 25.361 21.063 -28.858 1.000 35.641 34 ASN FFF O 1
ATOM 2696 N N . GLN D 1 28 ? 26.859 21.252 -30.596 1.000 40.973 35 GLN FFF N 1
ATOM 2697 C CA . GLN D 1 28 ? 25.999 20.723 -31.689 1.000 42.029 35 GLN FFF CA 1
ATOM 2698 C C . GLN D 1 28 ? 25.488 19.320 -31.316 1.000 44.393 35 GLN FFF C 1
ATOM 2699 O O . GLN D 1 28 ? 24.350 18.985 -31.699 1.000 44.426 35 GLN FFF O 1
ATOM 2705 N N . SER D 1 29 ? 26.273 18.539 -30.565 1.000 45.437 36 SER FFF N 1
ATOM 2706 C CA . SER D 1 29 ? 25.923 17.150 -30.169 1.000 46.765 36 SER FFF CA 1
ATOM 2707 C C . SER D 1 29 ? 25.030 17.160 -28.922 1.000 47.564 36 SER FFF C 1
ATOM 2708 O O . SER D 1 29 ? 24.661 16.062 -28.457 1.000 50.450 36 SER FFF O 1
ATOM 2711 N N . GLY D 1 30 ? 24.701 18.350 -28.402 1.000 49.132 37 GLY FFF N 1
ATOM 2712 C CA . GLY D 1 30 ? 23.864 18.525 -27.198 1.000 48.785 37 GLY FFF CA 1
ATOM 2713 C C . GLY D 1 30 ? 24.589 18.141 -25.913 1.000 48.766 37 GLY FFF C 1
ATOM 2714 O O . GLY D 1 30 ? 23.900 17.823 -24.923 1.000 47.408 37 GLY FFF O 1
ATOM 2715 N N . SER D 1 31 ? 25.926 18.169 -25.912 1.000 47.262 38 SER FFF N 1
ATOM 2716 C CA . SER D 1 31 ? 26.761 18.054 -24.688 1.000 47.901 38 SER FFF CA 1
ATOM 2717 C C . SER D 1 31 ? 26.783 19.412 -23.979 1.000 48.401 38 SER FFF C 1
ATOM 2718 O O . SER D 1 31 ? 26.724 20.441 -24.680 1.000 46.111 38 SER FFF O 1
ATOM 2721 N N . THR D 1 32 ? 26.863 19.405 -22.643 1.000 49.317 39 THR FFF N 1
ATOM 2722 C CA . THR D 1 32 ? 26.818 20.617 -21.779 1.000 53.886 39 THR FFF CA 1
ATOM 2723 C C . THR D 1 32 ? 28.166 20.827 -21.079 1.000 53.396 39 THR FFF C 1
ATOM 2724 O O . THR D 1 32 ? 28.741 19.833 -20.574 1.000 52.866 39 THR FFF O 1
ATOM 2728 N N . PHE D 1 33 ? 28.599 22.090 -21.012 1.000 55.420 40 PHE FFF N 1
ATOM 2729 C CA . PHE D 1 33 ? 29.948 22.552 -20.591 1.000 58.090 40 PHE FFF CA 1
ATOM 2730 C C . PHE D 1 33 ? 29.769 23.696 -19.582 1.000 57.052 40 PHE FFF C 1
ATOM 2731 O O . PHE D 1 33 ? 29.726 24.870 -20.005 1.000 57.190 40 PHE FFF O 1
ATOM 2739 N N . THR D 1 34 ? 29.648 23.348 -18.293 1.000 54.204 41 THR FFF N 1
ATOM 2740 C CA . THR D 1 34 ? 29.442 24.291 -17.154 1.000 52.617 41 THR FFF CA 1
ATOM 2741 C C . THR D 1 34 ? 30.807 24.636 -16.542 1.000 50.555 41 THR FFF C 1
ATOM 2742 O O . THR D 1 34 ? 31.318 23.809 -15.767 1.000 51.738 41 THR FFF O 1
ATOM 2746 N N . VAL D 1 35 ? 31.352 25.815 -16.873 1.000 49.248 42 VAL FFF N 1
ATOM 2747 C CA . VAL D 1 35 ? 32.737 26.261 -16.523 1.000 50.181 42 VAL FFF CA 1
ATOM 2748 C C . VAL D 1 35 ? 32.689 27.556 -15.702 1.000 50.626 42 VAL FFF C 1
ATOM 2749 O O . VAL D 1 35 ? 31.902 28.457 -16.056 1.000 52.298 42 VAL FFF O 1
ATOM 2753 N N . THR D 1 36 ? 33.544 27.644 -14.677 1.000 55.194 43 THR FFF N 1
ATOM 2754 C CA . THR D 1 36 ? 33.914 28.886 -13.944 1.000 54.663 43 THR FFF CA 1
ATOM 2755 C C . THR D 1 36 ? 35.288 29.352 -14.440 1.000 53.300 43 THR FFF C 1
ATOM 2756 O O . THR D 1 36 ? 36.235 28.534 -14.404 1.000 55.735 43 THR FFF O 1
ATOM 2760 N N . ALA D 1 37 ? 35.384 30.598 -14.911 1.000 50.274 44 ALA FFF N 1
ATOM 2761 C CA . ALA D 1 37 ? 36.646 31.269 -15.303 1.000 53.897 44 ALA FFF CA 1
ATOM 2762 C C . ALA D 1 37 ? 37.102 32.171 -14.149 1.000 56.764 44 ALA FFF C 1
ATOM 2763 O O . ALA D 1 37 ? 36.506 33.248 -13.982 1.000 55.595 44 ALA FFF O 1
ATOM 2765 N N . GLY D 1 38 ? 38.097 31.727 -13.371 1.000 62.131 45 GLY FFF N 1
ATOM 2766 C CA . GLY D 1 38 ? 38.666 32.476 -12.233 1.000 66.008 45 GLY FFF CA 1
ATOM 2767 C C . GLY D 1 38 ? 39.526 33.642 -12.697 1.000 71.794 45 GLY FFF C 1
ATOM 2768 O O . GLY D 1 38 ? 39.905 33.665 -13.883 1.000 74.254 45 GLY FFF O 1
ATOM 2769 N N . ALA D 1 39 ? 39.841 34.572 -11.792 1.000 76.513 46 ALA FFF N 1
ATOM 2770 C CA . ALA D 1 39 ? 40.630 35.798 -12.070 1.000 83.333 46 ALA FFF CA 1
ATOM 2771 C C . ALA D 1 39 ? 42.092 35.446 -12.389 1.000 86.340 46 ALA FFF C 1
ATOM 2772 O O . ALA D 1 39 ? 42.803 36.323 -12.921 1.000 91.522 46 ALA FFF O 1
ATOM 2774 N N . ASP D 1 40 ? 42.519 34.218 -12.070 1.000 86.797 47 ASP FFF N 1
ATOM 2775 C CA . ASP D 1 40 ? 43.924 33.736 -12.197 1.000 83.929 47 ASP FFF CA 1
ATOM 2776 C C . ASP D 1 40 ? 44.181 33.140 -13.590 1.000 81.833 47 ASP FFF C 1
ATOM 2777 O O . ASP D 1 40 ? 45.363 32.925 -13.918 1.000 81.745 47 ASP FFF O 1
ATOM 2782 N N . GLY D 1 41 ? 43.129 32.887 -14.377 1.000 77.336 48 GLY FFF N 1
ATOM 2783 C CA . GLY D 1 41 ? 43.227 32.295 -15.727 1.000 70.573 48 GLY FFF CA 1
ATOM 2784 C C . GLY D 1 41 ? 43.085 30.781 -15.695 1.000 66.308 48 GLY FFF C 1
ATOM 2785 O O . GLY D 1 41 ? 43.591 30.125 -16.625 1.000 62.928 48 GLY FFF O 1
ATOM 2786 N N . ASN D 1 42 ? 42.447 30.246 -14.649 1.000 61.981 49 ASN FFF N 1
ATOM 2787 C CA . ASN D 1 42 ? 42.122 28.804 -14.494 1.000 58.397 49 ASN FFF CA 1
ATOM 2788 C C . ASN D 1 42 ? 40.663 28.587 -14.896 1.000 56.181 49 ASN FFF C 1
ATOM 2789 O O . ASN D 1 42 ? 39.835 29.480 -14.619 1.000 54.453 49 ASN FFF O 1
ATOM 2794 N N . LEU D 1 43 ? 40.375 27.442 -15.517 1.000 53.367 50 LEU FFF N 1
ATOM 2795 C CA . LEU D 1 43 ? 39.001 26.970 -15.825 1.000 52.469 50 LEU FFF CA 1
ATOM 2796 C C . LEU D 1 43 ? 38.699 25.762 -14.935 1.000 49.759 50 LEU FFF C 1
ATOM 2797 O O . LEU D 1 43 ? 39.557 24.871 -14.836 1.000 49.302 50 LEU FFF O 1
ATOM 2802 N N . THR D 1 44 ? 37.534 25.763 -14.289 1.000 48.828 51 THR FFF N 1
ATOM 2803 C CA . THR D 1 44 ? 37.019 24.650 -13.455 1.000 47.326 51 THR FFF CA 1
ATOM 2804 C C . THR D 1 44 ? 35.532 24.472 -13.773 1.000 46.416 51 THR FFF C 1
ATOM 2805 O O . THR D 1 44 ? 34.858 25.488 -13.980 1.000 47.181 51 THR FFF O 1
ATOM 2809 N N . GLY D 1 45 ? 35.052 23.228 -13.811 1.000 45.651 52 GLY FFF N 1
ATOM 2810 C CA . GLY D 1 45 ? 33.634 22.911 -14.058 1.000 47.898 52 GLY FFF CA 1
ATOM 2811 C C . GLY D 1 45 ? 33.399 21.423 -14.246 1.000 47.152 52 GLY FFF C 1
ATOM 2812 O O . GLY D 1 45 ? 34.285 20.622 -13.880 1.000 46.845 52 GLY FFF O 1
ATOM 2813 N N . GLN D 1 46 ? 32.239 21.065 -14.797 1.000 46.703 53 GLN FFF N 1
ATOM 2814 C CA . GLN D 1 46 ? 31.903 19.669 -15.170 1.000 46.973 53 GLN FFF CA 1
ATOM 2815 C C . GLN D 1 46 ? 31.505 19.618 -16.651 1.000 45.693 53 GLN FFF C 1
ATOM 2816 O O . GLN D 1 46 ? 31.100 20.657 -17.201 1.000 39.476 53 GLN FFF O 1
ATOM 2822 N N . TYR D 1 47 ? 31.660 18.444 -17.266 1.000 43.178 54 TYR FFF N 1
ATOM 2823 C CA . TYR D 1 47 ? 31.238 18.148 -18.656 1.000 40.134 54 TYR FFF CA 1
ATOM 2824 C C . TYR D 1 47 ? 30.309 16.939 -18.618 1.000 41.064 54 TYR FFF C 1
ATOM 2825 O O . TYR D 1 47 ? 30.713 15.922 -18.028 1.000 36.964 54 TYR FFF O 1
ATOM 2834 N N . GLU D 1 48 ? 29.114 17.073 -19.207 1.000 44.588 55 GLU FFF N 1
ATOM 2835 C CA . GLU D 1 48 ? 28.192 15.956 -19.539 1.000 45.274 55 GLU FFF CA 1
ATOM 2836 C C . GLU D 1 48 ? 28.181 15.775 -21.062 1.000 44.304 55 GLU FFF C 1
ATOM 2837 O O . GLU D 1 48 ? 27.808 16.723 -21.785 1.000 39.239 55 GLU FFF O 1
ATOM 2843 N N . ASN D 1 49 ? 28.619 14.606 -21.527 1.000 42.753 56 ASN FFF N 1
ATOM 2844 C CA . ASN D 1 49 ? 28.630 14.232 -22.964 1.000 41.333 56 ASN FFF CA 1
ATOM 2845 C C . ASN D 1 49 ? 27.277 13.598 -23.298 1.000 42.153 56 ASN FFF C 1
ATOM 2846 O O . ASN D 1 49 ? 26.837 12.715 -22.525 1.000 43.382 56 ASN FFF O 1
ATOM 2851 N N . ARG D 1 50 ? 26.660 14.040 -24.400 1.000 44.000 57 ARG FFF N 1
ATOM 2852 C CA . ARG D 1 50 ? 25.366 13.524 -24.924 1.000 45.684 57 ARG FFF CA 1
ATOM 2853 C C . ARG D 1 50 ? 25.503 13.125 -26.404 1.000 45.021 57 ARG FFF C 1
ATOM 2854 O O . ARG D 1 50 ? 24.476 12.746 -27.010 1.000 45.587 57 ARG FFF O 1
ATOM 2862 N N . ALA D 1 51 ? 26.721 13.168 -26.954 1.000 43.554 58 ALA FFF N 1
ATOM 2863 C CA . ALA D 1 51 ? 27.021 12.828 -28.364 1.000 45.264 58 ALA FFF CA 1
ATOM 2864 C C . ALA D 1 51 ? 26.664 11.356 -28.606 1.000 45.854 58 ALA FFF C 1
ATOM 2865 O O . ALA D 1 51 ? 27.206 10.477 -27.883 1.000 42.459 58 ALA FFF O 1
ATOM 2867 N N . GLN D 1 52 ? 25.779 11.112 -29.579 1.000 43.481 59 GLN FFF N 1
ATOM 2868 C CA . GLN D 1 52 ? 25.219 9.778 -29.924 1.000 48.438 59 GLN FFF CA 1
ATOM 2869 C C . GLN D 1 52 ? 26.321 8.891 -30.527 1.000 50.181 59 GLN FFF C 1
ATOM 2870 O O . GLN D 1 52 ? 27.096 9.394 -31.375 1.000 49.940 59 GLN FFF O 1
ATOM 2876 N N . GLY D 1 53 ? 26.391 7.625 -30.103 1.000 50.822 60 GLY FFF N 1
ATOM 2877 C CA . GLY D 1 53 ? 27.387 6.636 -30.569 1.000 50.718 60 GLY FFF CA 1
ATOM 2878 C C . GLY D 1 53 ? 28.713 6.731 -29.820 1.000 53.889 60 GLY FFF C 1
ATOM 2879 O O . GLY D 1 53 ? 29.703 6.165 -30.326 1.000 55.416 60 GLY FFF O 1
ATOM 2880 N N . THR D 1 54 ? 28.747 7.406 -28.660 1.000 51.133 61 THR FFF N 1
ATOM 2881 C CA . THR D 1 54 ? 29.948 7.560 -27.789 1.000 49.925 61 THR FFF CA 1
ATOM 2882 C C . THR D 1 54 ? 29.700 6.876 -26.436 1.000 49.334 61 THR FFF C 1
ATOM 2883 O O . THR D 1 54 ? 28.542 6.511 -26.154 1.000 52.348 61 THR FFF O 1
ATOM 2887 N N . GLY D 1 55 ? 30.758 6.694 -25.642 1.000 49.073 62 GLY FFF N 1
ATOM 2888 C CA . GLY D 1 55 ? 30.688 6.136 -24.276 1.000 49.647 62 GLY FFF CA 1
ATOM 2889 C C . GLY D 1 55 ? 30.552 7.238 -23.240 1.000 48.418 62 GLY FFF C 1
ATOM 2890 O O . GLY D 1 55 ? 30.575 8.419 -23.635 1.000 49.928 62 GLY FFF O 1
ATOM 2891 N N . CYS D 1 56 ? 30.413 6.878 -21.961 1.000 47.769 63 CYS FFF N 1
ATOM 2892 C CA . CYS D 1 56 ? 30.492 7.829 -20.820 1.000 52.049 63 CYS FFF CA 1
ATOM 2893 C C . CYS D 1 56 ? 29.540 9.017 -21.057 1.000 48.381 63 CYS FFF C 1
ATOM 2894 O O . CYS D 1 56 ? 29.984 10.170 -20.914 1.000 47.122 63 CYS FFF O 1
ATOM 2897 N N . GLN D 1 57 ? 28.279 8.745 -21.415 1.000 47.853 64 GLN FFF N 1
ATOM 2898 C CA . GLN D 1 57 ? 27.230 9.776 -21.650 1.000 46.987 64 GLN FFF CA 1
ATOM 2899 C C . GLN D 1 57 ? 26.438 10.000 -20.356 1.000 45.021 64 GLN FFF C 1
ATOM 2900 O O . GLN D 1 57 ? 26.491 9.117 -19.473 1.000 41.982 64 GLN FFF O 1
ATOM 2906 N N . ASN D 1 58 ? 25.744 11.141 -20.256 1.000 45.305 65 ASN FFF N 1
ATOM 2907 C CA . ASN D 1 58 ? 24.700 11.437 -19.232 1.000 46.754 65 ASN FFF CA 1
ATOM 2908 C C . ASN D 1 58 ? 25.237 11.276 -17.798 1.000 47.796 65 ASN FFF C 1
ATOM 2909 O O . ASN D 1 58 ? 24.504 10.694 -16.961 1.000 43.903 65 ASN FFF O 1
ATOM 2914 N N . SER D 1 59 ? 26.444 11.780 -17.513 1.000 50.092 66 SER FFF N 1
ATOM 2915 C CA . SER D 1 59 ? 27.081 11.745 -16.166 1.000 49.198 66 SER FFF CA 1
ATOM 2916 C C . SER D 1 59 ? 28.181 12.801 -16.100 1.000 47.264 66 SER FFF C 1
ATOM 2917 O O . SER D 1 59 ? 29.067 12.808 -16.950 1.000 47.736 66 SER FFF O 1
ATOM 2920 N N . PRO D 1 60 ? 28.165 13.735 -15.118 1.000 45.842 67 PRO FFF N 1
ATOM 2921 C CA . PRO D 1 60 ? 29.168 14.798 -15.064 1.000 45.960 67 PRO FFF CA 1
ATOM 2922 C C . PRO D 1 60 ? 30.584 14.264 -14.803 1.000 46.305 67 PRO FFF C 1
ATOM 2923 O O . PRO D 1 60 ? 30.751 13.457 -13.904 1.000 46.319 67 PRO FFF O 1
ATOM 2927 N N . TYR D 1 61 ? 31.545 14.714 -15.618 1.000 44.339 68 TYR FFF N 1
ATOM 2928 C CA . TYR D 1 61 ? 32.998 14.418 -15.508 1.000 41.805 68 TYR FFF CA 1
ATOM 2929 C C . TYR D 1 61 ? 33.727 15.739 -15.256 1.000 45.067 68 TYR FFF C 1
ATOM 2930 O O . TYR D 1 61 ? 33.333 16.778 -15.832 1.000 47.966 68 TYR FFF O 1
ATOM 2939 N N . THR D 1 62 ? 34.754 15.706 -14.410 1.000 43.486 69 THR FFF N 1
ATOM 2940 C CA . THR D 1 62 ? 35.523 16.908 -14.003 1.000 44.896 69 THR FFF CA 1
ATOM 2941 C C . THR D 1 62 ? 36.197 17.531 -15.224 1.000 42.699 69 THR FFF C 1
ATOM 2942 O O . THR D 1 62 ? 36.736 16.775 -16.052 1.000 44.505 69 THR FFF O 1
ATOM 2946 N N . LEU D 1 63 ? 36.166 18.861 -15.285 1.000 40.338 70 LEU FFF N 1
ATOM 2947 C CA . LEU D 1 63 ? 36.735 19.698 -16.367 1.000 43.045 70 LEU FFF CA 1
ATOM 2948 C C . LEU D 1 63 ? 37.837 20.559 -15.759 1.000 41.609 70 LEU FFF C 1
ATOM 2949 O O . LEU D 1 63 ? 37.573 21.179 -14.717 1.000 46.333 70 LEU FFF O 1
ATOM 2954 N N . THR D 1 64 ? 39.001 20.627 -16.405 1.000 41.059 71 THR FFF N 1
ATOM 2955 C CA . THR D 1 64 ? 40.133 21.482 -15.968 1.000 42.840 71 THR FFF CA 1
ATOM 2956 C C . THR D 1 64 ? 40.788 22.138 -17.182 1.000 42.125 71 THR FFF C 1
ATOM 2957 O O . THR D 1 64 ? 41.009 21.419 -18.168 1.000 45.140 71 THR FFF O 1
ATOM 2961 N N . GLY D 1 65 ? 41.135 23.425 -17.092 1.000 40.763 72 GLY FFF N 1
ATOM 2962 C CA . GLY D 1 65 ? 41.758 24.147 -18.216 1.000 42.636 72 GLY FFF CA 1
ATOM 2963 C C . GLY D 1 65 ? 42.294 25.525 -17.864 1.000 45.768 72 GLY FFF C 1
ATOM 2964 O O . GLY D 1 65 ? 42.144 25.956 -16.699 1.000 48.385 72 GLY FFF O 1
ATOM 2965 N N . ARG D 1 66 ? 42.884 26.193 -18.866 1.000 48.463 73 ARG FFF N 1
ATOM 2966 C CA . ARG D 1 66 ? 43.507 27.541 -18.778 1.000 48.596 73 ARG FFF CA 1
ATOM 2967 C C . ARG D 1 66 ? 42.861 28.464 -19.814 1.000 52.861 73 ARG FFF C 1
ATOM 2968 O O . ARG D 1 66 ? 42.454 27.954 -20.881 1.000 53.649 73 ARG FFF O 1
ATOM 2976 N N . TYR D 1 67 ? 42.784 29.765 -19.516 1.000 51.386 74 TYR FFF N 1
ATOM 2977 C CA . TYR D 1 67 ? 42.292 30.811 -20.450 1.000 56.181 74 TYR FFF CA 1
ATOM 2978 C C . TYR D 1 67 ? 43.141 32.075 -20.278 1.000 56.911 74 TYR FFF C 1
ATOM 2979 O O . TYR D 1 67 ? 43.507 32.410 -19.132 1.000 58.655 74 TYR FFF O 1
ATOM 2988 N N . ASN D 1 68 ? 43.451 32.732 -21.399 1.000 58.565 75 ASN FFF N 1
ATOM 2989 C CA . ASN D 1 68 ? 44.258 33.978 -21.483 1.000 59.362 75 ASN FFF CA 1
ATOM 2990 C C . ASN D 1 68 ? 43.594 34.917 -22.497 1.000 62.688 75 ASN FFF C 1
ATOM 2991 O O . ASN D 1 68 ? 44.052 34.951 -23.656 1.000 64.324 75 ASN FFF O 1
ATOM 2996 N N . GLY D 1 69 ? 42.549 35.636 -22.071 1.000 62.903 76 GLY FFF N 1
ATOM 2997 C CA . GLY D 1 69 ? 41.764 36.555 -22.920 1.000 61.549 76 GLY FFF CA 1
ATOM 2998 C C . GLY D 1 69 ? 40.656 35.820 -23.656 1.000 61.588 76 GLY FFF C 1
ATOM 2999 O O . GLY D 1 69 ? 39.779 35.249 -22.980 1.000 59.876 76 GLY FFF O 1
ATOM 3000 N N . THR D 1 70 ? 40.703 35.812 -24.992 1.000 59.484 77 THR FFF N 1
ATOM 3001 C CA . THR D 1 70 ? 39.716 35.127 -25.872 1.000 59.356 77 THR FFF CA 1
ATOM 3002 C C . THR D 1 70 ? 40.089 33.646 -26.040 1.000 60.146 77 THR FFF C 1
ATOM 3003 O O . THR D 1 70 ? 39.214 32.877 -26.483 1.000 59.058 77 THR FFF O 1
ATOM 3007 N N . LYS D 1 71 ? 41.330 33.271 -25.701 1.000 58.291 78 LYS FFF N 1
ATOM 3008 C CA . LYS D 1 71 ? 41.934 31.938 -25.980 1.000 56.452 78 LYS FFF CA 1
ATOM 3009 C C . LYS D 1 71 ? 41.640 30.994 -24.808 1.000 53.988 78 LYS FFF C 1
ATOM 3010 O O . LYS D 1 71 ? 41.897 31.384 -23.656 1.000 54.113 78 LYS FFF O 1
ATOM 3016 N N . LEU D 1 72 ? 41.126 29.796 -25.105 1.000 50.925 79 LEU FFF N 1
ATOM 3017 C CA . LEU D 1 72 ? 40.724 28.769 -24.108 1.000 48.905 79 LEU FFF CA 1
ATOM 3018 C C . LEU D 1 72 ? 41.434 27.443 -24.395 1.000 48.268 79 LEU FFF C 1
ATOM 3019 O O . LEU D 1 72 ? 41.918 27.241 -25.529 1.000 50.990 79 LEU FFF O 1
ATOM 3024 N N . GLU D 1 73 ? 41.452 26.572 -23.387 1.000 45.111 80 GLU FFF N 1
ATOM 3025 C CA . GLU D 1 73 ? 42.025 25.204 -23.423 1.000 46.267 80 GLU FFF CA 1
ATOM 3026 C C . GLU D 1 73 ? 41.469 24.460 -22.205 1.000 47.342 80 GLU FFF C 1
ATOM 3027 O O . GLU D 1 73 ? 41.510 25.055 -21.106 1.000 45.185 80 GLU FFF O 1
ATOM 3033 N N . TRP D 1 74 ? 40.919 23.253 -22.382 1.000 42.499 81 TRP FFF N 1
ATOM 3034 C CA . TRP D 1 74 ? 40.481 22.399 -21.247 1.000 40.360 81 TRP FFF CA 1
ATOM 3035 C C . TRP D 1 74 ? 40.467 20.926 -21.637 1.000 39.842 81 TRP FFF C 1
ATOM 3036 O O . TRP D 1 74 ? 40.585 20.612 -22.830 1.000 38.650 81 TRP FFF O 1
ATOM 3047 N N . ARG D 1 75 ? 40.325 20.070 -20.626 1.000 42.964 82 ARG FFF N 1
ATOM 3048 C CA . ARG D 1 75 ? 40.539 18.609 -20.727 1.000 42.584 82 ARG FFF CA 1
ATOM 3049 C C . ARG D 1 75 ? 39.538 17.905 -19.805 1.000 38.285 82 ARG FFF C 1
ATOM 3050 O O . ARG D 1 75 ? 39.184 18.461 -18.761 1.000 33.628 82 ARG FFF O 1
ATOM 3058 N N . VAL D 1 76 ? 39.061 16.743 -20.235 1.000 38.450 83 VAL FFF N 1
ATOM 3059 C CA . VAL D 1 76 ? 38.211 15.824 -19.432 1.000 38.161 83 VAL FFF CA 1
ATOM 3060 C C . VAL D 1 76 ? 38.847 14.442 -19.545 1.000 40.501 83 VAL FFF C 1
ATOM 3061 O O . VAL D 1 76 ? 39.057 13.987 -20.694 1.000 34.723 83 VAL FFF O 1
ATOM 3065 N N . GLU D 1 77 ? 39.213 13.852 -18.406 1.000 42.059 84 GLU FFF N 1
ATOM 3066 C CA . GLU D 1 77 ? 39.540 12.409 -18.293 1.000 46.429 84 GLU FFF CA 1
ATOM 3067 C C . GLU D 1 77 ? 38.217 11.683 -18.043 1.000 44.599 84 GLU FFF C 1
ATOM 3068 O O . GLU D 1 77 ? 37.584 11.956 -17.006 1.000 43.915 84 GLU FFF O 1
ATOM 3074 N N . TRP D 1 78 ? 37.806 10.826 -18.982 1.000 43.009 85 TRP FFF N 1
ATOM 3075 C CA . TRP D 1 78 ? 36.478 10.159 -18.990 1.000 42.057 85 TRP FFF CA 1
ATOM 3076 C C . TRP D 1 78 ? 36.470 9.016 -17.971 1.000 43.149 85 TRP FFF C 1
ATOM 3077 O O . TRP D 1 78 ? 36.321 7.842 -18.391 1.000 40.361 85 TRP FFF O 1
ATOM 3088 N N . ASN D 1 79 ? 36.597 9.369 -16.684 1.000 44.781 86 ASN FFF N 1
ATOM 3089 C CA . ASN D 1 79 ? 36.631 8.435 -15.525 1.000 46.655 86 ASN FFF CA 1
ATOM 3090 C C . ASN D 1 79 ? 35.908 9.099 -14.343 1.000 47.523 86 ASN FFF C 1
ATOM 3091 O O . ASN D 1 79 ? 36.319 10.202 -13.953 1.000 48.965 86 ASN FFF O 1
ATOM 3096 N N . ASN D 1 80 ? 34.860 8.468 -13.806 1.000 48.809 87 ASN FFF N 1
ATOM 3097 C CA . ASN D 1 80 ? 34.173 8.927 -12.566 1.000 50.155 87 ASN FFF CA 1
ATOM 3098 C C . ASN D 1 80 ? 33.694 7.691 -11.788 1.000 51.862 87 ASN FFF C 1
ATOM 3099 O O . ASN D 1 80 ? 34.175 6.581 -12.095 1.000 50.028 87 ASN FFF O 1
ATOM 3104 N N . SER D 1 81 ? 32.807 7.857 -10.801 1.000 52.243 88 SER FFF N 1
ATOM 3105 C CA . SER D 1 81 ? 32.233 6.728 -10.018 1.000 52.096 88 SER FFF CA 1
ATOM 3106 C C . SER D 1 81 ? 31.157 6.010 -10.846 1.000 50.726 88 SER FFF C 1
ATOM 3107 O O . SER D 1 81 ? 30.696 4.944 -10.404 1.000 49.666 88 SER FFF O 1
ATOM 3110 N N . THR D 1 82 ? 30.786 6.561 -12.007 1.000 52.541 89 THR FFF N 1
ATOM 3111 C CA . THR D 1 82 ? 29.727 6.027 -12.910 1.000 51.346 89 THR FFF CA 1
ATOM 3112 C C . THR D 1 82 ? 30.349 5.078 -13.943 1.000 51.309 89 THR FFF C 1
ATOM 3113 O O . THR D 1 82 ? 30.010 3.877 -13.913 1.000 49.164 89 THR FFF O 1
ATOM 3117 N N . GLU D 1 83 ? 31.209 5.599 -14.829 1.000 51.397 90 GLU FFF N 1
ATOM 3118 C CA . GLU D 1 83 ? 31.756 4.848 -15.994 1.000 50.333 90 GLU FFF CA 1
ATOM 3119 C C . GLU D 1 83 ? 33.175 5.330 -16.326 1.000 48.163 90 GLU FFF C 1
ATOM 3120 O O . GLU D 1 83 ? 33.415 6.549 -16.366 1.000 51.514 90 GLU FFF O 1
ATOM 3126 N N . ASN D 1 84 ? 34.088 4.386 -16.537 1.000 51.301 91 ASN FFF N 1
ATOM 3127 C CA . ASN D 1 84 ? 35.449 4.639 -17.073 1.000 52.951 91 ASN FFF CA 1
ATOM 3128 C C . ASN D 1 84 ? 35.506 4.071 -18.493 1.000 54.324 91 ASN FFF C 1
ATOM 3129 O O . ASN D 1 84 ? 35.370 2.843 -18.637 1.000 53.472 91 ASN FFF O 1
ATOM 3134 N N . CYS D 1 85 ? 35.674 4.938 -19.494 1.000 56.335 92 CYS FFF N 1
ATOM 3135 C CA . CYS D 1 85 ? 35.916 4.558 -20.913 1.000 57.387 92 CYS FFF CA 1
ATOM 3136 C C . CYS D 1 85 ? 37.382 4.861 -21.270 1.000 55.408 92 CYS FFF C 1
ATOM 3137 O O . CYS D 1 85 ? 37.671 5.066 -22.458 1.000 49.419 92 CYS FFF O 1
ATOM 3140 N N . HIS D 1 86 ? 38.260 4.882 -20.255 1.000 52.254 93 HIS FFF N 1
ATOM 3141 C CA . HIS D 1 86 ? 39.744 4.903 -20.359 1.000 50.513 93 HIS FFF CA 1
ATOM 3142 C C . HIS D 1 86 ? 40.172 5.751 -21.559 1.000 49.735 93 HIS FFF C 1
ATOM 3143 O O . HIS D 1 86 ? 40.606 5.177 -22.573 1.000 46.076 93 HIS FFF O 1
ATOM 3150 N N . SER D 1 87 ? 40.043 7.073 -21.426 1.000 50.141 94 SER FFF N 1
ATOM 3151 C CA . SER D 1 87 ? 40.301 8.072 -22.496 1.000 49.165 94 SER FFF CA 1
ATOM 3152 C C . SER D 1 87 ? 40.205 9.486 -21.920 1.000 50.549 94 SER FFF C 1
ATOM 3153 O O . SER D 1 87 ? 39.628 9.650 -20.825 1.000 50.337 94 SER FFF O 1
ATOM 3156 N N . ARG D 1 88 ? 40.749 10.457 -22.657 1.000 48.261 95 ARG FFF N 1
ATOM 3157 C CA . ARG D 1 88 ? 40.758 11.902 -22.316 1.000 44.440 95 ARG FFF CA 1
ATOM 3158 C C . ARG D 1 88 ? 40.518 12.682 -23.612 1.000 40.333 95 ARG FFF C 1
ATOM 3159 O O . ARG D 1 88 ? 41.031 12.234 -24.657 1.000 36.277 95 ARG FFF O 1
ATOM 3167 N N . THR D 1 89 ? 39.759 13.780 -23.549 1.000 36.849 96 THR FFF N 1
ATOM 3168 C CA . THR D 1 89 ? 39.558 14.732 -24.669 1.000 36.576 96 THR FFF CA 1
ATOM 3169 C C . THR D 1 89 ? 40.162 16.090 -24.303 1.000 36.491 96 THR FFF C 1
ATOM 3170 O O . THR D 1 89 ? 39.965 16.511 -23.148 1.000 36.033 96 THR FFF O 1
ATOM 3174 N N . GLU D 1 90 ? 40.840 16.735 -25.262 1.000 35.692 97 GLU FFF N 1
ATOM 3175 C CA . GLU D 1 90 ? 41.377 18.119 -25.162 1.000 35.509 97 GLU FFF CA 1
ATOM 3176 C C . GLU D 1 90 ? 40.676 19.033 -26.175 1.000 34.259 97 GLU FFF C 1
ATOM 3177 O O . GLU D 1 90 ? 40.750 18.737 -27.382 1.000 31.300 97 GLU FFF O 1
ATOM 3183 N N . TRP D 1 91 ? 40.047 20.106 -25.687 1.000 34.659 98 TRP FFF N 1
ATOM 3184 C CA . TRP D 1 91 ? 39.488 21.222 -26.497 1.000 35.332 98 TRP FFF CA 1
ATOM 3185 C C . TRP D 1 91 ? 40.457 22.401 -26.432 1.000 38.599 98 TRP FFF C 1
ATOM 3186 O O . TRP D 1 91 ? 40.953 22.695 -25.315 1.000 36.581 98 TRP FFF O 1
ATOM 3197 N N . ARG D 1 92 ? 40.702 23.036 -27.584 1.000 39.922 99 ARG FFF N 1
ATOM 3198 C CA . ARG D 1 92 ? 41.503 24.277 -27.724 1.000 41.329 99 ARG FFF CA 1
ATOM 3199 C C . ARG D 1 92 ? 40.793 25.183 -28.734 1.000 44.569 99 ARG FFF C 1
ATOM 3200 O O . ARG D 1 92 ? 40.177 24.636 -29.669 1.000 42.072 99 ARG FFF O 1
ATOM 3208 N N . GLY D 1 93 ? 40.875 26.506 -28.558 1.000 47.322 100 GLY FFF N 1
ATOM 3209 C CA . GLY D 1 93 ? 40.250 27.480 -29.475 1.000 49.416 100 GLY FFF CA 1
ATOM 3210 C C . GLY D 1 93 ? 40.006 28.828 -28.821 1.000 51.717 100 GLY FFF C 1
ATOM 3211 O O . GLY D 1 93 ? 40.833 29.234 -27.994 1.000 52.029 100 GLY FFF O 1
ATOM 3212 N N . GLN D 1 94 ? 38.896 29.486 -29.175 1.000 54.049 101 GLN FFF N 1
ATOM 3213 C CA . GLN D 1 94 ? 38.672 30.944 -28.977 1.000 53.848 101 GLN FFF CA 1
ATOM 3214 C C . GLN D 1 94 ? 37.244 31.208 -28.474 1.000 54.288 101 GLN FFF C 1
ATOM 3215 O O . GLN D 1 94 ? 36.319 30.487 -28.911 1.000 51.556 101 GLN FFF O 1
ATOM 3221 N N . TYR D 1 95 ? 37.085 32.212 -27.599 1.000 54.881 102 TYR FFF N 1
ATOM 3222 C CA . TYR D 1 95 ? 35.785 32.798 -27.170 1.000 55.334 102 TYR FFF CA 1
ATOM 3223 C C . TYR D 1 95 ? 35.486 34.039 -28.016 1.000 54.834 102 TYR FFF C 1
ATOM 3224 O O . TYR D 1 95 ? 36.339 34.942 -28.076 1.000 50.789 102 TYR FFF O 1
ATOM 3233 N N . GLN D 1 96 ? 34.299 34.078 -28.624 1.000 56.330 103 GLN FFF N 1
ATOM 3234 C CA . GLN D 1 96 ? 33.774 35.240 -29.388 1.000 58.974 103 GLN FFF CA 1
ATOM 3235 C C . GLN D 1 96 ? 32.540 35.782 -28.660 1.000 61.973 103 GLN FFF C 1
ATOM 3236 O O . GLN D 1 96 ? 31.514 35.070 -28.634 1.000 64.351 103 GLN FFF O 1
ATOM 3242 N N . GLY D 1 97 ? 32.645 36.989 -28.092 1.000 62.875 104 GLY FFF N 1
ATOM 3243 C CA . GLY D 1 97 ? 31.518 37.714 -27.472 1.000 63.306 104 GLY FFF CA 1
ATOM 3244 C C . GLY D 1 97 ? 30.623 38.347 -28.524 1.000 65.264 104 GLY FFF C 1
ATOM 3245 O O . GLY D 1 97 ? 30.561 37.809 -29.646 1.000 66.609 104 GLY FFF O 1
ATOM 3246 N N . GLY D 1 98 ? 29.961 39.456 -28.178 1.000 69.218 105 GLY FFF N 1
ATOM 3247 C CA . GLY D 1 98 ? 29.062 40.208 -29.077 1.000 70.849 105 GLY FFF CA 1
ATOM 3248 C C . GLY D 1 98 ? 27.602 39.966 -28.736 1.000 73.334 105 GLY FFF C 1
ATOM 3249 O O . GLY D 1 98 ? 27.246 40.123 -27.552 1.000 77.332 105 GLY FFF O 1
ATOM 3250 N N . ALA D 1 99 ? 26.789 39.595 -29.732 1.000 75.509 106 ALA FFF N 1
ATOM 3251 C CA . ALA D 1 99 ? 25.322 39.407 -29.614 1.000 76.611 106 ALA FFF CA 1
ATOM 3252 C C . ALA D 1 99 ? 25.030 37.999 -29.077 1.000 78.487 106 ALA FFF C 1
ATOM 3253 O O . ALA D 1 99 ? 24.774 37.877 -27.859 1.000 78.977 106 ALA FFF O 1
ATOM 3255 N N . GLU D 1 100 ? 25.066 36.986 -29.951 1.000 77.654 107 GLU FFF N 1
ATOM 3256 C CA . GLU D 1 100 ? 25.042 35.544 -29.574 1.000 78.718 107 GLU FFF CA 1
ATOM 3257 C C . GLU D 1 100 ? 26.499 35.071 -29.458 1.000 77.270 107 GLU FFF C 1
ATOM 3258 O O . GLU D 1 100 ? 27.196 35.012 -30.494 1.000 83.248 107 GLU FFF O 1
ATOM 3264 N N . ALA D 1 101 ? 26.948 34.791 -28.229 1.000 70.451 108 ALA FFF N 1
ATOM 3265 C CA . ALA D 1 101 ? 28.355 34.474 -27.887 1.000 65.958 108 ALA FFF CA 1
ATOM 3266 C C . ALA D 1 101 ? 28.615 32.992 -28.168 1.000 62.274 108 ALA FFF C 1
ATOM 3267 O O . ALA D 1 101 ? 27.717 32.174 -27.859 1.000 58.470 108 ALA FFF O 1
ATOM 3269 N N . ARG D 1 102 ? 29.793 32.674 -28.722 1.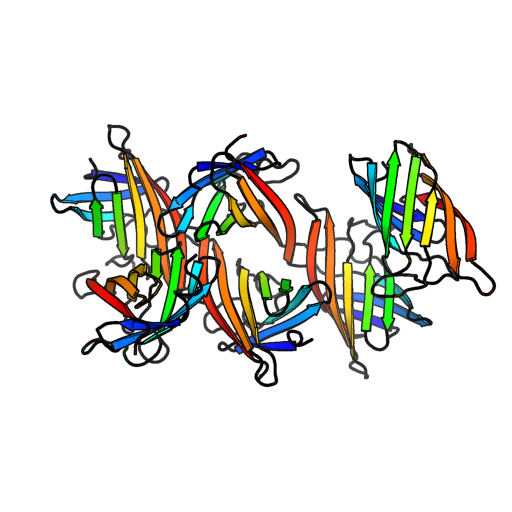000 57.578 109 ARG FFF N 1
ATOM 3270 C CA . ARG D 1 102 ? 30.200 31.294 -29.104 1.000 57.541 109 ARG FFF CA 1
ATOM 3271 C C . ARG D 1 102 ? 31.646 31.021 -28.672 1.000 54.531 109 ARG FFF C 1
ATOM 3272 O O . ARG D 1 102 ? 32.400 31.988 -28.437 1.000 55.330 109 ARG FFF O 1
ATOM 3280 N N . ILE D 1 103 ? 31.988 29.736 -28.547 1.000 47.858 110 ILE FFF N 1
ATOM 3281 C CA . ILE D 1 103 ? 33.374 29.214 -28.362 1.000 45.901 110 ILE FFF CA 1
ATOM 3282 C C . ILE D 1 103 ? 33.602 28.172 -29.459 1.000 42.401 110 ILE FFF C 1
ATOM 3283 O O . ILE D 1 103 ? 32.916 27.138 -29.422 1.000 43.690 110 ILE FFF O 1
ATOM 3288 N N . ASN D 1 104 ? 34.491 28.464 -30.413 1.000 42.543 111 ASN FFF N 1
ATOM 3289 C CA . ASN D 1 104 ? 34.878 27.534 -31.506 1.000 44.578 111 ASN FFF CA 1
ATOM 3290 C C . ASN D 1 104 ? 36.161 26.820 -31.086 1.000 43.052 111 ASN FFF C 1
ATOM 3291 O O . ASN D 1 104 ? 37.126 27.520 -30.733 1.000 45.646 111 ASN FFF O 1
ATOM 3296 N N . THR D 1 105 ? 36.159 25.488 -31.127 1.000 42.728 112 THR FFF N 1
ATOM 3297 C CA . THR D 1 105 ? 37.252 24.624 -30.608 1.000 44.425 112 THR FFF CA 1
ATOM 3298 C C . THR D 1 105 ? 37.559 23.501 -31.603 1.000 46.001 112 THR FFF C 1
ATOM 3299 O O . THR D 1 105 ? 36.601 22.900 -32.128 1.000 47.716 112 THR FFF O 1
ATOM 3303 N N . GLN D 1 106 ? 38.846 23.245 -31.855 1.000 46.463 113 GLN FFF N 1
ATOM 3304 C CA . GLN D 1 106 ? 39.343 21.929 -32.341 1.000 44.770 113 GLN FFF CA 1
ATOM 3305 C C . GLN D 1 106 ? 39.503 21.036 -31.108 1.000 42.747 113 GLN FFF C 1
ATOM 3306 O O . GLN D 1 106 ? 39.921 21.558 -30.056 1.000 43.544 113 GLN FFF O 1
ATOM 3312 N N . TRP D 1 107 ? 39.170 19.751 -31.202 1.000 37.665 114 TRP FFF N 1
ATOM 3313 C CA . TRP D 1 107 ? 39.338 18.826 -30.054 1.000 36.409 114 TRP FFF CA 1
ATOM 3314 C C . TRP D 1 107 ? 40.083 17.554 -30.470 1.000 37.262 114 TRP FFF C 1
ATOM 3315 O O . TRP D 1 107 ? 40.159 17.273 -31.674 1.000 38.828 114 TRP FFF O 1
ATOM 3326 N N . ASN D 1 108 ? 40.649 16.867 -29.475 1.000 39.355 115 ASN FFF N 1
ATOM 3327 C CA . ASN D 1 108 ? 41.519 15.666 -29.594 1.000 38.984 115 ASN FFF CA 1
ATOM 3328 C C . ASN D 1 108 ? 41.092 14.669 -28.520 1.000 36.349 115 ASN FFF C 1
ATOM 3329 O O . ASN D 1 108 ? 41.274 15.008 -27.355 1.000 36.137 115 ASN FFF O 1
ATOM 3334 N N . LEU D 1 109 ? 40.530 13.518 -28.894 1.000 34.192 116 LEU FFF N 1
ATOM 3335 C CA . LEU D 1 109 ? 40.125 12.434 -27.958 1.000 35.054 116 LEU FFF CA 1
ATOM 3336 C C . LEU D 1 109 ? 41.158 11.305 -28.055 1.000 36.299 116 LEU FFF C 1
ATOM 3337 O O . LEU D 1 109 ? 41.250 10.684 -29.131 1.000 33.642 116 LEU FFF O 1
ATOM 3342 N N . THR D 1 110 ? 41.909 11.046 -26.982 1.000 34.341 117 THR FFF N 1
ATOM 3343 C CA . THR D 1 110 ? 43.018 10.058 -26.988 1.000 38.353 117 THR FFF CA 1
ATOM 3344 C C . THR D 1 110 ? 42.642 8.864 -26.108 1.000 37.381 117 THR FFF C 1
ATOM 3345 O O . THR D 1 110 ? 42.094 9.074 -24.999 1.000 36.105 117 THR FFF O 1
ATOM 3349 N N . TYR D 1 111 ? 42.973 7.667 -26.592 1.000 40.358 118 TYR FFF N 1
ATOM 3350 C CA . TYR D 1 111 ? 42.732 6.365 -25.924 1.000 39.380 118 TYR FFF CA 1
ATOM 3351 C C . TYR D 1 111 ? 43.643 5.310 -26.556 1.000 42.263 118 TYR FFF C 1
ATOM 3352 O O . TYR D 1 111 ? 44.174 5.549 -27.668 1.000 37.863 118 TYR FFF O 1
ATOM 3361 N N . GLU D 1 112 ? 43.811 4.180 -25.864 1.000 43.661 119 GLU FFF N 1
ATOM 3362 C CA . GLU D 1 112 ? 44.557 3.000 -26.373 1.000 45.039 119 GLU FFF CA 1
ATOM 3363 C C . GLU D 1 112 ? 43.641 2.264 -27.352 1.000 43.624 119 GLU FFF C 1
ATOM 3364 O O . GLU D 1 112 ? 42.526 1.866 -26.944 1.000 40.097 119 GLU FFF O 1
ATOM 3370 N N . GLY D 1 113 ? 44.080 2.119 -28.601 1.000 42.035 120 GLY FFF N 1
ATOM 3371 C CA . GLY D 1 113 ? 43.338 1.385 -29.638 1.000 41.649 120 GLY FFF CA 1
ATOM 3372 C C . GLY D 1 113 ? 43.649 -0.101 -29.605 1.000 41.157 120 GLY FFF C 1
ATOM 3373 O O . GLY D 1 113 ? 44.308 -0.562 -28.643 1.000 34.361 120 GLY FFF O 1
ATOM 3374 N N . GLY D 1 114 ? 43.182 -0.821 -30.625 1.000 40.683 121 GLY FFF N 1
ATOM 3375 C CA . GLY D 1 114 ? 43.442 -2.257 -30.821 1.000 42.387 121 GLY FFF CA 1
ATOM 3376 C C . GLY D 1 114 ? 44.890 -2.516 -31.196 1.000 43.801 121 GLY FFF C 1
ATOM 3377 O O . GLY D 1 114 ? 45.475 -3.471 -30.649 1.000 42.173 121 GLY FFF O 1
ATOM 3378 N N . SER D 1 115 ? 45.458 -1.706 -32.095 1.000 41.890 122 SER FFF N 1
ATOM 3379 C CA . SER D 1 115 ? 46.818 -1.909 -32.659 1.000 40.073 122 SER FFF CA 1
ATOM 3380 C C . SER D 1 115 ? 47.824 -0.896 -32.086 1.000 38.147 122 SER FFF C 1
ATOM 3381 O O . SER D 1 115 ? 49.017 -1.168 -32.187 1.000 38.826 122 SER FFF O 1
ATOM 3384 N N . GLY D 1 116 ? 47.383 0.225 -31.502 1.000 38.161 123 GLY FFF N 1
ATOM 3385 C CA . GLY D 1 116 ? 48.288 1.269 -30.979 1.000 36.466 123 GLY FFF CA 1
ATOM 3386 C C . GLY D 1 116 ? 47.551 2.477 -30.406 1.000 34.990 123 GLY FFF C 1
ATOM 3387 O O . GLY D 1 116 ? 46.325 2.560 -30.459 1.000 39.008 123 GLY FFF O 1
ATOM 3388 N N . PRO D 1 117 ? 48.280 3.462 -29.840 1.000 35.390 124 PRO FFF N 1
ATOM 3389 C CA . PRO D 1 117 ? 47.657 4.679 -29.315 1.000 35.771 124 PRO FFF CA 1
ATOM 3390 C C . PRO D 1 117 ? 46.696 5.257 -30.364 1.000 33.346 124 PRO FFF C 1
ATOM 3391 O O . PRO D 1 117 ? 47.065 5.252 -31.532 1.000 31.827 124 PRO FFF O 1
ATOM 3395 N N . ALA D 1 118 ? 45.500 5.680 -29.947 1.000 30.469 125 ALA FFF N 1
ATOM 3396 C CA . ALA D 1 118 ? 44.417 6.143 -30.846 1.000 33.905 125 ALA FFF CA 1
ATOM 3397 C C . ALA D 1 118 ? 44.131 7.625 -30.589 1.000 34.120 125 ALA FFF C 1
ATOM 3398 O O . ALA D 1 118 ? 44.154 8.025 -29.415 1.000 37.478 125 ALA FFF O 1
ATOM 3400 N N . THR D 1 119 ? 43.881 8.398 -31.651 1.000 35.670 126 THR FFF N 1
ATOM 3401 C CA . THR D 1 119 ? 43.434 9.813 -31.578 1.000 36.968 126 THR FFF CA 1
ATOM 3402 C C . THR D 1 119 ? 42.230 10.039 -32.494 1.000 37.812 126 THR FFF C 1
ATOM 3403 O O . THR D 1 119 ? 42.336 9.720 -33.704 1.000 37.112 126 THR FFF O 1
ATOM 3407 N N . GLU D 1 120 ? 41.158 10.624 -31.949 1.000 36.458 127 GLU FFF N 1
ATOM 3408 C CA . GLU D 1 120 ? 40.032 11.188 -32.737 1.000 34.686 127 GLU FFF CA 1
ATOM 3409 C C . GLU D 1 120 ? 40.097 12.717 -32.664 1.000 35.197 127 GLU FFF C 1
ATOM 3410 O O . GLU D 1 120 ? 40.461 13.242 -31.599 1.000 32.068 127 GLU FFF O 1
ATOM 3416 N N . GLN D 1 121 ? 39.808 13.395 -33.777 1.000 34.779 128 GLN FFF N 1
ATOM 3417 C CA . GLN D 1 121 ? 39.840 14.875 -33.882 1.000 34.991 128 GLN FFF CA 1
ATOM 3418 C C . GLN D 1 121 ? 38.497 15.362 -34.440 1.000 35.892 128 GLN FFF C 1
ATOM 3419 O O . GLN D 1 121 ? 37.875 14.639 -35.245 1.000 34.788 128 GLN FFF O 1
ATOM 3425 N N . GLY D 1 122 ? 38.068 16.547 -34.020 1.000 32.641 129 GLY FFF N 1
ATOM 3426 C CA . GLY D 1 122 ? 36.828 17.185 -34.493 1.000 32.587 129 GLY FFF CA 1
ATOM 3427 C C . GLY D 1 122 ? 36.773 18.640 -34.081 1.000 32.853 129 GLY FFF C 1
ATOM 3428 O O . GLY D 1 122 ? 37.771 19.127 -33.502 1.000 34.828 129 GLY FFF O 1
ATOM 3429 N N . GLN D 1 123 ? 35.677 19.326 -34.422 1.000 34.833 130 GLN FFF N 1
ATOM 3430 C CA . GLN D 1 123 ? 35.361 20.695 -33.945 1.000 35.255 130 GLN FFF CA 1
ATOM 3431 C C . GLN D 1 123 ? 34.073 20.631 -33.122 1.000 35.697 130 GLN FFF C 1
ATOM 3432 O O . GLN D 1 123 ? 33.130 19.948 -33.550 1.000 32.179 130 GLN FFF O 1
ATOM 3438 N N . ASP D 1 124 ? 34.063 21.285 -31.958 1.000 34.822 131 ASP FFF N 1
ATOM 3439 C CA . ASP D 1 124 ? 32.834 21.550 -31.167 1.000 35.384 131 ASP FFF CA 1
ATOM 3440 C C . ASP D 1 124 ? 32.644 23.066 -31.114 1.000 36.667 131 ASP FFF C 1
ATOM 3441 O O . ASP D 1 124 ? 33.611 23.765 -30.746 1.000 38.368 131 ASP FFF O 1
ATOM 3446 N N . THR D 1 125 ? 31.461 23.543 -31.516 1.000 37.210 132 THR FFF N 1
ATOM 3447 C CA . THR D 1 125 ? 31.018 24.952 -31.390 1.000 38.524 132 THR FFF CA 1
ATOM 3448 C C . THR D 1 125 ? 30.026 24.998 -30.228 1.000 36.316 132 THR FFF C 1
ATOM 3449 O O . THR D 1 125 ? 29.069 24.180 -30.217 1.000 33.672 132 THR FFF O 1
ATOM 3453 N N . PHE D 1 126 ? 30.289 25.876 -29.259 1.000 37.630 133 PHE FFF N 1
ATOM 3454 C CA . PHE D 1 126 ? 29.531 25.963 -27.985 1.000 39.022 133 PHE FFF CA 1
ATOM 3455 C C . PHE D 1 126 ? 28.745 27.281 -27.975 1.000 41.207 133 PHE FFF C 1
ATOM 3456 O O . PHE D 1 126 ? 29.309 28.304 -28.411 1.000 40.600 133 PHE FFF O 1
ATOM 3464 N N . THR D 1 127 ? 27.487 27.241 -27.519 1.000 41.398 134 THR FFF N 1
ATOM 3465 C CA . THR D 1 127 ? 26.601 28.424 -27.303 1.000 46.569 134 THR FFF CA 1
ATOM 3466 C C . THR D 1 127 ? 25.903 28.236 -25.951 1.000 49.596 134 THR FFF C 1
ATOM 3467 O O . THR D 1 127 ? 25.961 27.101 -25.432 1.000 47.957 134 THR FFF O 1
ATOM 3471 N N . LYS D 1 128 ? 25.287 29.293 -25.405 1.000 53.629 135 LYS FFF N 1
ATOM 3472 C CA . LYS D 1 128 ? 24.590 29.272 -24.088 1.000 55.517 135 LYS FFF CA 1
ATOM 3473 C C . LYS D 1 128 ? 23.094 28.989 -24.294 1.000 58.706 135 LYS FFF C 1
ATOM 3474 O O . LYS D 1 128 ? 22.321 29.173 -23.328 1.000 55.658 135 LYS FFF O 1
ATOM 3480 N N . VAL D 1 129 ? 22.716 28.516 -25.490 1.000 63.449 136 VAL FFF N 1
ATOM 3481 C CA . VAL D 1 129 ? 21.323 28.119 -25.866 1.000 63.869 136 VAL FFF CA 1
ATOM 3482 C C . VAL D 1 129 ? 21.190 26.604 -25.646 1.000 62.972 136 VAL FFF C 1
ATOM 3483 O O . VAL D 1 129 ? 22.099 25.872 -26.074 1.000 61.998 136 VAL FFF O 1
ATOM 3487 N N . LYS D 1 130 ? 20.107 26.159 -24.997 1.000 61.240 137 LYS FFF N 1
ATOM 3488 C CA . LYS D 1 130 ? 19.957 24.783 -24.443 1.000 63.700 137 LYS FFF CA 1
ATOM 3489 C C . LYS D 1 130 ? 19.148 23.884 -25.389 1.000 63.998 137 LYS FFF C 1
ATOM 3490 O O . LYS D 1 130 ? 19.679 22.989 -26.049 1.000 65.175 137 LYS FFF O 1
ATOM 3496 N N . ALA E 1 19 ? 29.056 1.289 4.154 1.000 55.672 26 ALA DDD N 1
ATOM 3497 C CA . ALA E 1 19 ? 29.462 0.208 5.102 1.000 54.200 26 ALA DDD CA 1
ATOM 3498 C C . ALA E 1 19 ? 29.184 0.650 6.546 1.000 52.967 26 ALA DDD C 1
ATOM 3499 O O . ALA E 1 19 ? 29.665 1.739 6.925 1.000 49.981 26 ALA DDD O 1
ATOM 3501 N N . GLY E 1 20 ? 28.421 -0.155 7.299 1.000 50.486 27 GLY DDD N 1
ATOM 3502 C CA . GLY E 1 20 ? 28.245 -0.028 8.761 1.000 46.534 27 GLY DDD CA 1
ATOM 3503 C C . GLY E 1 20 ? 27.259 1.059 9.169 1.000 43.467 27 GLY DDD C 1
ATOM 3504 O O . GLY E 1 20 ? 26.163 0.705 9.638 1.000 49.689 27 GLY DDD O 1
ATOM 3505 N N . ILE E 1 21 ? 27.652 2.332 9.064 1.000 37.921 28 ILE DDD N 1
ATOM 3506 C CA . ILE E 1 21 ? 26.868 3.512 9.554 1.000 39.669 28 ILE DDD CA 1
ATOM 3507 C C . ILE E 1 21 ? 25.522 3.570 8.818 1.000 37.011 28 ILE DDD C 1
ATOM 3508 O O . ILE E 1 21 ? 24.522 3.948 9.452 1.000 33.522 28 ILE DDD O 1
ATOM 3513 N N . THR E 1 22 ? 25.512 3.267 7.517 1.000 36.203 29 THR DDD N 1
ATOM 3514 C CA . THR E 1 22 ? 24.282 3.221 6.688 1.000 34.988 29 THR DDD CA 1
ATOM 3515 C C . THR E 1 22 ? 23.279 2.276 7.354 1.000 36.796 29 THR DDD C 1
ATOM 3516 O O . THR E 1 22 ? 23.700 1.178 7.788 1.000 37.228 29 THR DDD O 1
ATOM 3520 N N . GLY E 1 23 ? 22.012 2.690 7.437 1.000 31.562 30 GLY DDD N 1
ATOM 3521 C CA . GLY E 1 23 ? 20.937 1.870 8.009 1.000 31.771 30 GLY DDD CA 1
ATOM 3522 C C . GLY E 1 23 ? 19.908 2.718 8.727 1.000 31.074 30 GLY DDD C 1
ATOM 3523 O O . GLY E 1 23 ? 19.954 3.961 8.595 1.000 29.546 30 GLY DDD O 1
ATOM 3524 N N . THR E 1 24 ? 18.990 2.047 9.422 1.000 29.636 31 THR DDD N 1
ATOM 3525 C CA . THR E 1 24 ? 17.911 2.645 10.244 1.000 27.977 31 THR DDD CA 1
ATOM 3526 C C . THR E 1 24 ? 18.311 2.513 11.716 1.000 29.149 31 THR DDD C 1
ATOM 3527 O O . THR E 1 24 ? 18.549 1.375 12.154 1.000 28.755 31 THR DDD O 1
ATOM 3531 N N . TRP E 1 25 ? 18.377 3.637 12.426 1.000 27.060 32 TRP DDD N 1
ATOM 3532 C CA . TRP E 1 25 ? 18.765 3.731 13.856 1.000 26.728 32 TRP DDD CA 1
ATOM 3533 C C . TRP E 1 25 ? 17.612 4.270 14.695 1.000 25.574 32 TRP DDD C 1
ATOM 3534 O O . TRP E 1 25 ? 16.802 5.045 14.165 1.000 24.616 32 TRP DDD O 1
ATOM 3545 N N . TYR E 1 26 ? 17.593 3.901 15.977 1.000 26.905 33 TYR DDD N 1
ATOM 3546 C CA . TYR E 1 26 ? 16.592 4.322 16.988 1.000 27.409 33 TYR DDD CA 1
ATOM 3547 C C . TYR E 1 26 ? 17.324 4.760 18.265 1.000 27.584 33 TYR DDD C 1
ATOM 3548 O O . TYR E 1 26 ? 18.227 4.031 18.720 1.000 23.791 33 TYR DDD O 1
ATOM 3557 N N . ASN E 1 27 ? 16.964 5.915 18.839 1.000 25.345 34 ASN DDD N 1
ATOM 3558 C CA . ASN E 1 27 ? 17.581 6.392 20.105 1.000 27.502 34 ASN DDD CA 1
ATOM 3559 C C . ASN E 1 27 ? 16.690 6.005 21.283 1.000 26.695 34 ASN DDD C 1
ATOM 3560 O O . ASN E 1 27 ? 15.605 5.426 21.048 1.000 27.828 34 ASN DDD O 1
ATOM 3565 N N . GLN E 1 28 ? 17.133 6.322 22.505 1.000 29.340 35 GLN DDD N 1
ATOM 3566 C CA . GLN E 1 28 ? 16.475 5.882 23.766 1.000 32.528 35 GLN DDD CA 1
ATOM 3567 C C . GLN E 1 28 ? 15.122 6.597 23.953 1.000 31.878 35 GLN DDD C 1
ATOM 3568 O O . GLN E 1 28 ? 14.382 6.169 24.852 1.000 35.467 35 GLN DDD O 1
ATOM 3574 N N . SER E 1 29 ? 14.800 7.637 23.164 1.000 33.481 36 SER DDD N 1
ATOM 3575 C CA . SER E 1 29 ? 13.490 8.359 23.201 1.000 31.462 36 SER DDD CA 1
ATOM 3576 C C . SER E 1 29 ? 12.540 7.818 22.117 1.000 29.012 36 SER DDD C 1
ATOM 3577 O O . SER E 1 29 ? 11.405 8.342 21.993 1.000 29.623 36 SER DDD O 1
ATOM 3580 N N . GLY E 1 30 ? 12.991 6.833 21.331 1.000 29.354 37 GLY DDD N 1
ATOM 3581 C CA . GLY E 1 30 ? 12.201 6.177 20.270 1.000 27.907 37 GLY DDD CA 1
ATOM 3582 C C . GLY E 1 30 ? 12.236 6.925 18.945 1.000 27.031 37 GLY DDD C 1
ATOM 3583 O O . GLY E 1 30 ? 11.492 6.513 18.053 1.000 25.435 37 GLY DDD O 1
ATOM 3584 N N . SER E 1 31 ? 13.072 7.965 18.791 1.000 24.783 38 SER DDD N 1
ATOM 3585 C CA . SER E 1 31 ? 13.238 8.703 17.504 1.000 24.064 38 SER DDD CA 1
ATOM 3586 C C . SER E 1 31 ? 13.932 7.811 16.462 1.000 24.234 38 SER DDD C 1
ATOM 3587 O O . SER E 1 31 ? 14.717 6.945 16.874 1.000 25.866 38 SER DDD O 1
ATOM 3590 N N . THR E 1 32 ? 13.665 7.999 15.157 1.000 25.736 39 THR DDD N 1
ATOM 3591 C CA . THR E 1 32 ? 14.285 7.211 14.053 1.000 26.954 39 THR DDD CA 1
ATOM 3592 C C . THR E 1 32 ? 15.220 8.084 13.210 1.000 27.484 39 THR DDD C 1
ATOM 3593 O O . THR E 1 32 ? 14.819 9.182 12.798 1.000 29.847 39 THR DDD O 1
ATOM 3597 N N . PHE E 1 33 ? 16.406 7.550 12.941 1.000 27.450 40 PHE DDD N 1
ATOM 3598 C CA . PHE E 1 33 ? 17.537 8.158 12.199 1.000 27.542 40 PHE DDD CA 1
ATOM 3599 C C . PHE E 1 33 ? 17.845 7.191 11.063 1.000 27.837 40 PHE DDD C 1
ATOM 3600 O O . PHE E 1 33 ? 18.406 6.137 11.375 1.000 28.878 40 PHE DDD O 1
ATOM 3608 N N . THR E 1 34 ? 17.381 7.493 9.838 1.000 29.531 41 THR DDD N 1
ATOM 3609 C CA . THR E 1 34 ? 17.591 6.685 8.599 1.000 30.049 41 THR DDD CA 1
ATOM 3610 C C . THR E 1 34 ? 18.642 7.383 7.728 1.000 30.740 41 THR DDD C 1
ATOM 3611 O O . THR E 1 34 ? 18.340 8.473 7.203 1.000 31.913 41 THR DDD O 1
ATOM 3615 N N . VAL E 1 35 ? 19.813 6.767 7.554 1.000 28.285 42 VAL DDD N 1
ATOM 3616 C CA . VAL E 1 35 ? 21.045 7.470 7.101 1.000 29.986 42 VAL DDD CA 1
ATOM 3617 C C . VAL E 1 35 ? 21.750 6.620 6.046 1.000 31.853 42 VAL DDD C 1
ATOM 3618 O O . VAL E 1 35 ? 21.700 5.381 6.141 1.000 30.553 42 VAL DDD O 1
ATOM 3622 N N . THR E 1 36 ? 22.310 7.279 5.031 1.000 34.380 43 THR DDD N 1
ATOM 3623 C CA . THR E 1 36 ? 23.218 6.671 4.030 1.000 36.357 43 THR DDD CA 1
ATOM 3624 C C . THR E 1 36 ? 24.569 7.373 4.147 1.000 37.237 43 THR DDD C 1
ATOM 3625 O O . THR E 1 36 ? 24.591 8.619 4.031 1.000 35.447 43 THR DDD O 1
ATOM 3629 N N . ALA E 1 37 ? 25.623 6.600 4.422 1.000 37.368 44 ALA DDD N 1
ATOM 3630 C CA . ALA E 1 37 ? 27.035 7.048 4.407 1.000 40.373 44 ALA DDD CA 1
ATOM 3631 C C . ALA E 1 37 ? 27.571 6.919 2.977 1.000 41.381 44 ALA DDD C 1
ATOM 3632 O O . ALA E 1 37 ? 27.746 5.780 2.520 1.000 42.892 44 ALA DDD O 1
ATOM 3634 N N . GLY E 1 38 ? 27.789 8.048 2.299 1.000 42.826 45 GLY DDD N 1
ATOM 3635 C CA . GLY E 1 38 ? 28.292 8.099 0.912 1.000 44.820 45 GLY DDD CA 1
ATOM 3636 C C . GLY E 1 38 ? 29.803 7.975 0.866 1.000 45.366 45 GLY DDD C 1
ATOM 3637 O O . GLY E 1 38 ? 30.444 8.348 1.852 1.000 40.461 45 GLY DDD O 1
ATOM 3638 N N . ALA E 1 39 ? 30.354 7.488 -0.253 1.000 50.058 46 ALA DDD N 1
ATOM 3639 C CA . ALA E 1 39 ? 31.810 7.316 -0.491 1.000 49.252 46 ALA DDD CA 1
ATOM 3640 C C . ALA E 1 39 ? 32.561 8.626 -0.217 1.000 50.447 46 ALA DDD C 1
ATOM 3641 O O . ALA E 1 39 ? 33.734 8.552 0.197 1.000 55.197 46 ALA DDD O 1
ATOM 3643 N N . ASP E 1 40 ? 31.906 9.774 -0.424 1.000 49.755 47 ASP DDD N 1
ATOM 3644 C CA . ASP E 1 40 ? 32.520 11.127 -0.328 1.000 50.288 47 ASP DDD CA 1
ATOM 3645 C C . ASP E 1 40 ? 32.256 11.743 1.057 1.000 46.737 47 ASP DDD C 1
ATOM 3646 O O . ASP E 1 40 ? 32.249 12.989 1.158 1.000 50.626 47 ASP DDD O 1
ATOM 3651 N N . GLY E 1 41 ? 32.070 10.916 2.092 1.000 42.388 48 GLY DDD N 1
ATOM 3652 C CA . GLY E 1 41 ? 32.064 11.357 3.502 1.000 38.307 48 GLY DDD CA 1
ATOM 3653 C C . GLY E 1 41 ? 30.769 12.039 3.923 1.000 36.865 48 GLY DDD C 1
ATOM 3654 O O . GLY E 1 41 ? 30.697 12.454 5.086 1.000 38.609 48 GLY DDD O 1
ATOM 3655 N N . ASN E 1 42 ? 29.781 12.151 3.028 1.000 35.971 49 ASN DDD N 1
ATOM 3656 C CA . ASN E 1 42 ? 28.477 12.824 3.272 1.000 35.229 49 ASN DDD CA 1
ATOM 3657 C C . ASN E 1 42 ? 27.517 11.850 3.955 1.000 34.594 49 ASN DDD C 1
ATOM 3658 O O . ASN E 1 42 ? 27.528 10.649 3.597 1.000 34.219 49 ASN DDD O 1
ATOM 3663 N N . LEU E 1 43 ? 26.702 12.353 4.885 1.000 32.850 50 LEU DDD N 1
ATOM 3664 C CA . LEU E 1 43 ? 25.520 11.622 5.412 1.000 31.864 50 LEU DDD CA 1
ATOM 3665 C C . LEU E 1 43 ? 24.267 12.285 4.842 1.000 33.131 50 LEU DDD C 1
ATOM 3666 O O . LEU E 1 43 ? 24.181 13.534 4.878 1.000 30.537 50 LEU DDD O 1
ATOM 3671 N N . THR E 1 44 ? 23.352 11.480 4.305 1.000 34.457 51 THR DDD N 1
ATOM 3672 C CA . THR E 1 44 ? 22.027 11.923 3.809 1.000 34.255 51 THR DDD CA 1
ATOM 3673 C C . THR E 1 44 ? 20.990 11.037 4.490 1.000 34.205 51 THR DDD C 1
ATOM 3674 O O . THR E 1 44 ? 21.377 9.954 4.957 1.000 32.617 51 THR DDD O 1
ATOM 3678 N N . GLY E 1 45 ? 19.740 11.487 4.553 1.000 32.243 52 GLY DDD N 1
ATOM 3679 C CA . GLY E 1 45 ? 18.618 10.668 5.035 1.000 31.964 52 GLY DDD CA 1
ATOM 3680 C C . GLY E 1 45 ? 17.569 11.512 5.726 1.000 31.710 52 GLY DDD C 1
ATOM 3681 O O . GLY E 1 45 ? 17.486 12.725 5.423 1.000 27.738 52 GLY DDD O 1
ATOM 3682 N N . GLN E 1 46 ? 16.804 10.895 6.627 1.000 28.993 53 GLN DDD N 1
ATOM 3683 C CA . GLN E 1 46 ? 15.644 11.537 7.297 1.000 31.167 53 GLN DDD CA 1
ATOM 3684 C C . GLN E 1 46 ? 15.691 11.212 8.795 1.000 31.360 53 GLN DDD C 1
ATOM 3685 O O . GLN E 1 46 ? 16.252 10.171 9.160 1.000 29.747 53 GLN DDD O 1
ATOM 3691 N N . TYR E 1 47 ? 15.170 12.112 9.629 1.000 28.868 54 TYR DDD N 1
ATOM 3692 C CA . TYR E 1 47 ? 15.084 11.945 11.099 1.000 27.159 54 TYR DDD CA 1
ATOM 3693 C C . TYR E 1 47 ? 13.616 12.071 11.511 1.000 28.493 54 TYR DDD C 1
ATOM 3694 O O . TYR E 1 47 ? 12.993 13.086 11.152 1.000 26.567 54 TYR DDD O 1
ATOM 3703 N N . GLU E 1 48 ? 13.071 11.064 12.202 1.000 28.208 55 GLU DDD N 1
ATOM 3704 C CA . GLU E 1 48 ? 11.698 11.122 12.769 1.000 28.818 55 GLU DDD CA 1
ATOM 3705 C C . GLU E 1 48 ? 11.798 11.217 14.294 1.000 27.332 55 GLU DDD C 1
ATOM 3706 O O . GLU E 1 48 ? 12.261 10.259 14.919 1.000 27.030 55 GLU DDD O 1
ATOM 3712 N N . ASN E 1 49 ? 11.383 12.355 14.851 1.000 26.446 56 ASN DDD N 1
ATOM 3713 C CA . ASN E 1 49 ? 11.463 12.674 16.299 1.000 27.423 56 ASN DDD CA 1
ATOM 3714 C C . ASN E 1 49 ? 10.252 12.093 17.048 1.000 28.196 56 ASN DDD C 1
ATOM 3715 O O . ASN E 1 49 ? 9.117 12.338 16.611 1.000 28.528 56 ASN DDD O 1
ATOM 3720 N N . ARG E 1 50 ? 10.481 11.391 18.165 1.000 28.854 57 ARG DDD N 1
ATOM 3721 C CA . ARG E 1 50 ? 9.397 10.830 19.020 1.000 30.535 57 ARG DDD CA 1
ATOM 3722 C C . ARG E 1 50 ? 9.671 11.086 20.504 1.000 29.130 57 ARG DDD C 1
ATOM 3723 O O . ARG E 1 50 ? 9.052 10.401 21.320 1.000 27.831 57 ARG DDD O 1
ATOM 3731 N N . ALA E 1 51 ? 10.539 12.047 20.835 1.000 28.282 58 ALA DDD N 1
ATOM 3732 C CA . ALA E 1 51 ? 10.879 12.434 22.222 1.000 30.225 58 ALA DDD CA 1
ATOM 3733 C C . ALA E 1 51 ? 9.668 13.089 22.880 1.000 32.216 58 ALA DDD C 1
ATOM 3734 O O . ALA E 1 51 ? 9.249 14.160 22.393 1.000 32.920 58 ALA DDD O 1
ATOM 3736 N N . GLN E 1 52 ? 9.164 12.493 23.964 1.000 32.821 59 GLN DDD N 1
ATOM 3737 C CA . GLN E 1 52 ? 8.083 13.069 24.809 1.000 36.781 59 GLN DDD CA 1
ATOM 3738 C C . GLN E 1 52 ? 8.348 14.567 25.035 1.000 32.971 59 GLN DDD C 1
ATOM 3739 O O . GLN E 1 52 ? 9.514 14.943 25.261 1.000 36.680 59 GLN DDD O 1
ATOM 3745 N N . GLY E 1 53 ? 7.301 15.390 24.926 1.000 33.859 60 GLY DDD N 1
ATOM 3746 C CA . GLY E 1 53 ? 7.293 16.810 25.322 1.000 32.287 60 GLY DDD CA 1
ATOM 3747 C C . GLY E 1 53 ? 8.025 17.723 24.350 1.000 32.602 60 GLY DDD C 1
ATOM 3748 O O . GLY E 1 53 ? 8.200 18.900 24.707 1.000 31.681 60 GLY DDD O 1
ATOM 3749 N N . THR E 1 54 ? 8.449 17.237 23.175 1.000 33.200 61 THR DDD N 1
ATOM 3750 C CA . THR E 1 54 ? 9.164 18.058 22.154 1.000 31.156 61 THR DDD CA 1
ATOM 3751 C C . THR E 1 54 ? 8.200 18.410 21.021 1.000 31.441 61 THR DDD C 1
ATOM 3752 O O . THR E 1 54 ? 7.128 17.787 20.937 1.000 29.067 61 THR DDD O 1
ATOM 3756 N N . GLY E 1 55 ? 8.580 19.386 20.193 1.000 30.169 62 GLY DDD N 1
ATOM 3757 C CA . GLY E 1 55 ? 7.823 19.787 18.995 1.000 31.055 62 GLY DDD CA 1
ATOM 3758 C C . GLY E 1 55 ? 8.195 18.932 17.806 1.000 30.962 62 GLY DDD C 1
ATOM 3759 O O . GLY E 1 55 ? 9.144 18.129 17.921 1.000 32.680 62 GLY DDD O 1
ATOM 3760 N N . CYS E 1 56 ? 7.461 19.063 16.705 1.000 31.552 63 CYS DDD N 1
ATOM 3761 C CA . CYS E 1 56 ? 7.832 18.453 15.405 1.000 30.625 63 CYS DDD CA 1
ATOM 3762 C C . CYS E 1 56 ? 8.028 16.937 15.577 1.000 30.221 63 CYS DDD C 1
ATOM 3763 O O . CYS E 1 56 ? 9.085 16.419 15.171 1.000 30.120 63 CYS DDD O 1
ATOM 3766 N N . GLN E 1 57 ? 7.044 16.266 16.183 1.000 31.564 64 GLN DDD N 1
ATOM 3767 C CA . GLN E 1 57 ? 7.014 14.791 16.385 1.000 30.100 64 GLN DDD CA 1
ATOM 3768 C C . GLN E 1 57 ? 6.278 14.115 15.209 1.000 33.424 64 GLN DDD C 1
ATOM 3769 O O . GLN E 1 57 ? 5.352 14.739 14.644 1.000 31.225 64 GLN DDD O 1
ATOM 3775 N N . ASN E 1 58 ? 6.708 12.903 14.828 1.000 32.506 65 ASN DDD N 1
ATOM 3776 C CA . ASN E 1 58 ? 5.952 11.945 13.976 1.000 35.574 65 ASN DDD CA 1
ATOM 3777 C C . ASN E 1 58 ? 5.892 12.380 12.507 1.000 36.286 65 ASN DDD C 1
ATOM 3778 O O . ASN E 1 58 ? 4.934 11.966 11.830 1.000 38.075 65 ASN DDD O 1
ATOM 3783 N N . SER E 1 59 ? 6.858 13.153 12.009 1.000 35.072 66 SER DDD N 1
ATOM 3784 C CA . SER E 1 59 ? 7.030 13.405 10.555 1.000 34.885 66 SER DDD CA 1
ATOM 3785 C C . SER E 1 59 ? 8.518 13.397 10.221 1.000 33.230 66 SER DDD C 1
ATOM 3786 O O . SER E 1 59 ? 9.317 13.823 11.045 1.000 33.133 66 SER DDD O 1
ATOM 3789 N N . PRO E 1 60 ? 8.940 12.923 9.026 1.000 32.752 67 PRO DDD N 1
ATOM 3790 C CA . PRO E 1 60 ? 10.356 12.894 8.673 1.000 31.885 67 PRO DDD CA 1
ATOM 3791 C C . PRO E 1 60 ? 10.894 14.284 8.282 1.000 30.028 67 PRO DDD C 1
ATOM 3792 O O . PRO E 1 60 ? 10.279 14.973 7.486 1.000 27.531 67 PRO DDD O 1
ATOM 3796 N N . TYR E 1 61 ? 12.027 14.665 8.882 1.000 27.720 68 TYR DDD N 1
ATOM 3797 C CA . TYR E 1 61 ? 12.804 15.891 8.566 1.000 26.642 68 TYR DDD CA 1
ATOM 3798 C C . TYR E 1 61 ? 14.123 15.472 7.916 1.000 27.869 68 TYR DDD C 1
ATOM 3799 O O . TYR E 1 61 ? 14.732 14.469 8.343 1.000 28.370 68 TYR DDD O 1
ATOM 3808 N N . THR E 1 62 ? 14.538 16.200 6.882 1.000 30.520 69 THR DDD N 1
ATOM 3809 C CA . THR E 1 62 ? 15.776 15.909 6.118 1.000 31.814 69 THR DDD CA 1
ATOM 3810 C C . THR E 1 62 ? 16.977 16.199 7.014 1.000 32.076 69 THR DDD C 1
ATOM 3811 O O . THR E 1 62 ? 16.951 17.246 7.694 1.000 33.244 69 THR DDD O 1
ATOM 3815 N N . LEU E 1 63 ? 17.977 15.308 7.006 1.000 34.139 70 LEU DDD N 1
ATOM 3816 C CA . LEU E 1 63 ? 19.255 15.494 7.745 1.000 33.279 70 LEU DDD CA 1
ATOM 3817 C C . LEU E 1 63 ? 20.403 15.679 6.745 1.000 33.279 70 LEU DDD C 1
ATOM 3818 O O . LEU E 1 63 ? 20.283 15.265 5.560 1.000 31.343 70 LEU DDD O 1
ATOM 3823 N N . THR E 1 64 ? 21.438 16.380 7.194 1.000 32.038 71 THR DDD N 1
ATOM 3824 C CA . THR E 1 64 ? 22.681 16.656 6.435 1.000 32.725 71 THR DDD CA 1
ATOM 3825 C C . THR E 1 64 ? 23.832 16.426 7.403 1.000 31.168 71 THR DDD C 1
ATOM 3826 O O . THR E 1 64 ? 23.714 16.913 8.527 1.000 27.812 71 THR DDD O 1
ATOM 3830 N N . GLY E 1 65 ? 24.866 15.681 7.003 1.000 31.081 72 GLY DDD N 1
ATOM 3831 C CA . GLY E 1 65 ? 25.962 15.346 7.924 1.000 30.662 72 GLY DDD CA 1
ATOM 3832 C C . GLY E 1 65 ? 27.225 14.932 7.201 1.000 31.443 72 GLY DDD C 1
ATOM 3833 O O . GLY E 1 65 ? 27.237 14.912 5.961 1.000 31.516 72 GLY DDD O 1
ATOM 3834 N N . ARG E 1 66 ? 28.257 14.635 7.980 1.000 29.419 73 ARG DDD N 1
ATOM 3835 C CA . ARG E 1 66 ? 29.580 14.194 7.481 1.000 31.899 73 ARG DDD CA 1
ATOM 3836 C C . ARG E 1 66 ? 30.069 13.077 8.392 1.000 30.720 73 ARG DDD C 1
ATOM 3837 O O . ARG E 1 66 ? 29.708 13.094 9.593 1.000 30.385 73 ARG DDD O 1
ATOM 3845 N N . TYR E 1 67 ? 30.880 12.170 7.847 1.000 30.287 74 TYR DDD N 1
ATOM 3846 C CA . TYR E 1 67 ? 31.540 11.086 8.607 1.000 30.956 74 TYR DDD CA 1
ATOM 3847 C C . TYR E 1 67 ? 32.979 10.947 8.095 1.000 32.132 74 TYR DDD C 1
ATOM 3848 O O . TYR E 1 67 ? 33.223 11.157 6.891 1.000 32.295 74 TYR DDD O 1
ATOM 3857 N N . ASN E 1 68 ? 33.903 10.669 9.013 1.000 34.650 75 ASN DDD N 1
ATOM 3858 C CA . ASN E 1 68 ? 35.313 10.300 8.719 1.000 38.849 75 ASN DDD CA 1
ATOM 3859 C C . ASN E 1 68 ? 35.679 9.125 9.642 1.000 37.483 75 ASN DDD C 1
ATOM 3860 O O . ASN E 1 68 ? 35.646 9.311 10.870 1.000 32.740 75 ASN DDD O 1
ATOM 3865 N N . GLY E 1 69 ? 35.989 7.957 9.067 1.000 39.549 76 GLY DDD N 1
ATOM 3866 C CA . GLY E 1 69 ? 36.081 6.682 9.800 1.000 36.768 76 GLY DDD CA 1
ATOM 3867 C C . GLY E 1 69 ? 34.874 6.520 10.704 1.000 39.340 76 GLY DDD C 1
ATOM 3868 O O . GLY E 1 69 ? 33.757 6.489 10.167 1.000 44.439 76 GLY DDD O 1
ATOM 3869 N N . THR E 1 70 ? 35.081 6.506 12.027 1.000 36.196 77 THR DDD N 1
ATOM 3870 C CA . THR E 1 70 ? 34.039 6.248 13.059 1.000 34.167 77 THR DDD CA 1
ATOM 3871 C C . THR E 1 70 ? 33.421 7.548 13.592 1.000 30.963 77 THR DDD C 1
ATOM 3872 O O . THR E 1 70 ? 32.489 7.457 14.374 1.000 27.503 77 THR DDD O 1
ATOM 3876 N N A LYS E 1 71 ? 33.937 8.711 13.177 0.500 30.962 78 LYS DDD N 1
ATOM 3877 N N B LYS E 1 71 ? 33.933 8.710 13.174 0.500 29.938 78 LYS DDD N 1
ATOM 3878 C CA A LYS E 1 71 ? 33.474 10.047 13.642 0.500 31.280 78 LYS DDD CA 1
ATOM 3879 C CA B LYS E 1 71 ? 33.464 10.038 13.651 0.500 29.634 78 LYS DDD CA 1
ATOM 3880 C C A LYS E 1 71 ? 32.320 10.512 12.751 0.500 30.157 78 LYS DDD C 1
ATOM 3881 C C B LYS E 1 71 ? 32.323 10.519 12.753 0.500 29.212 78 LYS DDD C 1
ATOM 3882 O O A LYS E 1 71 ? 32.484 10.461 11.512 0.500 30.222 78 LYS DDD O 1
ATOM 3883 O O B LYS E 1 71 ? 32.498 10.485 11.514 0.500 29.279 78 LYS DDD O 1
ATOM 3894 N N . LEU E 1 72 ? 31.205 10.954 13.347 1.000 29.421 79 LEU DDD N 1
ATOM 3895 C CA . LEU E 1 72 ? 30.040 11.462 12.576 1.000 30.235 79 LEU DDD CA 1
ATOM 3896 C C . LEU E 1 72 ? 29.464 12.734 13.201 1.000 29.604 79 LEU DDD C 1
ATOM 3897 O O . LEU E 1 72 ? 29.526 12.909 14.432 1.000 26.909 79 LEU DDD O 1
ATOM 3902 N N . GLU E 1 73 ? 28.909 13.579 12.334 1.000 28.101 80 GLU DDD N 1
ATOM 3903 C CA . GLU E 1 73 ? 28.133 14.778 12.714 1.000 29.468 80 GLU DDD CA 1
ATOM 3904 C C . GLU E 1 73 ? 26.935 14.868 11.757 1.000 28.673 80 GLU DDD C 1
ATOM 3905 O O . GLU E 1 73 ? 27.082 14.485 10.595 1.000 27.893 80 GLU DDD O 1
ATOM 3911 N N . TRP E 1 74 ? 25.766 15.274 12.249 1.000 27.568 81 TRP DDD N 1
ATOM 3912 C CA . TRP E 1 74 ? 24.602 15.554 11.372 1.000 25.885 81 TRP DDD CA 1
ATOM 3913 C C . TRP E 1 74 ? 23.716 16.619 12.018 1.000 25.223 81 TRP DDD C 1
ATOM 3914 O O . TRP E 1 74 ? 23.764 16.798 13.253 1.000 23.069 81 TRP DDD O 1
ATOM 3925 N N . ARG E 1 75 ? 22.990 17.326 11.166 1.000 24.260 82 ARG DDD N 1
ATOM 3926 C CA . ARG E 1 75 ? 22.112 18.458 11.532 1.000 26.274 82 ARG DDD CA 1
ATOM 3927 C C . ARG E 1 75 ? 20.727 18.194 10.942 1.000 24.025 82 ARG DDD C 1
ATOM 3928 O O . ARG E 1 75 ? 20.645 17.618 9.859 1.000 27.371 82 ARG DDD O 1
ATOM 3936 N N . VAL E 1 76 ? 19.695 18.637 11.638 1.000 23.842 83 VAL DDD N 1
ATOM 3937 C CA . VAL E 1 76 ? 18.278 18.609 11.192 1.000 23.193 83 VAL DDD CA 1
ATOM 3938 C C . VAL E 1 76 ? 17.731 20.006 11.443 1.000 24.627 83 VAL DDD C 1
ATOM 3939 O O . VAL E 1 76 ? 17.783 20.453 12.617 1.000 24.228 83 VAL DDD O 1
ATOM 3943 N N . GLU E 1 77 ? 17.305 20.686 10.376 1.000 25.448 84 GLU DDD N 1
ATOM 3944 C CA . GLU E 1 77 ? 16.430 21.881 10.475 1.000 27.006 84 GLU DDD CA 1
ATOM 3945 C C . GLU E 1 77 ? 15.007 21.395 10.760 1.000 25.553 84 GLU DDD C 1
ATOM 3946 O O . GLU E 1 77 ? 14.524 20.556 9.978 1.000 23.935 84 GLU DDD O 1
ATOM 3952 N N . TRP E 1 78 ? 14.360 21.887 11.825 1.000 24.978 85 TRP DDD N 1
ATOM 3953 C CA . TRP E 1 78 ? 13.013 21.414 12.250 1.000 24.294 85 TRP DDD CA 1
ATOM 3954 C C . TRP E 1 78 ? 11.926 22.154 11.460 1.000 27.770 85 TRP DDD C 1
ATOM 3955 O O . TRP E 1 78 ? 10.987 22.715 12.091 1.000 28.499 85 TRP DDD O 1
ATOM 3966 N N . ASN E 1 79 ? 12.047 22.117 10.124 1.000 27.470 86 ASN DDD N 1
ATOM 3967 C CA . ASN E 1 79 ? 11.159 22.821 9.160 1.000 30.450 86 ASN DDD CA 1
ATOM 3968 C C . ASN E 1 79 ? 10.868 21.897 7.964 1.000 31.055 86 ASN DDD C 1
ATOM 3969 O O . ASN E 1 79 ? 11.810 21.538 7.229 1.000 34.985 86 ASN DDD O 1
ATOM 3974 N N . ASN E 1 80 ? 9.606 21.499 7.799 1.000 31.304 87 ASN DDD N 1
ATOM 3975 C CA . ASN E 1 80 ? 9.120 20.726 6.626 1.000 30.606 87 ASN DDD CA 1
ATOM 3976 C C . ASN E 1 80 ? 7.665 21.127 6.351 1.000 33.553 87 ASN DDD C 1
ATOM 3977 O O . ASN E 1 80 ? 7.197 22.107 6.979 1.000 34.683 87 ASN DDD O 1
ATOM 3982 N N . SER E 1 81 ? 6.969 20.379 5.488 1.000 32.744 88 SER DDD N 1
ATOM 3983 C CA . SER E 1 81 ? 5.584 20.684 5.043 1.000 36.352 88 SER DDD CA 1
ATOM 3984 C C . SER E 1 81 ? 4.587 20.510 6.196 1.000 36.931 88 SER DDD C 1
ATOM 3985 O O . SER E 1 81 ? 3.529 21.163 6.129 1.000 38.197 88 SER DDD O 1
ATOM 3988 N N . THR E 1 82 ? 4.938 19.715 7.219 1.000 36.952 89 THR DDD N 1
ATOM 3989 C CA . THR E 1 82 ? 4.056 19.279 8.338 1.000 37.016 89 THR DDD CA 1
ATOM 3990 C C . THR E 1 82 ? 4.141 20.249 9.520 1.000 34.175 89 THR DDD C 1
ATOM 3991 O O . THR E 1 82 ? 3.081 20.659 10.010 1.000 33.546 89 THR DDD O 1
ATOM 3995 N N . GLU E 1 83 ? 5.347 20.583 9.987 1.000 31.834 90 GLU DDD N 1
ATOM 3996 C CA . GLU E 1 83 ? 5.531 21.480 11.156 1.000 30.204 90 GLU DDD CA 1
ATOM 3997 C C . GLU E 1 83 ? 6.883 22.202 11.053 1.000 30.609 90 GLU DDD C 1
ATOM 3998 O O . GLU E 1 83 ? 7.840 21.623 10.510 1.000 26.352 90 GLU DDD O 1
ATOM 4004 N N . ASN E 1 84 ? 6.919 23.450 11.520 1.000 30.220 91 ASN DDD N 1
ATOM 4005 C CA . ASN E 1 84 ? 8.134 24.298 11.628 1.000 29.741 91 ASN DDD CA 1
ATOM 4006 C C . ASN E 1 84 ? 8.288 24.715 13.093 1.000 28.915 91 ASN DDD C 1
ATOM 4007 O O . ASN E 1 84 ? 7.413 25.463 13.576 1.000 28.222 91 ASN DDD O 1
ATOM 4012 N N . CYS E 1 85 ? 9.342 24.237 13.769 1.000 28.111 92 CYS DDD N 1
ATOM 4013 C CA . CYS E 1 85 ? 9.631 24.496 15.205 1.000 28.659 92 CYS DDD CA 1
ATOM 4014 C C . CYS E 1 85 ? 10.759 25.529 15.374 1.000 27.666 92 CYS DDD C 1
ATOM 4015 O O . CYS E 1 85 ? 11.232 25.700 16.513 1.000 25.910 92 CYS DDD O 1
ATOM 4018 N N . HIS E 1 86 ? 11.121 26.244 14.299 1.000 27.243 93 HIS DDD N 1
ATOM 4019 C CA . HIS E 1 86 ? 12.032 27.427 14.315 1.000 26.590 93 HIS DDD CA 1
ATOM 4020 C C . HIS E 1 86 ? 13.290 27.109 15.127 1.000 27.233 93 HIS DDD C 1
ATOM 4021 O O . HIS E 1 86 ? 13.643 27.894 16.036 1.000 25.233 93 HIS DDD O 1
ATOM 4028 N N . SER E 1 87 ? 13.937 25.995 14.796 1.000 25.124 94 SER DDD N 1
ATOM 4029 C CA . SER E 1 87 ? 15.060 25.426 15.572 1.000 25.176 94 SER DDD CA 1
ATOM 4030 C C . SER E 1 87 ? 15.831 24.421 14.716 1.000 24.778 94 SER DDD C 1
ATOM 4031 O O . SER E 1 87 ? 15.361 24.036 13.615 1.000 23.163 94 SER DDD O 1
ATOM 4034 N N . ARG E 1 88 ? 17.021 24.062 15.171 1.000 24.119 95 ARG DDD N 1
ATOM 4035 C CA . ARG E 1 88 ? 17.823 23.008 14.507 1.000 25.476 95 ARG DDD CA 1
ATOM 4036 C C . ARG E 1 88 ? 18.653 22.309 15.570 1.000 24.449 95 ARG DDD C 1
ATOM 4037 O O . ARG E 1 88 ? 18.948 22.953 16.594 1.000 24.613 95 ARG DDD O 1
ATOM 4045 N N . THR E 1 89 ? 18.972 21.037 15.335 1.000 23.828 96 THR DDD N 1
ATOM 4046 C CA . THR E 1 89 ? 19.780 20.197 16.247 1.000 22.331 96 THR DDD CA 1
ATOM 4047 C C . THR E 1 89 ? 21.034 19.739 15.501 1.000 21.147 96 THR DDD C 1
ATOM 4048 O O . THR E 1 89 ? 20.936 19.344 14.328 1.000 20.344 96 THR DDD O 1
ATOM 4052 N N . GLU E 1 90 ? 22.173 19.826 16.171 1.000 22.858 97 GLU DDD N 1
ATOM 4053 C CA . GLU E 1 90 ? 23.448 19.221 15.713 1.000 23.085 97 GLU DDD CA 1
ATOM 4054 C C . GLU E 1 90 ? 23.743 18.017 16.613 1.000 22.709 97 GLU DDD C 1
ATOM 4055 O O . GLU E 1 90 ? 23.686 18.190 17.863 1.000 24.374 97 GLU DDD O 1
ATOM 4061 N N . TRP E 1 91 ? 24.026 16.852 16.021 1.000 21.466 98 TRP DDD N 1
ATOM 4062 C CA . TRP E 1 91 ? 24.571 15.666 16.729 1.000 23.178 98 TRP DDD CA 1
ATOM 4063 C C . TRP E 1 91 ? 26.037 15.486 16.315 1.000 23.764 98 TRP DDD C 1
ATOM 4064 O O . TRP E 1 91 ? 26.335 15.622 15.121 1.000 21.369 98 TRP DDD O 1
ATOM 4075 N N . ARG E 1 92 ? 26.915 15.219 17.280 1.000 23.810 99 ARG DDD N 1
ATOM 4076 C CA . ARG E 1 92 ? 28.324 14.817 17.032 1.000 25.731 99 ARG DDD CA 1
ATOM 4077 C C . ARG E 1 92 ? 28.643 13.588 17.890 1.000 26.123 99 ARG DDD C 1
ATOM 4078 O O . ARG E 1 92 ? 28.250 13.573 19.087 1.000 23.757 99 ARG DDD O 1
ATOM 4086 N N . GLY E 1 93 ? 29.289 12.582 17.300 1.000 28.033 100 GLY DDD N 1
ATOM 4087 C CA . GLY E 1 93 ? 29.776 11.439 18.083 1.000 29.625 100 GLY DDD CA 1
ATOM 4088 C C . GLY E 1 93 ? 30.434 10.362 17.247 1.000 28.882 100 GLY DDD C 1
ATOM 4089 O O . GLY E 1 93 ? 30.930 10.655 16.144 1.000 29.270 100 GLY DDD O 1
ATOM 4090 N N . GLN E 1 94 ? 30.385 9.140 17.777 1.000 27.811 101 GLN DDD N 1
ATOM 4091 C CA . GLN E 1 94 ? 31.224 7.998 17.370 1.000 27.247 101 GLN DDD CA 1
ATOM 4092 C C . GLN E 1 94 ? 30.312 6.833 17.017 1.000 27.100 101 GLN DDD C 1
ATOM 4093 O O . GLN E 1 94 ? 29.350 6.598 17.762 1.000 26.005 101 GLN DDD O 1
ATOM 4099 N N . TYR E 1 95 ? 30.602 6.159 15.908 1.000 26.867 102 TYR DDD N 1
ATOM 4100 C CA . TYR E 1 95 ? 30.004 4.854 15.539 1.000 26.646 102 TYR DDD CA 1
ATOM 4101 C C . TYR E 1 95 ? 30.898 3.756 16.130 1.000 28.023 102 TYR DDD C 1
ATOM 4102 O O . TYR E 1 95 ? 32.136 3.906 16.104 1.000 25.560 102 TYR DDD O 1
ATOM 4111 N N . GLN E 1 96 ? 30.279 2.730 16.716 1.000 27.059 103 GLN DDD N 1
ATOM 4112 C CA . GLN E 1 96 ? 30.914 1.450 17.118 1.000 29.201 103 GLN DDD CA 1
ATOM 4113 C C . GLN E 1 96 ? 30.202 0.335 16.343 1.000 29.752 103 GLN DDD C 1
ATOM 4114 O O . GLN E 1 96 ? 28.948 0.324 16.361 1.000 28.116 103 GLN DDD O 1
ATOM 4120 N N . GLY E 1 97 ? 30.953 -0.536 15.666 1.000 27.744 104 GLY DDD N 1
ATOM 4121 C CA . GLY E 1 97 ? 30.398 -1.503 14.705 1.000 28.215 104 GLY DDD CA 1
ATOM 4122 C C . GLY E 1 97 ? 30.096 -2.848 15.341 1.000 28.543 104 GLY DDD C 1
ATOM 4123 O O . GLY E 1 97 ? 29.962 -2.910 16.577 1.000 24.502 104 GLY DDD O 1
ATOM 4124 N N . GLY E 1 98 ? 29.971 -3.885 14.509 1.000 28.126 105 GLY DDD N 1
ATOM 4125 C CA . GLY E 1 98 ? 29.587 -5.242 14.947 1.000 29.170 105 GLY DDD CA 1
ATOM 4126 C C . GLY E 1 98 ? 28.079 -5.378 14.996 1.000 28.140 105 GLY DDD C 1
ATOM 4127 O O . GLY E 1 98 ? 27.401 -4.493 14.443 1.000 28.373 105 GLY DDD O 1
ATOM 4128 N N . ALA E 1 99 ? 27.563 -6.452 15.607 1.000 27.945 106 ALA DDD N 1
ATOM 4129 C CA . ALA E 1 99 ? 26.121 -6.804 15.590 1.000 31.065 106 ALA DDD CA 1
ATOM 4130 C C . ALA E 1 99 ? 25.352 -6.003 16.646 1.000 30.428 106 ALA DDD C 1
ATOM 4131 O O . ALA E 1 99 ? 24.124 -5.860 16.474 1.000 31.948 106 ALA DDD O 1
ATOM 4133 N N . GLU E 1 100 ? 26.028 -5.551 17.710 1.000 33.118 107 GLU DDD N 1
ATOM 4134 C CA . GLU E 1 100 ? 25.450 -4.669 18.763 1.000 33.144 107 GLU DDD CA 1
ATOM 4135 C C . GLU E 1 100 ? 25.981 -3.252 18.544 1.000 31.247 107 GLU DDD C 1
ATOM 4136 O O . GLU E 1 100 ? 26.377 -2.615 19.520 1.000 32.278 107 GLU DDD O 1
ATOM 4142 N N . ALA E 1 101 ? 25.964 -2.793 17.290 1.000 30.753 108 ALA DDD N 1
ATOM 4143 C CA . ALA E 1 101 ? 26.489 -1.484 16.835 1.000 30.060 108 ALA DDD CA 1
ATOM 4144 C C . ALA E 1 101 ? 25.778 -0.349 17.576 1.000 29.839 108 ALA DDD C 1
ATOM 4145 O O . ALA E 1 101 ? 24.569 -0.467 17.819 1.000 32.149 108 ALA DDD O 1
ATOM 4147 N N . ARG E 1 102 ? 26.504 0.720 17.906 1.000 28.741 109 ARG DDD N 1
ATOM 4148 C CA . ARG E 1 102 ? 25.972 1.891 18.652 1.000 29.039 109 ARG DDD CA 1
ATOM 4149 C C . ARG E 1 102 ? 26.413 3.171 17.940 1.000 27.704 109 ARG DDD C 1
ATOM 4150 O O . ARG E 1 102 ? 27.502 3.171 17.351 1.000 26.242 109 ARG DDD O 1
ATOM 4158 N N . ILE E 1 103 ? 25.585 4.212 17.974 1.000 26.716 110 ILE DDD N 1
ATOM 4159 C CA . ILE E 1 103 ? 26.047 5.607 17.722 1.000 26.107 110 ILE DDD CA 1
ATOM 4160 C C . ILE E 1 103 ? 25.808 6.383 19.016 1.000 24.690 110 ILE DDD C 1
ATOM 4161 O O . ILE E 1 103 ? 24.630 6.508 19.446 1.000 25.207 110 ILE DDD O 1
ATOM 4166 N N . ASN E 1 104 ? 26.903 6.834 19.623 1.000 27.209 111 ASN DDD N 1
ATOM 4167 C CA . ASN E 1 104 ? 26.923 7.653 20.861 1.000 27.518 111 ASN DDD CA 1
ATOM 4168 C C . ASN E 1 104 ? 27.189 9.101 20.441 1.000 25.546 111 ASN DDD C 1
ATOM 4169 O O . ASN E 1 104 ? 28.214 9.352 19.760 1.000 23.537 111 ASN DDD O 1
ATOM 4174 N N . THR E 1 105 ? 26.298 10.022 20.807 1.000 24.829 112 THR DDD N 1
ATOM 4175 C CA . THR E 1 105 ? 26.376 11.447 20.387 1.000 24.755 112 THR DDD CA 1
ATOM 4176 C C . THR E 1 105 ? 26.179 12.377 21.582 1.000 23.779 112 THR DDD C 1
ATOM 4177 O O . THR E 1 105 ? 25.553 11.975 22.590 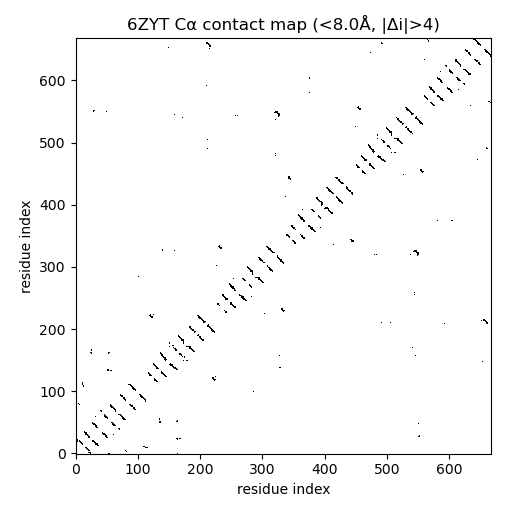1.000 23.328 112 THR DDD O 1
ATOM 4181 N N . GLN E 1 106 ? 26.689 13.598 21.442 1.000 22.665 113 GLN DDD N 1
ATOM 4182 C CA . GLN E 1 106 ? 26.185 14.794 22.146 1.000 22.028 113 GLN DDD CA 1
ATOM 4183 C C . GLN E 1 106 ? 25.394 15.614 21.134 1.000 21.750 113 GLN DDD C 1
ATOM 4184 O O . GLN E 1 106 ? 25.801 15.645 19.982 1.000 21.131 113 GLN DDD O 1
ATOM 4190 N N . TRP E 1 107 ? 24.320 16.261 21.575 1.000 22.671 114 TRP DDD N 1
ATOM 4191 C CA . TRP E 1 107 ? 23.521 17.141 20.704 1.000 23.226 114 TRP DDD CA 1
ATOM 4192 C C . TRP E 1 107 ? 23.311 18.499 21.378 1.000 23.264 114 TRP DDD C 1
ATOM 4193 O O . TRP E 1 107 ? 23.347 18.596 22.637 1.000 23.029 114 TRP DDD O 1
ATOM 4204 N N . ASN E 1 108 ? 23.153 19.514 20.539 1.000 22.486 115 ASN DDD N 1
ATOM 4205 C CA . ASN E 1 108 ? 22.754 20.882 20.930 1.000 23.183 115 ASN DDD CA 1
ATOM 4206 C C . ASN E 1 108 ? 21.566 21.257 20.055 1.000 21.989 115 ASN DDD C 1
ATOM 4207 O O . ASN E 1 108 ? 21.702 21.167 18.829 1.000 21.189 115 ASN DDD O 1
ATOM 4212 N N . LEU E 1 109 ? 20.443 21.624 20.677 1.000 21.414 116 LEU DDD N 1
ATOM 4213 C CA . LEU E 1 109 ? 19.249 22.163 19.992 1.000 20.587 116 LEU DDD CA 1
ATOM 4214 C C . LEU E 1 109 ? 19.256 23.677 20.161 1.000 20.288 116 LEU DDD C 1
ATOM 4215 O O . LEU E 1 109 ? 19.284 24.116 21.293 1.000 23.158 116 LEU DDD O 1
ATOM 4220 N N . THR E 1 110 ? 19.192 24.428 19.065 1.000 22.294 117 THR DDD N 1
ATOM 4221 C CA . THR E 1 110 ? 19.351 25.908 19.092 1.000 23.871 117 THR DDD CA 1
ATOM 4222 C C . THR E 1 110 ? 18.192 26.590 18.366 1.000 22.819 117 THR DDD C 1
ATOM 4223 O O . THR E 1 110 ? 17.629 26.026 17.409 1.000 24.889 117 THR DDD O 1
ATOM 4227 N N . TYR E 1 111 ? 17.898 27.808 18.802 1.000 23.791 118 TYR DDD N 1
ATOM 4228 C CA . TYR E 1 111 ? 16.716 28.612 18.418 1.000 23.901 118 TYR DDD CA 1
ATOM 4229 C C . TYR E 1 111 ? 16.833 29.986 19.082 1.000 23.597 118 TYR DDD C 1
ATOM 4230 O O . TYR E 1 111 ? 17.789 30.193 19.828 1.000 24.772 118 TYR DDD O 1
ATOM 4239 N N . GLU E 1 112 ? 15.908 30.896 18.789 1.000 27.183 119 GLU DDD N 1
ATOM 4240 C CA . GLU E 1 112 ? 15.817 32.220 19.460 1.000 28.828 119 GLU DDD CA 1
ATOM 4241 C C . GLU E 1 112 ? 14.833 32.102 20.635 1.000 28.528 119 GLU DDD C 1
ATOM 4242 O O . GLU E 1 112 ? 13.673 31.760 20.407 1.000 26.068 119 GLU DDD O 1
ATOM 4248 N N . GLY E 1 113 ? 15.323 32.287 21.864 1.000 29.060 120 GLY DDD N 1
ATOM 4249 C CA . GLY E 1 113 ? 14.499 32.391 23.082 1.000 27.394 120 GLY DDD CA 1
ATOM 4250 C C . GLY E 1 113 ? 13.964 33.804 23.247 1.000 28.040 120 GLY DDD C 1
ATOM 4251 O O . GLY E 1 113 ? 14.272 34.645 22.380 1.000 26.258 120 GLY DDD O 1
ATOM 4252 N N . GLY E 1 114 ? 13.203 34.062 24.319 1.000 29.068 121 GLY DDD N 1
ATOM 4253 C CA . GLY E 1 114 ? 12.653 35.394 24.646 1.000 27.676 121 GLY DDD CA 1
ATOM 4254 C C . GLY E 1 114 ? 13.752 36.389 24.983 1.000 29.548 121 GLY DDD C 1
ATOM 4255 O O . GLY E 1 114 ? 13.713 37.540 24.481 1.000 32.006 121 GLY DDD O 1
ATOM 4256 N N . SER E 1 115 ? 14.725 35.955 25.785 1.000 28.115 122 SER DDD N 1
ATOM 4257 C CA . SER E 1 115 ? 15.823 36.785 26.334 1.000 27.205 122 SER DDD CA 1
ATOM 4258 C C . SER E 1 115 ? 17.005 36.793 25.365 1.000 27.577 122 SER DDD C 1
ATOM 4259 O O . SER E 1 115 ? 17.635 37.840 25.235 1.000 25.589 122 SER DDD O 1
ATOM 4262 N N . GLY E 1 116 ? 17.291 35.668 24.706 1.000 25.918 123 GLY DDD N 1
ATOM 4263 C CA . GLY E 1 116 ? 18.438 35.561 23.789 1.000 26.292 123 GLY DDD CA 1
ATOM 4264 C C . GLY E 1 116 ? 18.531 34.206 23.101 1.000 24.136 123 GLY DDD C 1
ATOM 4265 O O . GLY E 1 116 ? 17.684 33.332 23.313 1.000 23.946 123 GLY DDD O 1
ATOM 4266 N N . PRO E 1 117 ? 19.528 34.054 22.191 1.000 24.522 124 PRO DDD N 1
ATOM 4267 C CA . PRO E 1 117 ? 19.876 32.771 21.592 1.000 22.217 124 PRO DDD CA 1
ATOM 4268 C C . PRO E 1 117 ? 19.891 31.658 22.648 1.000 22.134 124 PRO DDD C 1
ATOM 4269 O O . PRO E 1 117 ? 20.534 31.816 23.686 1.000 22.655 124 PRO DDD O 1
ATOM 4273 N N . ALA E 1 118 ? 19.136 30.598 22.379 1.000 20.743 125 ALA DDD N 1
ATOM 4274 C CA . ALA E 1 118 ? 18.880 29.474 23.311 1.000 21.759 125 ALA DDD CA 1
ATOM 4275 C C . ALA E 1 118 ? 19.605 28.237 22.778 1.000 21.673 125 ALA DDD C 1
ATOM 4276 O O . ALA E 1 118 ? 19.665 28.087 21.539 1.000 20.256 125 ALA DDD O 1
ATOM 4278 N N . THR E 1 119 ? 20.160 27.416 23.673 1.000 21.268 126 THR DDD N 1
ATOM 4279 C CA . THR E 1 119 ? 20.657 26.063 23.325 1.000 23.506 126 THR DDD CA 1
ATOM 4280 C C . THR E 1 119 ? 20.139 25.075 24.368 1.000 22.814 126 THR DDD C 1
ATOM 4281 O O . THR E 1 119 ? 20.302 25.358 25.562 1.000 24.681 126 THR DDD O 1
ATOM 4285 N N . GLU E 1 120 ? 19.557 23.957 23.926 1.000 22.018 127 GLU DDD N 1
ATOM 4286 C CA . GLU E 1 120 ? 19.283 22.775 24.779 1.000 21.333 127 GLU DDD CA 1
ATOM 4287 C C . GLU E 1 120 ? 20.384 21.738 24.548 1.000 20.674 127 GLU DDD C 1
ATOM 4288 O O . GLU E 1 120 ? 20.828 21.578 23.387 1.000 21.001 127 GLU DDD O 1
ATOM 4294 N N . GLN E 1 121 ? 20.787 21.043 25.612 1.000 20.465 128 GLN DDD N 1
ATOM 4295 C CA . GLN E 1 121 ? 21.889 20.054 25.563 1.000 21.303 128 GLN DDD CA 1
ATOM 4296 C C . GLN E 1 121 ? 21.371 18.673 25.965 1.000 22.056 128 GLN DDD C 1
ATOM 4297 O O . GLN E 1 121 ? 20.462 18.603 26.826 1.000 20.782 128 GLN DDD O 1
ATOM 4303 N N . GLY E 1 122 ? 21.991 17.626 25.418 1.000 22.928 129 GLY DDD N 1
ATOM 4304 C CA . GLY E 1 122 ? 21.768 16.238 25.856 1.000 22.783 129 GLY DDD CA 1
ATOM 4305 C C . GLY E 1 122 ? 22.677 15.260 25.141 1.000 24.163 129 GLY DDD C 1
ATOM 4306 O O . GLY E 1 122 ? 23.513 15.687 24.306 1.000 24.714 129 GLY DDD O 1
ATOM 4307 N N . GLN E 1 123 ? 22.473 13.972 25.409 1.000 23.498 130 GLN DDD N 1
ATOM 4308 C CA . GLN E 1 123 ? 23.161 12.872 24.690 1.000 24.306 130 GLN DDD CA 1
ATOM 4309 C C . GLN E 1 123 ? 22.096 11.877 24.223 1.000 23.317 130 GLN DDD C 1
ATOM 4310 O O . GLN E 1 123 ? 21.113 11.661 24.952 1.000 21.424 130 GLN DDD O 1
ATOM 4316 N N . ASP E 1 124 ? 22.275 11.340 23.022 1.000 23.563 131 ASP DDD N 1
ATOM 4317 C CA . ASP E 1 124 ? 21.412 10.285 22.443 1.000 23.913 131 ASP DDD CA 1
ATOM 4318 C C . ASP E 1 124 ? 22.301 9.082 22.160 1.000 24.452 131 ASP DDD C 1
ATOM 4319 O O . ASP E 1 124 ? 23.423 9.268 21.631 1.000 24.558 131 ASP DDD O 1
ATOM 4324 N N . THR E 1 125 ? 21.825 7.892 22.502 1.000 24.204 132 THR DDD N 1
ATOM 4325 C CA . THR E 1 125 ? 22.465 6.627 22.085 1.000 26.536 132 THR DDD CA 1
ATOM 4326 C C . THR E 1 125 ? 21.539 6.000 21.048 1.000 26.551 132 THR DDD C 1
ATOM 4327 O O . THR E 1 125 ? 20.337 5.843 21.363 1.000 27.462 132 THR DDD O 1
ATOM 4331 N N . PHE E 1 126 ? 22.059 5.678 19.866 1.000 24.462 133 PHE DDD N 1
ATOM 4332 C CA . PHE E 1 126 ? 21.296 4.959 18.822 1.000 24.646 133 PHE DDD CA 1
ATOM 4333 C C . PHE E 1 126 ? 21.758 3.502 18.742 1.000 24.948 133 PHE DDD C 1
ATOM 4334 O O . PHE E 1 126 ? 22.965 3.245 18.767 1.000 25.127 133 PHE DDD O 1
ATOM 4342 N N . THR E 1 127 ? 20.804 2.592 18.553 1.000 26.733 134 THR DDD N 1
ATOM 4343 C CA . THR E 1 127 ? 21.026 1.183 18.139 1.000 27.838 134 THR DDD CA 1
ATOM 4344 C C . THR E 1 127 ? 20.135 0.882 16.925 1.000 29.349 134 THR DDD C 1
ATOM 4345 O O . THR E 1 127 ? 19.266 1.735 16.583 1.000 26.909 134 THR DDD O 1
ATOM 4349 N N . LYS E 1 128 ? 20.329 -0.291 16.310 1.000 28.230 135 LYS DDD N 1
ATOM 4350 C CA . LYS E 1 128 ? 19.585 -0.749 15.108 1.000 27.138 135 LYS DDD CA 1
ATOM 4351 C C . LYS E 1 128 ? 18.393 -1.635 15.503 1.000 28.208 135 LYS DDD C 1
ATOM 4352 O O . LYS E 1 128 ? 17.721 -2.143 14.598 1.000 28.066 135 LYS DDD O 1
ATOM 4358 N N . VAL E 1 129 ? 18.139 -1.828 16.793 1.000 28.512 136 VAL DDD N 1
ATOM 4359 C CA . VAL E 1 129 ? 16.919 -2.534 17.301 1.000 32.955 136 VAL DDD CA 1
ATOM 4360 C C . VAL E 1 129 ? 15.720 -1.573 17.230 1.000 34.594 136 VAL DDD C 1
ATOM 4361 O O . VAL E 1 129 ? 15.764 -0.514 17.903 1.000 36.662 136 VAL DDD O 1
ATOM 4365 N N . LYS E 1 130 ? 14.697 -1.903 16.433 1.000 34.437 137 LYS DDD N 1
ATOM 4366 C CA . LYS E 1 130 ? 13.408 -1.155 16.387 1.000 34.667 137 LYS DDD CA 1
ATOM 4367 C C . LYS E 1 130 ? 12.567 -1.564 17.596 1.000 33.770 137 LYS DDD C 1
ATOM 4368 O O . LYS E 1 130 ? 12.386 -2.783 17.806 1.000 30.769 137 LYS DDD O 1
ATOM 4374 N N . ILE F 1 21 ? 12.167 1.731 -13.269 1.000 77.089 28 ILE EEE N 1
ATOM 4375 C CA . ILE F 1 21 ? 11.718 1.140 -14.572 1.000 76.893 28 ILE EEE CA 1
ATOM 4376 C C . ILE F 1 21 ? 11.174 2.249 -15.482 1.000 76.889 28 ILE EEE C 1
ATOM 4377 O O . ILE F 1 21 ? 11.095 3.412 -15.039 1.000 79.507 28 ILE EEE O 1
ATOM 4382 N N . THR F 1 22 ? 10.787 1.873 -16.704 1.000 77.832 29 THR EEE N 1
ATOM 4383 C CA . THR F 1 22 ? 10.093 2.727 -17.704 1.000 75.376 29 THR EEE CA 1
ATOM 4384 C C . THR F 1 22 ? 8.682 3.054 -17.194 1.000 68.314 29 THR EEE C 1
ATOM 4385 O O . THR F 1 22 ? 8.065 2.166 -16.572 1.000 66.780 29 THR EEE O 1
ATOM 4389 N N . GLY F 1 23 ? 8.187 4.270 -17.450 1.000 61.855 30 GLY EEE N 1
ATOM 4390 C CA . GLY F 1 23 ? 6.777 4.630 -17.200 1.000 58.200 30 GLY EEE CA 1
ATOM 4391 C C . GLY F 1 23 ? 6.582 6.092 -16.837 1.000 54.624 30 GLY EEE C 1
ATOM 4392 O O . GLY F 1 23 ? 7.507 6.902 -17.084 1.000 48.193 30 GLY EEE O 1
ATOM 4393 N N . THR F 1 24 ? 5.392 6.404 -16.304 1.000 54.962 31 THR EEE N 1
ATOM 4394 C CA . THR F 1 24 ? 4.961 7.733 -15.788 1.000 54.149 31 THR EEE CA 1
ATOM 4395 C C . THR F 1 24 ? 4.854 7.645 -14.260 1.000 51.452 31 THR EEE C 1
ATOM 4396 O O . THR F 1 24 ? 4.121 6.764 -13.766 1.000 49.498 31 THR EEE O 1
ATOM 4400 N N . TRP F 1 25 ? 5.565 8.518 -13.539 1.000 50.163 32 TRP EEE N 1
ATOM 4401 C CA . TRP F 1 25 ? 5.646 8.503 -12.054 1.000 50.455 32 TRP EEE CA 1
ATOM 4402 C C . TRP F 1 25 ? 5.208 9.855 -11.480 1.000 48.955 32 TRP EEE C 1
ATOM 4403 O O . TRP F 1 25 ? 5.490 10.883 -12.109 1.000 48.255 32 TRP EEE O 1
ATOM 4414 N N . TYR F 1 26 ? 4.549 9.832 -10.318 1.000 51.213 33 TYR EEE N 1
ATOM 4415 C CA . TYR F 1 26 ? 4.112 11.024 -9.545 1.000 54.313 33 TYR EEE CA 1
ATOM 4416 C C . TYR F 1 26 ? 4.648 10.915 -8.111 1.000 52.263 33 TYR EEE C 1
ATOM 4417 O O . TYR F 1 26 ? 4.554 9.814 -7.540 1.000 54.795 33 TYR EEE O 1
ATOM 4426 N N . ASN F 1 27 ? 5.183 12.010 -7.554 1.000 50.843 34 ASN EEE N 1
ATOM 4427 C CA . ASN F 1 27 ? 5.672 12.075 -6.146 1.000 46.421 34 ASN EEE CA 1
ATOM 4428 C C . ASN F 1 27 ? 4.635 12.791 -5.278 1.000 48.682 34 ASN EEE C 1
ATOM 4429 O O . ASN F 1 27 ? 3.594 13.220 -5.814 1.000 49.753 34 ASN EEE O 1
ATOM 4434 N N . GLN F 1 28 ? 4.941 12.944 -3.987 1.000 50.672 35 GLN EEE N 1
ATOM 4435 C CA . GLN F 1 28 ? 4.012 13.460 -2.950 1.000 50.777 35 GLN EEE CA 1
ATOM 4436 C C . GLN F 1 28 ? 3.590 14.897 -3.288 1.000 48.675 35 GLN EEE C 1
ATOM 4437 O O . GLN F 1 28 ? 2.498 15.296 -2.856 1.000 42.528 35 GLN EEE O 1
ATOM 4443 N N . SER F 1 29 ? 4.417 15.629 -4.043 1.000 47.731 36 SER EEE N 1
ATOM 4444 C CA . SER F 1 29 ? 4.249 17.073 -4.365 1.000 46.388 36 SER EEE CA 1
ATOM 4445 C C . SER F 1 29 ? 3.393 17.265 -5.623 1.000 46.246 36 SER EEE C 1
ATOM 4446 O O . SER F 1 29 ? 3.054 18.436 -5.920 1.000 47.934 36 SER EEE O 1
ATOM 4449 N N . GLY F 1 30 ? 3.098 16.180 -6.354 1.000 45.610 37 GLY EEE N 1
ATOM 4450 C CA . GLY F 1 30 ? 2.290 16.205 -7.590 1.000 42.622 37 GLY EEE CA 1
ATOM 4451 C C . GLY F 1 30 ? 3.142 16.270 -8.850 1.000 43.586 37 GLY EEE C 1
ATOM 4452 O O . GLY F 1 30 ? 2.555 16.352 -9.943 1.000 42.667 37 GLY EEE O 1
ATOM 4453 N N . SER F 1 31 ? 4.473 16.226 -8.727 1.000 40.011 38 SER EEE N 1
ATOM 4454 C CA . SER F 1 31 ? 5.423 16.257 -9.872 1.000 38.870 38 SER EEE CA 1
ATOM 4455 C C . SER F 1 31 ? 5.326 14.955 -10.670 1.000 39.313 38 SER EEE C 1
ATOM 4456 O O . SER F 1 31 ? 5.223 13.888 -10.044 1.000 39.442 38 SER EEE O 1
ATOM 4459 N N . THR F 1 32 ? 5.375 15.053 -12.000 1.000 43.004 39 THR EEE N 1
ATOM 4460 C CA . THR F 1 32 ? 5.313 13.903 -12.940 1.000 44.856 39 THR EEE CA 1
ATOM 4461 C C . THR F 1 32 ? 6.702 13.659 -13.535 1.000 45.766 39 THR EEE C 1
ATOM 4462 O O . THR F 1 32 ? 7.319 14.625 -14.026 1.000 47.186 39 THR EEE O 1
ATOM 4466 N N . PHE F 1 33 ? 7.123 12.395 -13.521 1.000 47.240 40 PHE EEE N 1
ATOM 4467 C CA . PHE F 1 33 ? 8.456 11.891 -13.935 1.000 51.454 40 PHE EEE CA 1
ATOM 4468 C C . PHE F 1 33 ? 8.219 10.863 -15.049 1.000 53.684 40 PHE EEE C 1
ATOM 4469 O O . PHE F 1 33 ? 7.844 9.719 -14.735 1.000 54.738 40 PHE EEE O 1
ATOM 4477 N N . THR F 1 34 ? 8.342 11.295 -16.310 1.000 55.779 41 THR EEE N 1
ATOM 4478 C CA . THR F 1 34 ? 8.174 10.449 -17.526 1.000 56.771 41 THR EEE CA 1
ATOM 4479 C C . THR F 1 34 ? 9.562 10.054 -18.033 1.000 53.462 41 THR EEE C 1
ATOM 4480 O O . THR F 1 34 ? 10.370 10.966 -18.318 1.000 55.195 41 THR EEE O 1
ATOM 4484 N N . VAL F 1 35 ? 9.833 8.750 -18.129 1.000 54.125 42 VAL EEE N 1
ATOM 4485 C CA . VAL F 1 35 ? 11.221 8.229 -18.308 1.000 53.178 42 VAL EEE CA 1
ATOM 4486 C C . VAL F 1 35 ? 11.257 7.018 -19.239 1.000 52.985 42 VAL EEE C 1
ATOM 4487 O O . VAL F 1 35 ? 10.320 6.191 -19.213 1.000 52.892 42 VAL EEE O 1
ATOM 4491 N N . THR F 1 36 ? 12.364 6.921 -19.977 1.000 52.986 43 THR EEE N 1
ATOM 4492 C CA . THR F 1 36 ? 12.755 5.779 -20.839 1.000 55.251 43 THR EEE CA 1
ATOM 4493 C C . THR F 1 36 ? 14.076 5.226 -20.290 1.000 55.600 43 THR EEE C 1
ATOM 4494 O O . THR F 1 36 ? 15.077 5.973 -20.305 1.000 53.994 43 THR EEE O 1
ATOM 4498 N N . ALA F 1 37 ? 14.045 4.007 -19.747 1.000 56.817 44 ALA EEE N 1
ATOM 4499 C CA . ALA F 1 37 ? 15.228 3.163 -19.464 1.000 59.278 44 ALA EEE CA 1
ATOM 4500 C C . ALA F 1 37 ? 15.485 2.274 -20.688 1.000 60.453 44 ALA EEE C 1
ATOM 4501 O O . ALA F 1 37 ? 14.871 1.188 -20.764 1.000 60.795 44 ALA EEE O 1
ATOM 4503 N N . GLY F 1 38 ? 16.336 2.740 -21.611 1.000 62.336 45 GLY EEE N 1
ATOM 4504 C CA . GLY F 1 38 ? 16.535 2.154 -22.953 1.000 64.453 45 GLY EEE CA 1
ATOM 4505 C C . GLY F 1 38 ? 17.416 0.919 -22.911 1.000 67.009 45 GLY EEE C 1
ATOM 4506 O O . GLY F 1 38 ? 16.882 -0.184 -22.675 1.000 64.749 45 GLY EEE O 1
ATOM 4507 N N . ALA F 1 39 ? 18.718 1.093 -23.153 1.000 68.943 46 ALA EEE N 1
ATOM 4508 C CA . ALA F 1 39 ? 19.765 0.056 -22.992 1.000 73.050 46 ALA EEE CA 1
ATOM 4509 C C . ALA F 1 39 ? 21.026 0.723 -22.434 1.000 75.559 46 ALA EEE C 1
ATOM 4510 O O . ALA F 1 39 ? 20.947 1.923 -22.106 1.000 83.210 46 ALA EEE O 1
ATOM 4512 N N . ASP F 1 40 ? 22.118 -0.036 -22.284 1.000 74.108 47 ASP EEE N 1
ATOM 4513 C CA . ASP F 1 40 ? 23.457 0.443 -21.833 1.000 73.511 47 ASP EEE CA 1
ATOM 4514 C C . ASP F 1 40 ? 23.328 1.300 -20.560 1.000 76.042 47 ASP EEE C 1
ATOM 4515 O O . ASP F 1 40 ? 24.287 2.034 -20.246 1.000 79.834 47 ASP EEE O 1
ATOM 4520 N N . GLY F 1 41 ? 22.203 1.193 -19.839 1.000 75.300 48 GLY EEE N 1
ATOM 4521 C CA . GLY F 1 41 ? 21.975 1.838 -18.531 1.000 72.014 48 GLY EEE CA 1
ATOM 4522 C C . GLY F 1 41 ? 21.547 3.296 -18.621 1.000 71.074 48 GLY EEE C 1
ATOM 4523 O O . GLY F 1 41 ? 21.633 3.967 -17.583 1.000 72.257 48 GLY EEE O 1
ATOM 4524 N N . ASN F 1 42 ? 21.079 3.773 -19.782 1.000 71.880 49 ASN EEE N 1
ATOM 4525 C CA . ASN F 1 42 ? 20.675 5.193 -20.004 1.000 72.205 49 ASN EEE CA 1
ATOM 4526 C C . ASN F 1 42 ? 19.259 5.444 -19.465 1.000 71.587 49 ASN EEE C 1
ATOM 4527 O O . ASN F 1 42 ? 18.370 4.604 -19.721 1.000 67.675 49 ASN EEE O 1
ATOM 4532 N N . LEU F 1 43 ? 19.071 6.564 -18.752 1.000 69.514 50 LEU EEE N 1
ATOM 4533 C CA . LEU F 1 43 ? 17.746 7.176 -18.450 1.000 66.154 50 LEU EEE CA 1
ATOM 4534 C C . LEU F 1 43 ? 17.597 8.440 -19.304 1.000 65.148 50 LEU EEE C 1
ATOM 4535 O O . LEU F 1 43 ? 18.509 9.291 -19.266 1.000 64.882 50 LEU EEE O 1
ATOM 4540 N N . THR F 1 44 ? 16.493 8.542 -20.048 1.000 64.319 51 THR EEE N 1
ATOM 4541 C CA . THR F 1 44 ? 16.066 9.743 -20.816 1.000 60.722 51 THR EEE CA 1
ATOM 4542 C C . THR F 1 44 ? 14.598 10.023 -20.490 1.000 55.238 51 THR EEE C 1
ATOM 4543 O O . THR F 1 44 ? 13.921 9.093 -20.005 1.000 53.321 51 THR EEE O 1
ATOM 4547 N N . GLY F 1 45 ? 14.136 11.252 -20.734 1.000 49.364 52 GLY EEE N 1
ATOM 4548 C CA . GLY F 1 45 ? 12.713 11.618 -20.601 1.000 49.190 52 GLY EEE CA 1
ATOM 4549 C C . GLY F 1 45 ? 12.519 13.051 -20.140 1.000 45.797 52 GLY EEE C 1
ATOM 4550 O O . GLY F 1 45 ? 13.427 13.873 -20.362 1.000 42.946 52 GLY EEE O 1
ATOM 4551 N N . GLN F 1 46 ? 11.368 13.336 -19.526 1.000 45.708 53 GLN EEE N 1
ATOM 4552 C CA . GLN F 1 46 ? 10.950 14.708 -19.137 1.000 44.815 53 GLN EEE CA 1
ATOM 4553 C C . GLN F 1 46 ? 10.382 14.703 -17.715 1.000 42.524 53 GLN EEE C 1
ATOM 4554 O O . GLN F 1 46 ? 9.595 13.785 -17.382 1.000 42.657 53 GLN EEE O 1
ATOM 4560 N N . TYR F 1 47 ? 10.768 15.715 -16.932 1.000 41.380 54 TYR EEE N 1
ATOM 4561 C CA . TYR F 1 47 ? 10.307 15.962 -15.541 1.000 38.737 54 TYR EEE CA 1
ATOM 4562 C C . TYR F 1 47 ? 9.418 17.209 -15.525 1.000 37.004 54 TYR EEE C 1
ATOM 4563 O O . TYR F 1 47 ? 9.849 18.266 -16.044 1.000 38.082 54 TYR EEE O 1
ATOM 4572 N N . GLU F 1 48 ? 8.228 17.086 -14.930 1.000 37.562 55 GLU EEE N 1
ATOM 4573 C CA . GLU F 1 48 ? 7.283 18.214 -14.718 1.000 39.355 55 GLU EEE CA 1
ATOM 4574 C C . GLU F 1 48 ? 7.094 18.431 -13.213 1.000 36.958 55 GLU EEE C 1
ATOM 4575 O O . GLU F 1 48 ? 6.432 17.593 -12.568 1.000 33.883 55 GLU EEE O 1
ATOM 4581 N N . ASN F 1 49 ? 7.681 19.515 -12.695 1.000 34.131 56 ASN EEE N 1
ATOM 4582 C CA . ASN F 1 49 ? 7.638 19.940 -11.269 1.000 34.200 56 ASN EEE CA 1
ATOM 4583 C C . ASN F 1 49 ? 6.269 20.561 -10.950 1.000 33.903 56 ASN EEE C 1
ATOM 4584 O O . ASN F 1 49 ? 5.879 21.475 -11.684 1.000 33.168 56 ASN EEE O 1
ATOM 4589 N N . ARG F 1 50 ? 5.586 20.098 -9.891 1.000 37.560 57 ARG EEE N 1
ATOM 4590 C CA . ARG F 1 50 ? 4.305 20.680 -9.381 1.000 38.962 57 ARG EEE CA 1
ATOM 4591 C C . ARG F 1 50 ? 4.389 20.964 -7.874 1.000 39.918 57 ARG EEE C 1
ATOM 4592 O O . ARG F 1 50 ? 3.335 21.245 -7.259 1.000 40.493 57 ARG EEE O 1
ATOM 4600 N N . ALA F 1 51 ? 5.590 20.937 -7.294 1.000 39.198 58 ALA EEE N 1
ATOM 4601 C CA . ALA F 1 51 ? 5.813 21.210 -5.856 1.000 39.644 58 ALA EEE CA 1
ATOM 4602 C C . ALA F 1 51 ? 5.435 22.669 -5.570 1.000 38.947 58 ALA EEE C 1
ATOM 4603 O O . ALA F 1 51 ? 6.072 23.560 -6.149 1.000 37.547 58 ALA EEE O 1
ATOM 4605 N N . GLN F 1 52 ? 4.413 22.892 -4.735 1.000 38.183 59 GLN EEE N 1
ATOM 4606 C CA . GLN F 1 52 ? 3.969 24.240 -4.286 1.000 38.935 59 GLN EEE CA 1
ATOM 4607 C C . GLN F 1 52 ? 5.188 25.080 -3.868 1.000 39.923 59 GLN EEE C 1
ATOM 4608 O O . GLN F 1 52 ? 6.063 24.547 -3.153 1.000 39.477 59 GLN EEE O 1
ATOM 4610 N N . GLY F 1 53 ? 5.246 26.337 -4.325 1.000 41.695 60 GLY EEE N 1
ATOM 4611 C CA . GLY F 1 53 ? 6.154 27.385 -3.813 1.000 40.188 60 GLY EEE CA 1
ATOM 4612 C C . GLY F 1 53 ? 7.534 27.338 -4.443 1.000 42.890 60 GLY EEE C 1
ATOM 4613 O O . GLY F 1 53 ? 8.482 27.854 -3.807 1.000 39.962 60 GLY EEE O 1
ATOM 4614 N N . THR F 1 54 ? 7.649 26.778 -5.654 1.000 43.317 61 THR EEE N 1
ATOM 4615 C CA . THR F 1 54 ? 8.933 26.582 -6.384 1.000 44.008 61 THR EEE CA 1
ATOM 4616 C C . THR F 1 54 ? 8.875 27.285 -7.741 1.000 43.064 61 THR EEE C 1
ATOM 4617 O O . THR F 1 54 ? 7.775 27.690 -8.163 1.000 43.897 61 THR EEE O 1
ATOM 4621 N N . GLY F 1 55 ? 10.038 27.443 -8.373 1.000 42.534 62 GLY EEE N 1
ATOM 4622 C CA . GLY F 1 55 ? 10.163 27.955 -9.746 1.000 41.421 62 GLY EEE CA 1
ATOM 4623 C C . GLY F 1 55 ? 9.891 26.840 -10.738 1.000 40.062 62 GLY EEE C 1
ATOM 4624 O O . GLY F 1 55 ? 9.768 25.685 -10.293 1.000 38.729 62 GLY EEE O 1
ATOM 4625 N N . CYS F 1 56 ? 9.780 27.176 -12.026 1.000 38.899 63 CYS EEE N 1
ATOM 4626 C CA . CYS F 1 56 ? 9.846 26.214 -13.159 1.000 39.275 63 CYS EEE CA 1
ATOM 4627 C C . CYS F 1 56 ? 8.773 25.118 -12.994 1.000 38.678 63 CYS EEE C 1
ATOM 4628 O O . CYS F 1 56 ? 9.097 23.925 -13.148 1.000 36.264 63 CYS EEE O 1
ATOM 4631 N N . GLN F 1 57 ? 7.525 25.516 -12.728 1.000 35.698 64 GLN EEE N 1
ATOM 4632 C CA . GLN F 1 57 ? 6.381 24.589 -12.521 1.000 36.302 64 GLN EEE CA 1
ATOM 4633 C C . GLN F 1 57 ? 5.635 24.362 -13.842 1.000 35.409 64 GLN EEE C 1
ATOM 4634 O O . GLN F 1 57 ? 5.630 25.269 -14.683 1.000 35.668 64 GLN EEE O 1
ATOM 4640 N N . ASN F 1 58 ? 5.042 23.173 -13.998 1.000 40.191 65 ASN EEE N 1
ATOM 4641 C CA . ASN F 1 58 ? 3.986 22.857 -14.999 1.000 38.753 65 ASN EEE CA 1
ATOM 4642 C C . ASN F 1 58 ? 4.547 22.967 -16.426 1.000 41.839 65 ASN EEE C 1
ATOM 4643 O O . ASN F 1 58 ? 3.781 23.330 -17.339 1.000 39.853 65 ASN EEE O 1
ATOM 4648 N N . SER F 1 59 ? 5.836 22.667 -16.607 1.000 43.969 66 SER EEE N 1
ATOM 4649 C CA . SER F 1 59 ? 6.550 22.668 -17.911 1.000 45.100 66 SER EEE CA 1
ATOM 4650 C C . SER F 1 59 ? 7.491 21.470 -17.958 1.000 46.321 66 SER EEE C 1
ATOM 4651 O O . SER F 1 59 ? 8.202 21.210 -16.991 1.000 42.781 66 SER EEE O 1
ATOM 4654 N N . PRO F 1 60 ? 7.544 20.699 -19.068 1.000 51.025 67 PRO EEE N 1
ATOM 4655 C CA . PRO F 1 60 ? 8.495 19.592 -19.169 1.000 50.670 67 PRO EEE CA 1
ATOM 4656 C C . PRO F 1 60 ? 9.929 20.136 -19.267 1.000 49.182 67 PRO EEE C 1
ATOM 4657 O O . PRO F 1 60 ? 10.144 21.068 -20.030 1.000 50.793 67 PRO EEE O 1
ATOM 4661 N N . TYR F 1 61 ? 10.852 19.587 -18.471 1.000 48.023 68 TYR EEE N 1
ATOM 4662 C CA . TYR F 1 61 ? 12.312 19.862 -18.551 1.000 44.845 68 TYR EEE CA 1
ATOM 4663 C C . TYR F 1 61 ? 13.034 18.575 -18.951 1.000 46.252 68 TYR EEE C 1
ATOM 4664 O O . TYR F 1 61 ? 12.563 17.479 -18.573 1.000 46.457 68 TYR EEE O 1
ATOM 4673 N N . THR F 1 62 ? 14.130 18.710 -19.705 1.000 48.304 69 THR EEE N 1
ATOM 4674 C CA . THR F 1 62 ? 14.977 17.574 -20.155 1.000 51.390 69 THR EEE CA 1
ATOM 4675 C C . THR F 1 62 ? 15.556 16.854 -18.930 1.000 52.066 69 THR EEE C 1
ATOM 4676 O O . THR F 1 62 ? 16.180 17.521 -18.086 1.000 50.543 69 THR EEE O 1
ATOM 4680 N N . LEU F 1 63 ? 15.343 15.536 -18.871 1.000 54.219 70 LEU EEE N 1
ATOM 4681 C CA . LEU F 1 63 ? 15.870 14.592 -17.855 1.000 52.091 70 LEU EEE CA 1
ATOM 4682 C C . LEU F 1 63 ? 16.968 13.742 -18.506 1.000 53.878 70 LEU EEE C 1
ATOM 4683 O O . LEU F 1 63 ? 16.698 13.188 -19.595 1.000 49.434 70 LEU EEE O 1
ATOM 4688 N N . THR F 1 64 ? 18.153 13.652 -17.887 1.000 52.871 71 THR EEE N 1
ATOM 4689 C CA . THR F 1 64 ? 19.221 12.682 -18.266 1.000 52.650 71 THR EEE CA 1
ATOM 4690 C C . THR F 1 64 ? 19.799 12.036 -16.999 1.000 53.934 71 THR EEE C 1
ATOM 4691 O O . THR F 1 64 ? 20.052 12.756 -16.005 1.000 52.592 71 THR EEE O 1
ATOM 4695 N N . GLY F 1 65 ? 19.990 10.717 -17.045 1.000 55.803 72 GLY EEE N 1
ATOM 4696 C CA . GLY F 1 65 ? 20.435 9.904 -15.901 1.000 55.885 72 GLY EEE CA 1
ATOM 4697 C C . GLY F 1 65 ? 20.967 8.552 -16.334 1.000 59.769 72 GLY EEE C 1
ATOM 4698 O O . GLY F 1 65 ? 21.148 8.332 -17.558 1.000 56.981 72 GLY EEE O 1
ATOM 4699 N N . ARG F 1 66 ? 21.219 7.681 -15.354 1.000 64.643 73 ARG EEE N 1
ATOM 4700 C CA . ARG F 1 66 ? 21.705 6.291 -15.549 1.000 65.326 73 ARG EEE CA 1
ATOM 4701 C C . ARG F 1 66 ? 21.026 5.382 -14.523 1.000 66.465 73 ARG EEE C 1
ATOM 4702 O O . ARG F 1 66 ? 20.486 5.903 -13.527 1.000 64.606 73 ARG EEE O 1
ATOM 4710 N N . TYR F 1 67 ? 21.051 4.073 -14.768 1.000 69.236 74 TYR EEE N 1
ATOM 4711 C CA . TYR F 1 67 ? 20.603 3.037 -13.805 1.000 74.018 74 TYR EEE CA 1
ATOM 4712 C C . TYR F 1 67 ? 21.578 1.855 -13.844 1.000 74.828 74 TYR EEE C 1
ATOM 4713 O O . TYR F 1 67 ? 22.417 1.770 -14.768 1.000 73.044 74 TYR EEE O 1
ATOM 4722 N N . ASN F 1 68 ? 21.470 0.984 -12.838 1.000 75.752 75 ASN EEE N 1
ATOM 4723 C CA . ASN F 1 68 ? 22.323 -0.219 -12.651 1.000 72.356 75 ASN EEE CA 1
ATOM 4724 C C . ASN F 1 68 ? 21.507 -1.233 -11.843 1.000 69.517 75 ASN EEE C 1
ATOM 4725 O O . ASN F 1 68 ? 21.693 -1.305 -10.613 1.000 67.797 75 ASN EEE O 1
ATOM 4730 N N . GLY F 1 69 ? 20.617 -1.962 -12.521 1.000 68.051 76 GLY EEE N 1
ATOM 4731 C CA . GLY F 1 69 ? 19.634 -2.860 -11.888 1.000 67.339 76 GLY EEE CA 1
ATOM 4732 C C . GLY F 1 69 ? 18.503 -2.060 -11.272 1.000 67.409 76 GLY EEE C 1
ATOM 4733 O O . GLY F 1 69 ? 17.650 -1.575 -12.040 1.000 63.666 76 GLY EEE O 1
ATOM 4734 N N . THR F 1 70 ? 18.512 -1.899 -9.943 1.000 66.498 77 THR EEE N 1
ATOM 4735 C CA . THR F 1 70 ? 17.484 -1.150 -9.167 1.000 69.085 77 THR EEE CA 1
ATOM 4736 C C . THR F 1 70 ? 17.975 0.269 -8.845 1.000 71.307 77 THR EEE C 1
ATOM 4737 O O . THR F 1 70 ? 17.125 1.106 -8.485 1.000 70.723 77 THR EEE O 1
ATOM 4741 N N . LYS F 1 71 ? 19.283 0.526 -8.970 1.000 74.882 78 LYS EEE N 1
ATOM 4742 C CA . LYS F 1 71 ? 19.934 1.810 -8.584 1.000 77.353 78 LYS EEE CA 1
ATOM 4743 C C . LYS F 1 71 ? 19.746 2.844 -9.700 1.000 77.291 78 LYS EEE C 1
ATOM 4744 O O . LYS F 1 71 ? 20.211 2.587 -10.826 1.000 78.388 78 LYS EEE O 1
ATOM 4750 N N . LEU F 1 72 ? 19.100 3.970 -9.374 1.000 75.712 79 LEU EEE N 1
ATOM 4751 C CA . LEU F 1 72 ? 18.720 5.058 -10.316 1.000 72.054 79 LEU EEE CA 1
ATOM 4752 C C . LEU F 1 72 ? 19.399 6.361 -9.886 1.000 69.279 79 LEU EEE C 1
ATOM 4753 O O . LEU F 1 72 ? 19.571 6.573 -8.666 1.000 69.018 79 LEU EEE O 1
ATOM 4758 N N . GLU F 1 73 ? 19.736 7.204 -10.862 1.000 63.794 80 GLU EEE N 1
ATOM 4759 C CA . GLU F 1 73 ? 20.389 8.522 -10.662 1.000 63.672 80 GLU EEE CA 1
ATOM 4760 C C . GLU F 1 73 ? 20.090 9.376 -11.898 1.000 61.360 80 GLU EEE C 1
ATOM 4761 O O . GLU F 1 73 ? 20.506 8.953 -12.998 1.000 61.195 80 GLU EEE O 1
ATOM 4767 N N . TRP F 1 74 ? 19.371 10.498 -11.735 1.000 54.555 81 TRP EEE N 1
ATOM 4768 C CA . TRP F 1 74 ? 19.018 11.423 -12.850 1.000 49.216 81 TRP EEE CA 1
ATOM 4769 C C . TRP F 1 74 ? 19.119 12.888 -12.414 1.000 48.162 81 TRP EEE C 1
ATOM 4770 O O . TRP F 1 74 ? 19.104 13.166 -11.199 1.000 47.658 81 TRP EEE O 1
ATOM 4781 N N . ARG F 1 75 ? 19.209 13.779 -13.403 1.000 49.262 82 ARG EEE N 1
ATOM 4782 C CA . ARG F 1 75 ? 19.563 15.211 -13.246 1.000 50.481 82 ARG EEE CA 1
ATOM 4783 C C . ARG F 1 75 ? 18.650 16.065 -14.132 1.000 48.972 82 ARG EEE C 1
ATOM 4784 O O . ARG F 1 75 ? 18.549 15.775 -15.349 1.000 47.079 82 ARG EEE O 1
ATOM 4792 N N . VAL F 1 76 ? 18.009 17.074 -13.539 1.000 44.417 83 VAL EEE N 1
ATOM 4793 C CA . VAL F 1 76 ? 17.252 18.121 -14.280 1.000 42.817 83 VAL EEE CA 1
ATOM 4794 C C . VAL F 1 76 ? 18.014 19.435 -14.125 1.000 41.874 83 VAL EEE C 1
ATOM 4795 O O . VAL F 1 76 ? 18.278 19.825 -12.975 1.000 44.509 83 VAL EEE O 1
ATOM 4799 N N . GLU F 1 77 ? 18.384 20.055 -15.242 1.000 42.218 84 GLU EEE N 1
ATOM 4800 C CA . GLU F 1 77 ? 18.839 21.466 -15.314 1.000 45.106 84 GLU EEE CA 1
ATOM 4801 C C . GLU F 1 77 ? 17.594 22.316 -15.558 1.000 42.726 84 GLU EEE C 1
ATOM 4802 O O . GLU F 1 77 ? 16.973 22.136 -16.616 1.000 47.919 84 GLU EEE O 1
ATOM 4808 N N . TRP F 1 78 ? 17.237 23.193 -14.619 1.000 41.520 85 TRP EEE N 1
ATOM 4809 C CA . TRP F 1 78 ? 15.942 23.925 -14.631 1.000 40.022 85 TRP EEE CA 1
ATOM 4810 C C . TRP F 1 78 ? 16.016 25.096 -15.627 1.000 40.784 85 TRP EEE C 1
ATOM 4811 O O . TRP F 1 78 ? 15.704 26.242 -15.252 1.000 39.112 85 TRP EEE O 1
ATOM 4822 N N . ASN F 1 79 ? 16.369 24.771 -16.875 1.000 43.404 86 ASN EEE N 1
ATOM 4823 C CA . ASN F 1 79 ? 16.470 25.698 -18.033 1.000 46.394 86 ASN EEE CA 1
ATOM 4824 C C . ASN F 1 79 ? 15.693 25.090 -19.205 1.000 45.729 86 ASN EEE C 1
ATOM 4825 O O . ASN F 1 79 ? 15.940 23.912 -19.536 1.000 46.841 86 ASN EEE O 1
ATOM 4830 N N . ASN F 1 80 ? 14.747 25.845 -19.764 1.000 48.449 87 ASN EEE N 1
ATOM 4831 C CA . ASN F 1 80 ? 14.022 25.497 -21.016 1.000 46.741 87 ASN EEE CA 1
ATOM 4832 C C . ASN F 1 80 ? 13.456 26.794 -21.611 1.000 50.607 87 ASN EEE C 1
ATOM 4833 O O . ASN F 1 80 ? 13.639 27.867 -20.992 1.000 51.514 87 ASN EEE O 1
ATOM 4838 N N . SER F 1 81 ? 12.800 26.694 -22.769 1.000 56.025 88 SER EEE N 1
ATOM 4839 C CA . SER F 1 81 ? 12.231 27.834 -23.537 1.000 57.729 88 SER EEE CA 1
ATOM 4840 C C . SER F 1 81 ? 11.271 28.663 -22.670 1.000 56.595 88 SER EEE C 1
ATOM 4841 O O . SER F 1 81 ? 11.139 29.866 -22.951 1.000 57.141 88 SER EEE O 1
ATOM 4844 N N . THR F 1 82 ? 10.619 28.043 -21.677 1.000 56.437 89 THR EEE N 1
ATOM 4845 C CA . THR F 1 82 ? 9.536 28.641 -20.846 1.000 55.084 89 THR EEE CA 1
ATOM 4846 C C . THR F 1 82 ? 10.121 29.437 -19.673 1.000 55.356 89 THR EEE C 1
ATOM 4847 O O . THR F 1 82 ? 9.713 30.605 -19.490 1.000 53.524 89 THR EEE O 1
ATOM 4851 N N . GLU F 1 83 ? 10.989 28.808 -18.872 1.000 52.402 90 GLU EEE N 1
ATOM 4852 C CA . GLU F 1 83 ? 11.501 29.390 -17.602 1.000 51.106 90 GLU EEE CA 1
ATOM 4853 C C . GLU F 1 83 ? 12.855 28.768 -17.246 1.000 51.522 90 GLU EEE C 1
ATOM 4854 O O . GLU F 1 83 ? 13.012 27.541 -17.408 1.000 50.038 90 GLU EEE O 1
ATOM 4860 N N . ASN F 1 84 ? 13.789 29.606 -16.786 1.000 52.685 91 ASN EEE N 1
ATOM 4861 C CA . ASN F 1 84 ? 15.135 29.212 -16.293 1.000 50.870 91 ASN EEE CA 1
ATOM 4862 C C . ASN F 1 84 ? 15.246 29.625 -14.821 1.000 51.117 91 ASN EEE C 1
ATOM 4863 O O . ASN F 1 84 ? 15.218 30.849 -14.543 1.000 52.027 91 ASN EEE O 1
ATOM 4868 N N . CYS F 1 85 ? 15.362 28.638 -13.925 1.000 51.392 92 CYS EEE N 1
ATOM 4869 C CA . CYS F 1 85 ? 15.492 28.810 -12.451 1.000 48.024 92 CYS EEE CA 1
ATOM 4870 C C . CYS F 1 85 ? 16.976 28.805 -12.040 1.000 49.016 92 CYS EEE C 1
ATOM 4871 O O . CYS F 1 85 ? 17.245 28.809 -10.813 1.000 49.195 92 CYS EEE O 1
ATOM 4874 N N . HIS F 1 86 ? 17.890 28.829 -13.025 1.000 46.427 93 HIS EEE N 1
ATOM 4875 C CA . HIS F 1 86 ? 19.371 28.838 -12.872 1.000 45.984 93 HIS EEE CA 1
ATOM 4876 C C . HIS F 1 86 ? 19.768 27.911 -11.721 1.000 44.398 93 HIS EEE C 1
ATOM 4877 O O . HIS F 1 86 ? 20.326 28.392 -10.718 1.000 45.129 93 HIS EEE O 1
ATOM 4884 N N . SER F 1 87 ? 19.463 26.625 -11.862 1.000 42.215 94 SER EEE N 1
ATOM 4885 C CA . SER F 1 87 ? 19.655 25.598 -10.811 1.000 41.804 94 SER EEE CA 1
ATOM 4886 C C . SER F 1 87 ? 19.662 24.215 -11.463 1.000 41.143 94 SER EEE C 1
ATOM 4887 O O . SER F 1 87 ? 19.420 24.125 -12.677 1.000 39.450 94 SER EEE O 1
ATOM 4890 N N A ARG F 1 88 ? 19.970 23.179 -10.682 0.500 39.735 95 ARG EEE N 1
ATOM 4891 N N B ARG F 1 88 ? 19.933 23.181 -10.662 0.500 40.172 95 ARG EEE N 1
ATOM 4892 C CA A ARG F 1 88 ? 19.914 21.761 -11.121 0.500 39.471 95 ARG EEE CA 1
ATOM 4893 C CA B ARG F 1 88 ? 19.988 21.758 -11.085 0.500 40.250 95 ARG EEE CA 1
ATOM 4894 C C A ARG F 1 88 ? 19.672 20.886 -9.890 0.500 37.747 95 ARG EEE C 1
ATOM 4895 C C B ARG F 1 88 ? 19.670 20.887 -9.867 0.500 38.234 95 ARG EEE C 1
ATOM 4896 O O A ARG F 1 88 ? 20.286 21.165 -8.851 0.500 36.467 95 ARG EEE O 1
ATOM 4897 O O B ARG F 1 88 ? 20.235 21.170 -8.802 0.500 37.329 95 ARG EEE O 1
ATOM 4912 N N . THR F 1 89 ? 18.791 19.889 -10.017 1.000 39.350 96 THR EEE N 1
ATOM 4913 C CA . THR F 1 89 ? 18.481 18.883 -8.964 1.000 38.802 96 THR EEE CA 1
ATOM 4914 C C . THR F 1 89 ? 19.000 17.509 -9.407 1.000 39.856 96 THR EEE C 1
ATOM 4915 O O . THR F 1 89 ? 18.711 17.107 -10.546 1.000 35.309 96 THR EEE O 1
ATOM 4919 N N . GLU F 1 90 ? 19.700 16.812 -8.506 1.000 40.603 97 GLU EEE N 1
ATOM 4920 C CA . GLU F 1 90 ? 20.145 15.404 -8.683 1.000 45.311 97 GLU EEE CA 1
ATOM 4921 C C . GLU F 1 90 ? 19.331 14.516 -7.734 1.000 44.644 97 GLU EEE C 1
ATOM 4922 O O . GLU F 1 90 ? 19.387 14.748 -6.512 1.000 42.356 97 GLU EEE O 1
ATOM 4928 N N . TRP F 1 91 ? 18.588 13.556 -8.295 1.000 43.485 98 TRP EEE N 1
ATOM 4929 C CA . TRP F 1 91 ? 17.893 12.463 -7.564 1.000 45.561 98 TRP EEE CA 1
ATOM 4930 C C . TRP F 1 91 ? 18.766 11.201 -7.572 1.000 48.835 98 TRP EEE C 1
ATOM 4931 O O . TRP F 1 91 ? 19.299 10.864 -8.652 1.000 48.349 98 TRP EEE O 1
ATOM 4942 N N . ARG F 1 92 ? 18.882 10.524 -6.425 1.000 48.785 99 ARG EEE N 1
ATOM 4943 C CA . ARG F 1 92 ? 19.532 9.192 -6.289 1.000 52.490 99 ARG EEE CA 1
ATOM 4944 C C . ARG F 1 92 ? 18.632 8.294 -5.438 1.000 51.959 99 ARG EEE C 1
ATOM 4945 O O . ARG F 1 92 ? 17.844 8.839 -4.650 1.000 51.888 99 ARG EEE O 1
ATOM 4953 N N . GLY F 1 93 ? 18.740 6.974 -5.610 1.000 54.734 100 GLY EEE N 1
ATOM 4954 C CA . GLY F 1 93 ? 17.991 5.980 -4.817 1.000 52.033 100 GLY EEE CA 1
ATOM 4955 C C . GLY F 1 93 ? 17.573 4.764 -5.627 1.000 54.218 100 GLY EEE C 1
ATOM 4956 O O . GLY F 1 93 ? 18.084 4.574 -6.755 1.000 50.528 100 GLY EEE O 1
ATOM 4957 N N . GLN F 1 94 ? 16.647 3.986 -5.063 1.000 57.578 101 GLN EEE N 1
ATOM 4958 C CA . GLN F 1 94 ? 16.330 2.586 -5.449 1.000 64.657 101 GLN EEE CA 1
ATOM 4959 C C . GLN F 1 94 ? 14.940 2.512 -6.087 1.000 66.433 101 GLN EEE C 1
ATOM 4960 O O . GLN F 1 94 ? 14.058 3.297 -5.678 1.000 60.231 101 GLN EEE O 1
ATOM 4966 N N . TYR F 1 95 ? 14.767 1.584 -7.037 1.000 72.894 102 TYR EEE N 1
ATOM 4967 C CA . TYR F 1 95 ? 13.455 1.120 -7.558 1.000 75.319 102 TYR EEE CA 1
ATOM 4968 C C . TYR F 1 95 ? 13.017 -0.129 -6.780 1.000 74.991 102 TYR EEE C 1
ATOM 4969 O O . TYR F 1 95 ? 13.806 -1.091 -6.690 1.000 77.462 102 TYR EEE O 1
ATOM 4978 N N . GLN F 1 96 ? 11.801 -0.095 -6.226 1.000 76.042 103 GLN EEE N 1
ATOM 4979 C CA . GLN F 1 96 ? 11.084 -1.260 -5.637 1.000 76.404 103 GLN EEE CA 1
ATOM 4980 C C . GLN F 1 96 ? 10.187 -1.855 -6.729 1.000 78.552 103 GLN EEE C 1
ATOM 4981 O O . GLN F 1 96 ? 9.578 -1.065 -7.479 1.000 76.480 103 GLN EEE O 1
ATOM 4987 N N . GLY F 1 97 ? 10.119 -3.189 -6.814 1.000 80.006 104 GLY EEE N 1
ATOM 4988 C CA . GLY F 1 97 ? 9.372 -3.927 -7.854 1.000 79.953 104 GLY EEE CA 1
ATOM 4989 C C . GLY F 1 97 ? 7.946 -4.250 -7.435 1.000 80.302 104 GLY EEE C 1
ATOM 4990 O O . GLY F 1 97 ? 7.495 -3.727 -6.391 1.000 79.713 104 GLY EEE O 1
ATOM 4991 N N . GLY F 1 98 ? 7.264 -5.087 -8.227 1.000 80.115 105 GLY EEE N 1
ATOM 4992 C CA . GLY F 1 98 ? 5.860 -5.498 -8.021 1.000 80.914 105 GLY EEE CA 1
ATOM 4993 C C . GLY F 1 98 ? 4.887 -4.556 -8.711 1.000 82.211 105 GLY EEE C 1
ATOM 4994 O O . GLY F 1 98 ? 5.342 -3.688 -9.487 1.000 82.218 105 GLY EEE O 1
ATOM 4995 N N . ALA F 1 99 ? 3.589 -4.730 -8.448 1.000 84.074 106 ALA EEE N 1
ATOM 4996 C CA . ALA F 1 99 ? 2.491 -3.854 -8.924 1.000 87.629 106 ALA EEE CA 1
ATOM 4997 C C . ALA F 1 99 ? 2.473 -2.565 -8.091 1.000 88.330 106 ALA EEE C 1
ATOM 4998 O O . ALA F 1 99 ? 2.182 -1.492 -8.666 1.000 87.496 106 ALA EEE O 1
ATOM 5000 N N . GLU F 1 100 ? 2.791 -2.679 -6.794 1.000 87.261 107 GLU EEE N 1
ATOM 5001 C CA . GLU F 1 100 ? 2.805 -1.576 -5.790 1.000 85.180 107 GLU EEE CA 1
ATOM 5002 C C . GLU F 1 100 ? 4.102 -0.758 -5.909 1.000 78.999 107 GLU EEE C 1
ATOM 5003 O O . GLU F 1 100 ? 4.505 -0.152 -4.897 1.000 78.248 107 GLU EEE O 1
ATOM 5009 N N . ALA F 1 101 ? 4.699 -0.707 -7.107 1.000 75.223 108 ALA EEE N 1
ATOM 5010 C CA . ALA F 1 101 ? 6.083 -0.238 -7.368 1.000 73.670 108 ALA EEE CA 1
ATOM 5011 C C . ALA F 1 101 ? 6.264 1.210 -6.895 1.000 68.889 108 ALA EEE C 1
ATOM 5012 O O . ALA F 1 101 ? 5.336 2.018 -7.083 1.000 64.596 108 ALA EEE O 1
ATOM 5014 N N . ARG F 1 102 ? 7.425 1.509 -6.303 1.000 66.899 109 ARG EEE N 1
ATOM 5015 C CA . ARG F 1 102 ? 7.834 2.866 -5.849 1.000 62.942 109 ARG EEE CA 1
ATOM 5016 C C . ARG F 1 102 ? 9.301 3.102 -6.220 1.000 60.241 109 ARG EEE C 1
ATOM 5017 O O . ARG F 1 102 ? 10.075 2.120 -6.220 1.000 62.658 109 ARG EEE O 1
ATOM 5025 N N . ILE F 1 103 ? 9.662 4.355 -6.518 1.000 55.931 110 ILE EEE N 1
ATOM 5026 C CA . ILE F 1 103 ? 11.072 4.827 -6.650 1.000 54.323 110 ILE EEE CA 1
ATOM 5027 C C . ILE F 1 103 ? 11.362 5.744 -5.456 1.000 54.268 110 ILE EEE C 1
ATOM 5028 O O . ILE F 1 103 ? 10.776 6.841 -5.403 1.000 55.580 110 ILE EEE O 1
ATOM 5033 N N . ASN F 1 104 ? 12.198 5.284 -4.519 1.000 50.946 111 ASN EEE N 1
ATOM 5034 C CA . ASN F 1 104 ? 12.581 6.014 -3.281 1.000 49.816 111 ASN EEE CA 1
ATOM 5035 C C . ASN F 1 104 ? 13.871 6.789 -3.557 1.000 48.716 111 ASN EEE C 1
ATOM 5036 O O . ASN F 1 104 ? 14.894 6.138 -3.867 1.000 49.299 111 ASN EEE O 1
ATOM 5041 N N . THR F 1 105 ? 13.832 8.121 -3.459 1.000 46.501 112 THR EEE N 1
ATOM 5042 C CA . THR F 1 105 ? 14.970 8.998 -3.834 1.000 46.063 112 THR EEE CA 1
ATOM 5043 C C . THR F 1 105 ? 15.318 9.969 -2.705 1.000 44.477 112 THR EEE C 1
ATOM 5044 O O . THR F 1 105 ? 14.447 10.257 -1.868 1.000 47.320 112 THR EEE O 1
ATOM 5048 N N . GLN F 1 106 ? 16.577 10.409 -2.707 1.000 45.799 113 GLN EEE N 1
ATOM 5049 C CA . GLN F 1 106 ? 17.095 11.621 -2.031 1.000 45.538 113 GLN EEE CA 1
ATOM 5050 C C . GLN F 1 106 ? 17.452 12.601 -3.147 1.000 43.301 113 GLN EEE C 1
ATOM 5051 O O . GLN F 1 106 ? 17.906 12.117 -4.201 1.000 45.332 113 GLN EEE O 1
ATOM 5057 N N . TRP F 1 107 ? 17.234 13.905 -2.954 1.000 39.021 114 TRP EEE N 1
ATOM 5058 C CA . TRP F 1 107 ? 17.606 14.932 -3.962 1.000 37.810 114 TRP EEE CA 1
ATOM 5059 C C . TRP F 1 107 ? 18.428 16.062 -3.340 1.000 37.263 114 TRP EEE C 1
ATOM 5060 O O . TRP F 1 107 ? 18.257 16.357 -2.128 1.000 40.549 114 TRP EEE O 1
ATOM 5071 N N . ASN F 1 108 ? 19.337 16.602 -4.156 1.000 37.936 115 ASN EEE N 1
ATOM 5072 C CA . ASN F 1 108 ? 20.171 17.799 -3.889 1.000 39.494 115 ASN EEE CA 1
ATOM 5073 C C . ASN F 1 108 ? 19.832 18.825 -4.974 1.000 39.133 115 ASN EEE C 1
ATOM 5074 O O . ASN F 1 108 ? 20.004 18.496 -6.164 1.000 37.513 115 ASN EEE O 1
ATOM 5079 N N . LEU F 1 109 ? 19.323 19.995 -4.586 1.000 35.884 116 LEU EEE N 1
ATOM 5080 C CA . LEU F 1 109 ? 19.005 21.119 -5.505 1.000 36.747 116 LEU EEE CA 1
ATOM 5081 C C . LEU F 1 109 ? 20.097 22.171 -5.324 1.000 36.617 116 LEU EEE C 1
ATOM 5082 O O . LEU F 1 109 ? 20.099 22.808 -4.269 1.000 39.357 116 LEU EEE O 1
ATOM 5087 N N . THR F 1 110 ? 21.012 22.292 -6.291 1.000 35.683 117 THR EEE N 1
ATOM 5088 C CA . THR F 1 110 ? 22.199 23.187 -6.229 1.000 36.279 117 THR EEE CA 1
ATOM 5089 C C . THR F 1 110 ? 21.967 24.434 -7.092 1.000 34.818 117 THR EEE C 1
ATOM 5090 O O . THR F 1 110 ? 21.293 24.339 -8.124 1.000 33.063 117 THR EEE O 1
ATOM 5094 N N . TYR F 1 111 ? 22.497 25.566 -6.631 1.000 36.213 118 TYR EEE N 1
ATOM 5095 C CA . TYR F 1 111 ? 22.462 26.892 -7.292 1.000 36.667 118 TYR EEE CA 1
ATOM 5096 C C . TYR F 1 111 ? 23.466 27.823 -6.603 1.000 39.634 118 TYR EEE C 1
ATOM 5097 O O . TYR F 1 111 ? 23.948 27.497 -5.503 1.000 44.110 118 TYR EEE O 1
ATOM 5106 N N . GLU F 1 112 ? 23.723 28.971 -7.226 1.000 42.649 119 GLU EEE N 1
ATOM 5107 C CA . GLU F 1 112 ? 24.600 30.053 -6.704 1.000 44.916 119 GLU EEE CA 1
ATOM 5108 C C . GLU F 1 112 ? 23.796 30.879 -5.687 1.000 43.776 119 GLU EEE C 1
ATOM 5109 O O . GLU F 1 112 ? 22.748 31.446 -6.060 1.000 41.542 119 GLU EEE O 1
ATOM 5115 N N . GLY F 1 113 ? 24.251 30.898 -4.431 1.000 43.397 120 GLY EEE N 1
ATOM 5116 C CA . GLY F 1 113 ? 23.660 31.691 -3.334 1.000 43.297 120 GLY EEE CA 1
ATOM 5117 C C . GLY F 1 113 ? 24.305 33.064 -3.203 1.000 44.890 120 GLY EEE C 1
ATOM 5118 O O . GLY F 1 113 ? 25.115 33.436 -4.083 1.000 44.273 120 GLY EEE O 1
ATOM 5119 N N . GLY F 1 114 ? 23.968 33.789 -2.135 1.000 44.047 121 GLY EEE N 1
ATOM 5120 C CA . GLY F 1 114 ? 24.485 35.140 -1.840 1.000 42.439 121 GLY EEE CA 1
ATOM 5121 C C . GLY F 1 114 ? 25.952 35.128 -1.435 1.000 41.716 121 GLY EEE C 1
ATOM 5122 O O . GLY F 1 114 ? 26.719 35.954 -1.963 1.000 40.465 121 GLY EEE O 1
ATOM 5123 N N . SER F 1 115 ? 26.338 34.234 -0.521 1.000 41.356 122 SER EEE N 1
ATOM 5124 C CA . SER F 1 115 ? 27.690 34.194 0.098 1.000 39.395 122 SER EEE CA 1
ATOM 5125 C C . SER F 1 115 ? 28.502 32.977 -0.362 1.000 39.052 122 SER EEE C 1
ATOM 5126 O O . SER F 1 115 ? 29.721 32.987 -0.146 1.000 35.378 122 SER EEE O 1
ATOM 5129 N N . GLY F 1 116 ? 27.864 31.969 -0.962 1.000 40.333 123 GLY EEE N 1
ATOM 5130 C CA . GLY F 1 116 ? 28.559 30.758 -1.437 1.000 40.261 123 GLY EEE CA 1
ATOM 5131 C C . GLY F 1 116 ? 27.608 29.800 -2.142 1.000 39.537 123 GLY EEE C 1
ATOM 5132 O O . GLY F 1 116 ? 26.454 30.148 -2.374 1.000 37.418 123 GLY EEE O 1
ATOM 5133 N N . PRO F 1 117 ? 28.079 28.588 -2.518 1.000 38.600 124 PRO EEE N 1
ATOM 5134 C CA . PRO F 1 117 ? 27.251 27.608 -3.217 1.000 42.138 124 PRO EEE CA 1
ATOM 5135 C C . PRO F 1 117 ? 26.145 27.076 -2.299 1.000 39.530 124 PRO EEE C 1
ATOM 5136 O O . PRO F 1 117 ? 26.429 26.642 -1.201 1.000 41.927 124 PRO EEE O 1
ATOM 5140 N N . ALA F 1 118 ? 24.910 27.145 -2.789 1.000 39.433 125 ALA EEE N 1
ATOM 5141 C CA . ALA F 1 118 ? 23.680 26.806 -2.048 1.000 36.993 125 ALA EEE CA 1
ATOM 5142 C C . ALA F 1 118 ? 23.245 25.390 -2.421 1.000 35.498 125 ALA EEE C 1
ATOM 5143 O O . ALA F 1 118 ? 23.287 25.036 -3.609 1.000 38.877 125 ALA EEE O 1
ATOM 5145 N N . THR F 1 119 ? 22.857 24.600 -1.426 1.000 33.683 126 THR EEE N 1
ATOM 5146 C CA . THR F 1 119 ? 22.226 23.276 -1.621 1.000 32.370 126 THR EEE CA 1
ATOM 5147 C C . THR F 1 119 ? 20.972 23.204 -0.752 1.000 31.219 126 THR EEE C 1
ATOM 5148 O O . THR F 1 119 ? 21.041 23.597 0.426 1.000 31.201 126 THR EEE O 1
ATOM 5152 N N . GLU F 1 120 ? 19.871 22.748 -1.342 1.000 31.073 127 GLU EEE N 1
ATOM 5153 C CA . GLU F 1 120 ? 18.659 22.276 -0.634 1.000 30.248 127 GLU EEE CA 1
ATOM 5154 C C . GLU F 1 120 ? 18.583 20.767 -0.809 1.000 30.952 127 GLU EEE C 1
ATOM 5155 O O . GLU F 1 120 ? 18.907 20.276 -1.921 1.000 32.137 127 GLU EEE O 1
ATOM 5161 N N . GLN F 1 121 ? 18.192 20.057 0.244 1.000 30.787 128 GLN EEE N 1
ATOM 5162 C CA . GLN F 1 121 ? 18.041 18.583 0.211 1.000 31.953 128 GLN EEE CA 1
ATOM 5163 C C . GLN F 1 121 ? 16.600 18.218 0.561 1.000 32.845 128 GLN EEE C 1
ATOM 5164 O O . GLN F 1 121 ? 15.923 19.015 1.256 1.000 31.553 128 GLN EEE O 1
ATOM 5170 N N . GLY F 1 122 ? 16.155 17.059 0.074 1.000 32.670 129 GLY EEE N 1
ATOM 5171 C CA . GLY F 1 122 ? 14.880 16.442 0.474 1.000 34.446 129 GLY EEE CA 1
ATOM 5172 C C . GLY F 1 122 ? 14.770 15.001 0.009 1.000 35.705 129 GLY EEE C 1
ATOM 5173 O O . GLY F 1 122 ? 15.773 14.457 -0.488 1.000 36.321 129 GLY EEE O 1
ATOM 5174 N N . GLN F 1 123 ? 13.567 14.439 0.153 1.000 39.655 130 GLN EEE N 1
ATOM 5175 C CA . GLN F 1 123 ? 13.184 13.035 -0.145 1.000 41.941 130 GLN EEE CA 1
ATOM 5176 C C . GLN F 1 123 ? 11.961 13.077 -1.075 1.000 40.307 130 GLN EEE C 1
ATOM 5177 O O . GLN F 1 123 ? 10.986 13.773 -0.731 1.000 36.114 130 GLN EEE O 1
ATOM 5183 N N . ASP F 1 124 ? 12.019 12.400 -2.227 1.000 41.344 131 ASP EEE N 1
ATOM 5184 C CA . ASP F 1 124 ? 10.863 12.245 -3.154 1.000 42.595 131 ASP EEE CA 1
ATOM 5185 C C . ASP F 1 124 ? 10.514 10.761 -3.282 1.000 42.625 131 ASP EEE C 1
ATOM 5186 O O . ASP F 1 124 ? 11.414 9.974 -3.630 1.000 43.764 131 ASP EEE O 1
ATOM 5191 N N . THR F 1 125 ? 9.256 10.413 -2.992 1.000 44.456 132 THR EEE N 1
ATOM 5192 C CA . THR F 1 125 ? 8.686 9.045 -3.114 1.000 48.537 132 THR EEE CA 1
ATOM 5193 C C . THR F 1 125 ? 7.707 9.018 -4.289 1.000 50.097 132 THR EEE C 1
ATOM 5194 O O . THR F 1 125 ? 6.602 9.566 -4.137 1.000 53.387 132 THR EEE O 1
ATOM 5198 N N . PHE F 1 126 ? 8.109 8.411 -5.409 1.000 54.006 133 PHE EEE N 1
ATOM 5199 C CA . PHE F 1 126 ? 7.322 8.353 -6.668 1.000 57.030 133 PHE EEE CA 1
ATOM 5200 C C . PHE F 1 126 ? 6.519 7.050 -6.722 1.000 63.400 133 PHE EEE C 1
ATOM 5201 O O . PHE F 1 126 ? 7.029 5.999 -6.266 1.000 68.754 133 PHE EEE O 1
ATOM 5209 N N . THR F 1 127 ? 5.293 7.135 -7.249 1.000 64.315 134 THR EEE N 1
ATOM 5210 C CA . THR F 1 127 ? 4.384 5.991 -7.529 1.000 65.538 134 THR EEE CA 1
ATOM 5211 C C . THR F 1 127 ? 3.572 6.325 -8.785 1.000 69.428 134 THR EEE C 1
ATOM 5212 O O . THR F 1 127 ? 3.350 7.533 -9.031 1.000 68.183 134 THR EEE O 1
ATOM 5216 N N . LYS F 1 128 ? 3.153 5.302 -9.542 1.000 69.442 135 LYS EEE N 1
ATOM 5217 C CA . LYS F 1 128 ? 2.320 5.451 -10.769 1.000 68.566 135 LYS EEE CA 1
ATOM 5218 C C . LYS F 1 128 ? 0.925 5.978 -10.393 1.000 64.728 135 LYS EEE C 1
ATOM 5219 O O . LYS F 1 128 ? 0.315 6.661 -11.236 1.000 63.528 135 LYS EEE O 1
ATOM 5225 N N . VAL F 1 129 ? 0.444 5.673 -9.180 1.000 61.756 136 VAL EEE N 1
ATOM 5226 C CA . VAL F 1 129 ? -0.836 6.201 -8.606 1.000 58.575 136 VAL EEE CA 1
ATOM 5227 C C . VAL F 1 129 ? -0.686 7.708 -8.357 1.000 57.733 136 VAL EEE C 1
ATOM 5228 O O . VAL F 1 129 ? -1.673 8.422 -8.149 1.000 54.911 136 VAL EEE O 1
#

Nearest PDB structures (foldseek):
  4jnj-assembly3_C  TM=9.676E-01  e=3.854E-18  Streptomyces avidinii
  3ew2-assembly4_F  TM=9.351E-01  e=1.064E-13  Rhizobium etli CFN 42
  8an6-assembly1_A  TM=9.546E-01  e=1.368E-11  Rhizobium sp. AAP43
  8avj-assembly1_A  TM=9.552E-01  e=3.615E-11  Rhizobium sp. AAP43
  8ast-assembly2_B  TM=9.424E-01  e=1.592E-10  Rhizobium sp. AAP43